Protein AF-A0A2D5XRL9-F1 (afdb_monomer_lite)

Foldseek 3Di:
DDDDDDDDDDDDDDDDDDDDDDDDPPPPDPPPDDPQQDCVPQPVCCCVVFPCVQQDDPHNVVPAHPVDPCRQAPDPPQAHCADALDLPSHNVLVLLPDPPPDCSHGPNPDDRDDPVSSVSVVSCSNNRVDDDDPPPDPPPVPPLDFDDDDPQLVVLLVQLVVLCVVQVWDWDAPDPPALAIATEQCPDVVRDELVCLVSCGSCQRHHAHYHNALGAYELNSLLSCLSNLNHAYYEHANYAYELNSLLSCLSNLNHAYYEHHLHAYELSNLVSVLSNNNHQEYEQANYHYDPVSVVVSCVSDVRRHYHHDQDPVNDDDDQPDFADDQAQLQPRHGFDSVAWDADPSGIHTHNDVVSSVVCVVPVPVSQVSRPPPDDDDDDQFAQDQAQLQPRHGFDRVAWDDDPNGIHTHNDPVSVVVCVVPVVVSVVVGDDDLAAAQDQAQLQPRHGFDSVAWDDDPNGIHTHNDVVSSVVCVVPVPVSVVVGDD

pLDDT: mean 79.89, std 18.3, range [28.05, 98.0]

Radius of gyration: 36.61 Å; chains: 1; bounding box: 66×129×76 Å

Structure (mmCIF, N/CA/C/O backbone):
data_AF-A0A2D5XRL9-F1
#
_entry.id   AF-A0A2D5XRL9-F1
#
loop_
_atom_site.group_PDB
_atom_site.id
_atom_site.type_symbol
_atom_site.label_atom_id
_atom_site.label_alt_id
_atom_site.label_comp_id
_atom_site.label_asym_id
_atom_site.label_entity_id
_atom_site.label_seq_id
_atom_site.pdbx_PDB_ins_code
_atom_site.Cartn_x
_atom_site.Cartn_y
_atom_site.Cartn_z
_atom_site.occupancy
_atom_site.B_iso_or_equiv
_atom_site.auth_seq_id
_atom_site.auth_comp_id
_atom_site.auth_asym_id
_atom_site.auth_atom_id
_atom_site.pdbx_PDB_model_num
ATOM 1 N N . MET A 1 1 ? -12.231 -70.591 32.951 1.00 36.59 1 MET A N 1
ATOM 2 C CA . MET A 1 1 ? -10.859 -70.996 32.575 1.00 36.59 1 MET A CA 1
ATOM 3 C C . MET A 1 1 ? -10.231 -69.835 31.827 1.00 36.59 1 MET A C 1
ATOM 5 O O . MET A 1 1 ? -10.788 -69.418 30.823 1.00 36.59 1 MET A O 1
ATOM 9 N N . TRP A 1 2 ? -9.197 -69.233 32.408 1.00 30.16 2 TRP A N 1
ATOM 10 C CA . TRP A 1 2 ? -8.577 -67.972 31.995 1.00 30.16 2 TRP A CA 1
ATOM 11 C C . TRP A 1 2 ? -7.170 -68.240 31.421 1.00 30.16 2 TRP A C 1
ATOM 13 O O . TRP A 1 2 ? -6.400 -68.935 32.067 1.00 30.16 2 TRP A O 1
ATOM 23 N N . ILE A 1 3 ? -6.884 -67.625 30.263 1.00 39.34 3 ILE A N 1
ATOM 24 C CA . ILE A 1 3 ? -5.618 -66.979 29.836 1.00 39.34 3 ILE A CA 1
ATOM 25 C C . ILE A 1 3 ? -4.328 -67.828 29.558 1.00 39.34 3 ILE A C 1
ATOM 27 O O . ILE A 1 3 ? -3.813 -68.492 30.449 1.00 39.34 3 ILE A O 1
ATOM 31 N N . LEU A 1 4 ? -3.746 -67.575 28.350 1.00 33.31 4 LEU A N 1
ATOM 32 C CA . LEU A 1 4 ? -2.346 -67.741 27.821 1.00 33.31 4 LEU A CA 1
ATOM 33 C C . LEU A 1 4 ? -1.818 -69.176 27.496 1.00 33.31 4 LEU A C 1
ATOM 35 O O . LEU A 1 4 ? -2.291 -70.123 28.117 1.00 33.31 4 LEU A O 1
ATOM 39 N N . PRO A 1 5 ? -0.761 -69.385 26.649 1.00 58.59 5 PRO A N 1
ATOM 40 C CA . PRO A 1 5 ? -0.170 -68.565 25.558 1.00 58.59 5 PRO A CA 1
ATOM 41 C C . PRO A 1 5 ? 0.467 -69.321 24.329 1.00 58.59 5 PRO A C 1
ATOM 43 O O . PRO A 1 5 ? 0.556 -70.540 24.298 1.00 58.59 5 PRO A O 1
ATOM 46 N N . LEU A 1 6 ? 1.052 -68.521 23.410 1.00 35.16 6 LEU A N 1
ATOM 47 C CA . LEU A 1 6 ? 2.391 -68.648 22.766 1.00 35.16 6 LEU A CA 1
ATOM 48 C C . LEU A 1 6 ? 2.614 -69.374 21.403 1.00 35.16 6 LEU A C 1
ATOM 50 O O . LEU A 1 6 ? 2.485 -70.583 21.261 1.00 35.16 6 LEU A O 1
ATOM 54 N N . THR A 1 7 ? 3.162 -68.554 20.486 1.00 39.06 7 THR A N 1
ATOM 55 C CA . THR A 1 7 ? 4.211 -68.766 19.453 1.00 39.06 7 THR A CA 1
ATOM 56 C C . THR A 1 7 ? 4.005 -69.720 18.279 1.00 39.06 7 THR A C 1
ATOM 58 O O . THR A 1 7 ? 3.866 -70.926 18.442 1.00 39.06 7 THR A O 1
ATOM 61 N N . LEU A 1 8 ? 4.192 -69.164 17.075 1.00 34.19 8 LEU A N 1
ATOM 62 C CA . LEU A 1 8 ? 4.453 -69.908 15.849 1.00 34.19 8 LEU A CA 1
ATOM 63 C C . LEU A 1 8 ? 5.730 -69.370 15.188 1.00 34.19 8 LEU A C 1
ATOM 65 O O . LEU A 1 8 ? 5.825 -68.182 14.878 1.00 34.19 8 LEU A O 1
ATOM 69 N N . THR A 1 9 ? 6.685 -70.259 14.939 1.00 35.91 9 THR A N 1
ATOM 70 C CA . THR A 1 9 ? 7.804 -70.040 14.021 1.00 35.91 9 THR A CA 1
ATOM 71 C C . THR A 1 9 ? 7.954 -71.253 13.113 1.00 35.91 9 THR A C 1
ATOM 73 O O . THR A 1 9 ? 7.863 -72.387 13.574 1.00 35.91 9 THR A O 1
ATOM 76 N N . ALA A 1 10 ? 8.294 -70.944 11.857 1.00 38.72 10 ALA A N 1
ATOM 77 C CA . ALA A 1 10 ? 9.207 -71.667 10.966 1.00 38.72 10 ALA A CA 1
ATOM 78 C C . ALA A 1 10 ? 8.638 -72.323 9.684 1.00 38.72 10 ALA A C 1
ATOM 80 O O . ALA A 1 10 ? 8.016 -73.376 9.710 1.00 38.72 10 ALA A O 1
ATOM 81 N N . LEU A 1 11 ? 9.053 -71.693 8.571 1.00 34.22 11 LEU A N 1
ATOM 82 C CA . LEU A 1 11 ? 9.831 -72.243 7.442 1.00 34.22 11 LEU A CA 1
ATOM 83 C C . LEU A 1 11 ? 9.140 -73.043 6.311 1.00 34.22 11 LEU A C 1
ATOM 85 O O . LEU A 1 11 ? 8.844 -74.218 6.456 1.00 34.22 11 LEU A O 1
ATOM 89 N N . ALA A 1 12 ? 9.060 -72.351 5.157 1.00 43.88 12 ALA A N 1
ATOM 90 C CA . ALA A 1 12 ? 9.465 -72.687 3.770 1.00 43.88 12 ALA A CA 1
ATOM 91 C C . ALA A 1 12 ? 9.088 -74.039 3.115 1.00 43.88 12 ALA A C 1
ATOM 93 O O . ALA A 1 12 ? 9.090 -75.088 3.751 1.00 43.88 12 ALA A O 1
ATOM 94 N N . PRO A 1 13 ? 8.939 -74.039 1.770 1.00 48.47 13 PRO A N 1
ATOM 95 C CA . PRO A 1 13 ? 10.013 -74.668 0.990 1.00 48.47 13 PRO A CA 1
ATOM 96 C C . PRO A 1 13 ? 10.415 -73.986 -0.340 1.00 48.47 13 PRO A C 1
ATOM 98 O O . PRO A 1 13 ? 9.650 -73.278 -0.989 1.00 48.47 13 PRO A O 1
ATOM 101 N N . PHE A 1 14 ? 11.671 -74.286 -0.702 1.00 37.62 14 PHE A N 1
ATOM 102 C CA . PHE A 1 14 ? 12.356 -74.266 -2.009 1.00 37.62 14 PHE A CA 1
ATOM 103 C C . PHE A 1 14 ? 11.590 -75.093 -3.077 1.00 37.62 14 PHE A C 1
ATOM 105 O O . PHE A 1 14 ? 10.817 -75.963 -2.698 1.00 37.62 14 PHE A O 1
ATOM 112 N N . GLY A 1 15 ? 11.767 -75.014 -4.404 1.00 33.94 15 GLY A N 1
ATOM 113 C CA . GLY A 1 15 ? 12.703 -74.332 -5.306 1.00 33.94 15 GLY A CA 1
ATOM 114 C C . GLY A 1 15 ? 12.763 -75.071 -6.673 1.00 33.94 15 GLY A C 1
ATOM 115 O O . GLY A 1 15 ? 12.227 -76.170 -6.783 1.00 33.94 15 GLY A O 1
ATOM 116 N N . PHE A 1 16 ? 13.499 -74.484 -7.639 1.00 38.53 16 PHE A N 1
ATOM 117 C CA . PHE A 1 16 ? 14.157 -75.083 -8.837 1.00 38.53 16 PHE A CA 1
ATOM 118 C C . PHE A 1 16 ? 13.321 -75.338 -10.127 1.00 38.53 16 PHE A C 1
ATOM 120 O O . PHE A 1 16 ? 12.225 -75.867 -10.043 1.00 38.53 16 PHE A O 1
ATOM 127 N N . THR A 1 17 ? 13.750 -75.070 -11.383 1.00 35.72 17 THR A N 1
ATOM 128 C CA . THR A 1 17 ? 14.928 -74.403 -12.020 1.00 35.72 17 THR A CA 1
ATOM 129 C C . THR A 1 17 ? 14.765 -74.333 -13.555 1.00 35.72 17 THR A C 1
ATOM 131 O O . THR A 1 17 ? 14.194 -75.254 -14.129 1.00 35.72 17 THR A O 1
ATOM 134 N N . SER A 1 18 ? 15.409 -73.350 -14.213 1.00 32.59 18 SER A N 1
ATOM 135 C CA . SER A 1 18 ? 16.144 -73.488 -15.503 1.00 32.59 18 SER A CA 1
ATOM 136 C C . SER A 1 18 ? 16.949 -72.197 -15.778 1.00 32.59 18 SER A C 1
ATOM 138 O O . SER A 1 18 ? 16.360 -71.178 -16.114 1.00 32.59 18 SER A O 1
ATOM 140 N N . THR A 1 19 ? 18.234 -72.102 -15.396 1.00 38.88 19 THR A N 1
ATOM 141 C CA . THR A 1 19 ? 19.450 -72.079 -16.266 1.00 38.88 19 THR A CA 1
ATOM 142 C C . THR A 1 19 ? 19.262 -71.456 -17.663 1.00 38.88 19 THR A C 1
ATOM 144 O O . THR A 1 19 ? 18.430 -71.945 -18.415 1.00 38.88 19 THR A O 1
ATOM 147 N N . GLY A 1 20 ? 20.026 -70.470 -18.148 1.00 34.12 20 GLY A N 1
ATOM 148 C CA . GLY A 1 20 ? 21.134 -69.671 -17.611 1.00 34.12 20 GLY A CA 1
ATOM 149 C C . GLY A 1 20 ? 21.846 -68.929 -18.761 1.00 34.12 20 GLY A C 1
ATOM 150 O O . GLY A 1 20 ? 21.900 -69.461 -19.862 1.00 34.12 20 GLY A O 1
ATOM 151 N N . SER A 1 21 ? 22.358 -67.714 -18.530 1.00 31.05 21 SER A N 1
ATOM 152 C CA . SER A 1 21 ? 23.751 -67.292 -18.798 1.00 31.05 21 SER A CA 1
ATOM 153 C C . SER A 1 21 ? 23.934 -65.794 -18.506 1.00 31.05 21 SER A C 1
ATOM 155 O O . SER A 1 21 ? 22.980 -65.026 -18.506 1.00 31.05 21 SER A O 1
ATOM 157 N N . ALA A 1 22 ? 25.163 -65.420 -18.171 1.00 34.12 22 ALA A N 1
ATOM 158 C CA . ALA A 1 22 ? 25.514 -64.343 -17.256 1.00 34.12 22 ALA A CA 1
ATOM 159 C C . ALA A 1 22 ? 25.791 -62.958 -17.876 1.00 34.12 22 ALA A C 1
ATOM 161 O O . ALA A 1 22 ? 26.177 -62.829 -19.033 1.00 34.12 22 ALA A O 1
ATOM 162 N N . SER A 1 23 ? 25.768 -61.982 -16.961 1.00 34.38 23 SER A N 1
ATOM 163 C CA . SER A 1 23 ? 26.650 -60.811 -16.866 1.00 34.38 23 SER A CA 1
ATOM 164 C C . SER A 1 23 ? 26.418 -59.611 -17.780 1.00 34.38 23 SER A C 1
ATOM 166 O O . SER A 1 23 ? 27.037 -59.440 -18.823 1.00 34.38 23 SER A O 1
ATOM 168 N N . GLY A 1 24 ? 25.657 -58.677 -17.219 1.00 28.05 24 GLY A N 1
ATOM 169 C CA . GLY A 1 24 ? 25.774 -57.244 -17.440 1.00 28.05 24 GLY A CA 1
ATOM 170 C C . GLY A 1 24 ? 24.937 -56.557 -16.374 1.00 28.05 24 GLY A C 1
ATOM 171 O O . GLY A 1 24 ? 23.744 -56.364 -16.569 1.00 28.05 24 GLY A O 1
ATOM 172 N N . ALA A 1 25 ? 25.524 -56.289 -15.206 1.00 34.94 25 ALA A N 1
ATOM 173 C CA . ALA A 1 25 ? 24.872 -55.496 -14.174 1.00 34.94 25 ALA A CA 1
ATOM 174 C C . ALA A 1 25 ? 24.667 -54.080 -14.726 1.00 34.94 25 ALA A C 1
ATOM 176 O O . ALA A 1 25 ? 25.580 -53.257 -14.701 1.00 34.94 25 ALA A O 1
ATOM 177 N N . LEU A 1 26 ? 23.477 -53.821 -15.267 1.00 34.25 26 LEU A N 1
ATOM 178 C CA . LEU A 1 26 ? 22.993 -52.467 -15.459 1.00 34.25 26 LEU A CA 1
ATOM 179 C C . LEU A 1 26 ? 22.707 -51.931 -14.063 1.00 34.25 26 LEU A C 1
ATOM 181 O O . LEU A 1 26 ? 21.712 -52.278 -13.428 1.00 34.25 26 LEU A O 1
ATOM 185 N N . VAL A 1 27 ? 23.663 -51.148 -13.574 1.00 36.94 27 VAL A N 1
ATOM 186 C CA . VAL A 1 27 ? 23.446 -50.163 -12.526 1.00 36.94 27 VAL A CA 1
ATOM 187 C C . VAL A 1 27 ? 22.180 -49.411 -12.923 1.00 36.94 27 VAL A C 1
ATOM 189 O O . VAL A 1 27 ? 22.166 -48.726 -13.942 1.00 36.94 27 VAL A O 1
ATOM 192 N N . GLN A 1 28 ? 21.097 -49.620 -12.177 1.00 35.81 28 GLN A N 1
ATOM 193 C CA . GLN A 1 28 ? 19.946 -48.738 -12.268 1.00 35.81 28 GLN A CA 1
ATOM 194 C C . GLN A 1 28 ? 20.440 -47.368 -11.820 1.00 35.81 28 GLN A C 1
ATOM 196 O O . GLN A 1 28 ? 20.812 -47.182 -10.659 1.00 35.81 28 GLN A O 1
ATOM 201 N N . GLU A 1 29 ? 20.527 -46.447 -12.775 1.00 36.81 29 GLU A N 1
ATOM 202 C CA . GLU A 1 29 ? 20.684 -45.034 -12.476 1.00 36.81 29 GLU A CA 1
ATOM 203 C C . GLU A 1 29 ? 19.524 -44.606 -11.565 1.00 36.81 29 GLU A C 1
ATOM 205 O O . GLU A 1 29 ? 18.398 -45.085 -11.740 1.00 36.81 29 GLU A O 1
ATOM 210 N N . PRO A 1 30 ? 19.782 -43.763 -10.552 1.00 35.31 30 PRO A N 1
ATOM 211 C CA . PRO A 1 30 ? 18.730 -43.285 -9.676 1.00 35.31 30 PRO A CA 1
ATOM 212 C C . PRO A 1 30 ? 17.731 -42.481 -10.507 1.00 35.31 30 PRO A C 1
ATOM 214 O O . PRO A 1 30 ? 18.117 -41.547 -11.209 1.00 35.31 30 PRO A O 1
ATOM 217 N N . ASP A 1 31 ? 16.459 -42.861 -10.407 1.00 40.53 31 ASP A N 1
ATOM 218 C CA . ASP A 1 31 ? 15.318 -42.095 -10.896 1.00 40.53 31 ASP A CA 1
ATOM 219 C C . ASP A 1 31 ? 15.371 -40.697 -10.263 1.00 40.53 31 ASP A C 1
ATOM 221 O O . ASP A 1 31 ? 15.090 -40.509 -9.077 1.00 40.53 31 ASP A O 1
ATOM 225 N N . GLN A 1 32 ? 15.869 -39.730 -11.033 1.00 35.41 32 GLN A N 1
ATOM 226 C CA . GLN A 1 32 ? 15.865 -38.318 -10.678 1.00 35.41 32 GLN A CA 1
ATOM 227 C C . GLN A 1 32 ? 14.405 -37.873 -10.737 1.00 35.41 32 GLN A C 1
ATOM 229 O O . GLN A 1 32 ? 13.874 -37.615 -11.817 1.00 35.41 32 GLN A O 1
ATOM 234 N N . GLY A 1 33 ? 13.749 -37.851 -9.576 1.00 39.03 33 GLY A N 1
ATOM 235 C CA . GLY A 1 33 ? 12.359 -37.440 -9.439 1.00 39.03 33 GLY A CA 1
ATOM 236 C C . GLY A 1 33 ? 12.113 -36.111 -10.148 1.00 39.03 33 GLY A C 1
ATOM 237 O O . GLY A 1 33 ? 12.708 -35.093 -9.798 1.00 39.03 33 GLY A O 1
ATOM 238 N N . LYS A 1 34 ? 11.240 -36.123 -11.159 1.00 46.12 34 LYS A N 1
ATOM 239 C CA . LYS A 1 34 ? 10.674 -34.892 -11.714 1.00 46.12 34 LYS A CA 1
ATOM 240 C C . LYS A 1 34 ? 9.875 -34.225 -10.599 1.00 46.12 34 LYS A C 1
ATOM 242 O O . LYS A 1 34 ? 8.834 -34.749 -10.212 1.00 46.12 34 LYS A O 1
ATOM 247 N N . GLU A 1 35 ? 10.379 -33.117 -10.065 1.00 59.88 35 GLU A N 1
ATOM 248 C CA . GLU A 1 35 ? 9.601 -32.273 -9.160 1.00 59.88 35 GLU A CA 1
ATOM 249 C C . GLU A 1 35 ? 8.321 -31.817 -9.877 1.00 59.88 35 GLU A C 1
ATOM 251 O O . GLU A 1 35 ? 8.356 -31.365 -11.024 1.00 59.88 35 GLU A O 1
ATOM 256 N N . GLU A 1 36 ? 7.184 -32.006 -9.211 1.00 80.31 36 GLU A N 1
ATOM 257 C CA . GLU A 1 36 ? 5.874 -31.525 -9.652 1.00 80.31 36 GLU A CA 1
ATOM 258 C C . GLU A 1 36 ? 5.913 -29.991 -9.758 1.00 80.31 36 GLU A C 1
ATOM 260 O O . GLU A 1 36 ? 6.522 -29.321 -8.915 1.00 80.31 36 GLU A O 1
ATOM 265 N N . VAL A 1 37 ? 5.333 -29.435 -10.826 1.00 86.69 37 VAL A N 1
ATOM 266 C CA . VAL A 1 37 ? 5.376 -27.986 -11.070 1.00 86.69 37 VAL A CA 1
ATOM 267 C C . VAL A 1 37 ? 4.297 -27.324 -10.223 1.00 86.69 37 VAL A C 1
ATOM 269 O O . VAL A 1 37 ? 3.112 -27.623 -10.373 1.00 86.69 37 VAL A O 1
ATOM 272 N N . ASP A 1 38 ? 4.704 -26.407 -9.349 1.00 86.62 38 ASP A N 1
ATOM 273 C CA . ASP A 1 38 ? 3.812 -25.742 -8.404 1.00 86.62 38 ASP A CA 1
ATOM 274 C C . ASP A 1 38 ? 3.299 -24.423 -8.991 1.00 86.62 38 ASP A C 1
ATOM 276 O O . ASP A 1 38 ? 4.071 -23.550 -9.403 1.00 86.62 38 ASP A O 1
ATOM 280 N N . TYR A 1 39 ? 1.976 -24.248 -9.010 1.00 83.81 39 TYR A N 1
ATOM 281 C CA . TYR A 1 39 ? 1.369 -23.064 -9.612 1.00 83.81 39 TYR A CA 1
ATOM 282 C C . TYR A 1 39 ? 1.814 -21.759 -8.931 1.00 83.81 39 TYR A C 1
ATOM 284 O O . TYR A 1 39 ? 2.089 -20.777 -9.615 1.00 83.81 39 TYR A O 1
ATOM 292 N N . LYS A 1 40 ? 1.917 -21.715 -7.597 1.00 79.56 40 LYS A N 1
ATOM 293 C CA . LYS A 1 40 ? 2.230 -20.478 -6.859 1.00 79.56 40 LYS A CA 1
ATOM 294 C C . LYS A 1 40 ? 3.704 -20.111 -6.950 1.00 79.56 40 LYS A C 1
ATOM 296 O O . LYS A 1 40 ? 4.036 -18.930 -7.043 1.00 79.56 40 LYS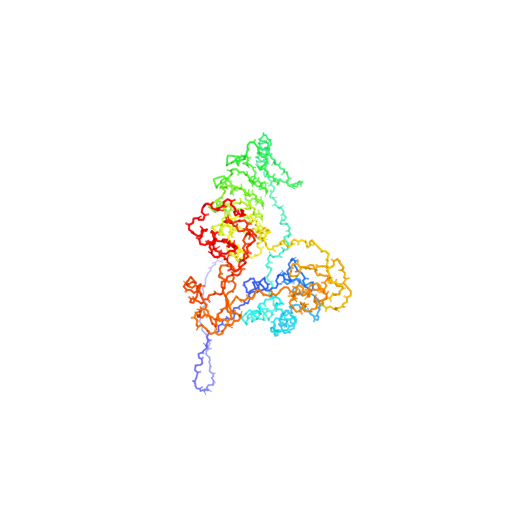 A O 1
ATOM 301 N N . ARG A 1 41 ? 4.574 -21.115 -6.865 1.00 84.12 41 ARG A N 1
ATOM 302 C CA . ARG A 1 41 ? 6.029 -20.971 -6.862 1.00 84.12 41 ARG A CA 1
ATOM 303 C C . ARG A 1 41 ? 6.568 -20.732 -8.267 1.00 84.12 41 ARG A C 1
ATOM 305 O O . ARG A 1 41 ? 7.405 -19.850 -8.430 1.00 84.12 41 ARG A O 1
ATOM 312 N N . ASP A 1 42 ? 6.086 -21.488 -9.253 1.00 84.19 42 ASP A N 1
ATOM 313 C CA . ASP A 1 42 ? 6.739 -21.581 -10.563 1.00 84.19 42 ASP A CA 1
ATOM 314 C C . ASP A 1 42 ? 5.969 -20.850 -11.668 1.00 84.19 42 ASP A C 1
ATOM 316 O O . ASP A 1 42 ? 6.583 -20.226 -12.529 1.00 84.19 42 ASP A O 1
ATOM 320 N N . ILE A 1 43 ? 4.632 -20.888 -11.644 1.00 91.81 43 ILE A N 1
ATOM 321 C CA . ILE A 1 43 ? 3.795 -20.386 -12.750 1.00 91.81 43 ILE A CA 1
ATOM 322 C C . ILE A 1 43 ? 3.296 -18.968 -12.501 1.00 91.81 43 ILE A C 1
ATOM 324 O O . ILE A 1 43 ? 3.384 -18.106 -13.377 1.00 91.81 43 ILE A O 1
ATOM 328 N N . TYR A 1 44 ? 2.809 -18.694 -11.294 1.00 85.19 44 TYR A N 1
ATOM 329 C CA . TYR A 1 44 ? 2.264 -17.396 -10.923 1.00 85.19 44 TYR A CA 1
ATOM 330 C C . TYR A 1 44 ? 3.258 -16.243 -11.140 1.00 85.19 44 TYR A C 1
ATOM 332 O O . TYR A 1 44 ? 2.835 -15.231 -11.694 1.00 85.19 44 TYR A O 1
ATOM 340 N N . PRO A 1 45 ? 4.562 -16.346 -10.797 1.00 82.88 45 PRO A N 1
ATOM 341 C CA . PRO A 1 45 ? 5.512 -15.266 -11.068 1.00 82.88 45 PRO A CA 1
ATOM 342 C C . PRO A 1 45 ? 5.682 -14.963 -12.561 1.00 82.88 45 PRO A C 1
ATOM 344 O O . PRO A 1 45 ? 5.897 -13.806 -12.914 1.00 82.88 45 PRO A O 1
ATOM 347 N N . ILE A 1 46 ? 5.549 -15.974 -13.429 1.00 89.69 46 ILE A N 1
ATOM 348 C CA . ILE A 1 46 ? 5.615 -15.809 -14.888 1.00 89.69 46 ILE A CA 1
ATOM 349 C C . ILE A 1 46 ? 4.382 -15.036 -15.362 1.00 89.69 46 ILE A C 1
ATOM 351 O O . ILE A 1 46 ? 4.513 -13.979 -15.973 1.00 89.69 46 ILE A O 1
ATOM 355 N N . LEU A 1 47 ? 3.180 -15.500 -15.004 1.00 89.44 47 LEU A N 1
ATOM 356 C CA . LEU A 1 47 ? 1.936 -14.831 -15.398 1.00 89.44 47 LEU A CA 1
ATOM 357 C C . LEU A 1 47 ? 1.837 -13.409 -14.815 1.00 89.44 47 LEU A C 1
ATOM 359 O O . LEU A 1 47 ? 1.422 -12.474 -15.498 1.00 89.44 47 LEU A O 1
ATOM 363 N N . ALA A 1 48 ? 2.270 -13.215 -13.569 1.00 83.19 48 ALA A N 1
ATOM 364 C CA . ALA A 1 48 ? 2.240 -11.916 -12.909 1.00 83.19 48 ALA A CA 1
ATOM 365 C C . ALA A 1 48 ? 3.251 -10.923 -13.480 1.00 83.19 48 ALA A C 1
ATOM 367 O O . ALA A 1 48 ? 2.923 -9.746 -13.622 1.00 83.19 48 ALA A O 1
ATOM 368 N N . GLY A 1 49 ? 4.461 -11.387 -13.795 1.00 82.44 49 GLY A N 1
ATOM 369 C CA . GLY A 1 49 ? 5.525 -10.547 -14.337 1.00 82.44 49 GLY A CA 1
ATOM 370 C C . GLY A 1 49 ? 5.356 -10.222 -15.818 1.00 82.44 49 GLY A C 1
ATOM 371 O O . GLY A 1 49 ? 5.816 -9.170 -16.247 1.00 82.44 49 GLY A O 1
ATOM 372 N N . SER A 1 50 ? 4.698 -11.100 -16.580 1.00 87.25 50 SER A N 1
ATOM 373 C CA . SER A 1 50 ? 4.666 -11.010 -18.045 1.00 87.25 50 SER A CA 1
ATOM 374 C C . SER A 1 50 ? 3.268 -10.849 -18.643 1.00 87.25 50 SER A C 1
ATOM 376 O O . SER A 1 50 ? 3.163 -10.499 -19.812 1.00 87.25 50 SER A O 1
ATOM 378 N N . CYS A 1 51 ? 2.187 -11.095 -17.892 1.00 88.12 51 CYS A N 1
ATOM 379 C CA . CYS A 1 51 ? 0.833 -11.134 -18.462 1.00 88.12 51 CYS A CA 1
ATOM 380 C C . CYS A 1 51 ? -0.187 -10.226 -17.751 1.00 88.12 51 CYS A C 1
ATOM 382 O O . CYS A 1 51 ? -1.122 -9.737 -18.385 1.00 88.12 51 CYS A O 1
ATOM 384 N N . PHE A 1 52 ? -0.060 -9.982 -16.441 1.00 85.94 52 PHE A N 1
ATOM 385 C CA . PHE A 1 52 ? -1.113 -9.296 -15.665 1.00 85.94 52 PHE A CA 1
ATOM 386 C C . PHE A 1 52 ? -1.198 -7.785 -15.885 1.00 85.94 52 PHE A C 1
ATOM 388 O O . PHE A 1 52 ? -2.196 -7.173 -15.498 1.00 85.94 52 PHE A O 1
ATOM 395 N N . GLU A 1 53 ? -0.188 -7.170 -16.493 1.00 81.81 53 GLU A N 1
ATOM 396 C CA . GLU A 1 53 ? -0.255 -5.751 -16.839 1.00 81.81 53 GLU A CA 1
ATOM 397 C C . GLU A 1 53 ? -1.392 -5.472 -17.836 1.00 81.81 53 GLU A C 1
ATOM 399 O O . GLU A 1 53 ? -2.175 -4.541 -17.618 1.00 81.81 53 GLU A O 1
ATOM 404 N N . CYS A 1 54 ? -1.554 -6.350 -18.835 1.00 85.38 54 CYS A N 1
ATOM 405 C CA . CYS A 1 54 ? -2.570 -6.245 -19.890 1.00 85.38 54 CYS A CA 1
ATOM 406 C C . CYS A 1 54 ? -3.777 -7.182 -19.693 1.00 85.38 54 CYS A C 1
ATOM 408 O O . CYS A 1 54 ? -4.895 -6.828 -20.075 1.00 85.38 54 CYS A O 1
ATOM 410 N N . HIS A 1 55 ? -3.585 -8.345 -19.057 1.00 88.69 55 HIS A N 1
ATOM 411 C CA . HIS A 1 55 ? -4.621 -9.368 -18.826 1.00 88.69 55 HIS A CA 1
ATOM 412 C C . HIS A 1 55 ? -4.890 -9.630 -17.335 1.00 88.69 55 HIS A C 1
ATOM 414 O O . HIS A 1 55 ? -5.161 -10.762 -16.928 1.00 88.69 55 HIS A O 1
ATOM 420 N N . GLY A 1 56 ? -4.781 -8.594 -16.502 1.00 80.31 56 GLY A N 1
ATOM 421 C CA . GLY A 1 56 ? -4.994 -8.663 -15.056 1.00 80.31 56 GLY A CA 1
ATOM 422 C C . GLY A 1 56 ? -6.218 -7.873 -14.571 1.00 80.31 56 GLY A C 1
ATOM 423 O O . GLY A 1 56 ? -7.152 -7.582 -15.317 1.00 80.31 56 GLY A O 1
ATOM 424 N N . PRO A 1 57 ? -6.271 -7.477 -13.290 1.00 70.69 57 PRO A N 1
ATOM 425 C CA . PRO A 1 57 ? -7.465 -6.849 -12.726 1.00 70.69 57 PRO A CA 1
ATOM 426 C C . PRO A 1 57 ? -7.673 -5.396 -13.178 1.00 70.69 57 PRO A C 1
ATOM 428 O O . PRO A 1 57 ? -8.800 -4.900 -13.118 1.00 70.69 57 PRO A O 1
ATOM 431 N N . ARG A 1 58 ? -6.604 -4.701 -13.595 1.00 63.84 58 ARG A N 1
ATOM 432 C CA . ARG A 1 58 ? -6.644 -3.282 -13.999 1.00 63.84 58 ARG A CA 1
ATOM 433 C C . ARG A 1 58 ? -6.941 -3.108 -15.486 1.00 63.84 58 ARG A C 1
ATOM 435 O O . ARG A 1 58 ? -7.734 -2.239 -15.841 1.00 63.84 58 ARG A O 1
ATOM 442 N N . THR A 1 59 ? -6.342 -3.959 -16.308 1.00 70.56 59 THR A N 1
ATOM 443 C CA . THR A 1 59 ? -6.425 -3.936 -17.769 1.00 70.56 59 THR A CA 1
ATOM 444 C C . THR A 1 59 ? -6.854 -5.322 -18.226 1.00 70.56 59 THR A C 1
ATOM 446 O O . THR A 1 59 ? -6.378 -6.313 -17.685 1.00 70.56 59 THR A O 1
ATOM 449 N N . GLN A 1 60 ? -7.809 -5.389 -19.153 1.00 82.94 60 GLN A N 1
ATOM 450 C CA . GLN A 1 60 ? -8.427 -6.641 -19.606 1.00 82.94 60 GLN A CA 1
ATOM 451 C C . GLN A 1 60 ? -8.451 -6.661 -21.130 1.00 82.94 60 GLN A C 1
ATOM 453 O O . GLN A 1 60 ? -9.515 -6.618 -21.761 1.00 82.94 60 GLN A O 1
ATOM 458 N N . GLU A 1 61 ? -7.269 -6.628 -21.733 1.00 81.12 61 GLU A N 1
ATOM 459 C CA . GLU A 1 61 ? -7.136 -6.703 -23.182 1.00 81.12 61 GLU A CA 1
ATOM 460 C C . GLU A 1 61 ? -7.707 -8.021 -23.695 1.00 81.12 61 GLU A C 1
ATOM 462 O O . GLU A 1 61 ? -7.678 -9.047 -23.013 1.00 81.12 61 GLU A O 1
ATOM 467 N N . GLY A 1 62 ? -8.391 -7.958 -24.837 1.00 78.25 62 GLY A N 1
ATOM 468 C CA . GLY A 1 62 ? -9.173 -9.090 -25.341 1.00 78.25 62 GLY A CA 1
ATOM 469 C C . GLY A 1 62 ? -10.323 -9.543 -24.425 1.00 78.25 62 GLY A C 1
ATOM 470 O O . GLY A 1 62 ? -10.949 -10.555 -24.716 1.00 78.25 62 GLY A O 1
ATOM 471 N N . LYS A 1 63 ? -10.645 -8.801 -23.348 1.00 80.81 63 LYS A N 1
ATOM 472 C CA . LYS A 1 63 ? -11.524 -9.231 -22.237 1.00 80.81 63 LYS A CA 1
ATOM 473 C C . LYS A 1 63 ? -11.001 -10.466 -21.486 1.00 80.81 63 LYS A C 1
ATOM 475 O O . LYS A 1 63 ? -11.785 -11.170 -20.853 1.00 80.81 63 LYS A O 1
ATOM 480 N N . LEU A 1 64 ? -9.696 -10.716 -21.556 1.00 82.56 64 LEU A N 1
ATOM 481 C CA . LEU A 1 64 ? -9.031 -11.861 -20.946 1.00 82.56 64 LEU A CA 1
ATOM 482 C C . LEU A 1 64 ? -8.515 -11.522 -19.537 1.00 82.56 64 LEU A C 1
ATOM 484 O O . LEU A 1 64 ? -8.101 -10.392 -19.268 1.00 82.56 64 LEU A O 1
ATOM 488 N N . ARG A 1 65 ? -8.559 -12.509 -18.632 1.00 85.81 65 ARG A N 1
ATOM 489 C CA . ARG A 1 65 ? -8.157 -12.396 -17.219 1.00 85.81 65 ARG A CA 1
ATOM 490 C C . ARG A 1 65 ? -7.2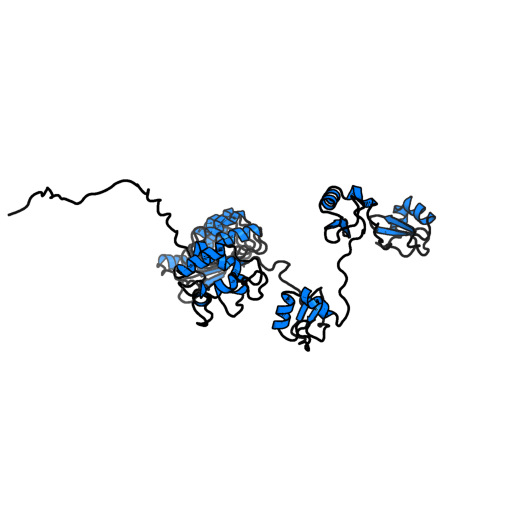91 -13.579 -16.791 1.00 85.81 65 ARG A C 1
ATOM 492 O O . ARG A 1 65 ? -7.791 -14.540 -16.209 1.00 85.81 65 ARG A O 1
ATOM 499 N N . LEU A 1 66 ? -5.990 -13.491 -17.041 1.00 88.19 66 LEU A N 1
ATOM 500 C CA . LEU A 1 66 ? -5.037 -14.560 -16.724 1.00 88.19 66 LEU A CA 1
ATOM 501 C C . LEU A 1 66 ? -4.714 -14.662 -15.224 1.00 88.19 66 LEU A C 1
ATOM 503 O O . LEU A 1 66 ? -4.140 -15.649 -14.783 1.00 88.19 66 LEU A O 1
ATOM 507 N N . ASP A 1 67 ? -5.108 -13.673 -14.421 1.00 79.88 67 ASP A N 1
ATOM 508 C CA . ASP A 1 67 ? -4.945 -13.668 -12.961 1.00 79.88 67 ASP A CA 1
ATOM 509 C C . ASP A 1 67 ? -6.055 -14.420 -12.209 1.00 79.88 67 ASP A C 1
ATOM 511 O O . ASP A 1 67 ? -6.039 -14.486 -10.980 1.00 79.88 67 ASP A O 1
ATOM 515 N N . THR A 1 68 ? -7.032 -14.985 -12.922 1.00 79.88 68 THR A N 1
ATOM 516 C CA . THR A 1 68 ? -8.167 -15.695 -12.321 1.00 79.88 68 THR A CA 1
ATOM 517 C C . THR A 1 68 ? -8.297 -17.104 -12.873 1.00 79.88 68 THR A C 1
ATOM 519 O O . THR A 1 68 ? -8.035 -17.342 -14.049 1.00 79.88 68 THR A O 1
ATOM 522 N N . ARG A 1 69 ? -8.786 -18.028 -12.038 1.00 78.25 69 ARG A N 1
ATOM 523 C CA . ARG A 1 69 ? -9.087 -19.401 -12.461 1.00 78.25 69 ARG A CA 1
ATOM 524 C C . ARG A 1 69 ? -10.037 -19.416 -13.658 1.00 78.25 69 ARG A C 1
ATOM 526 O O . ARG A 1 69 ? -9.750 -20.057 -14.663 1.00 78.25 69 ARG A O 1
ATOM 533 N N . ASP A 1 70 ? -11.144 -18.685 -13.558 1.00 78.25 70 ASP A N 1
ATOM 534 C CA . ASP A 1 70 ? -12.143 -18.642 -14.625 1.00 78.25 70 ASP A CA 1
ATOM 535 C C . ASP A 1 70 ? -11.541 -18.091 -15.920 1.00 78.25 70 ASP A C 1
ATOM 537 O O . ASP A 1 70 ? -11.734 -18.681 -16.975 1.00 78.25 70 ASP A O 1
ATOM 541 N N . GLY A 1 71 ? -10.754 -17.017 -15.865 1.00 83.62 71 GLY A N 1
ATOM 542 C CA . GLY A 1 71 ? -10.171 -16.444 -17.077 1.00 83.62 71 GLY A CA 1
ATOM 543 C C . GLY A 1 71 ? -9.039 -17.263 -17.708 1.00 83.62 71 GLY A C 1
ATOM 544 O O . GLY A 1 71 ? -8.704 -16.990 -18.853 1.00 83.62 71 GLY A O 1
ATOM 545 N N . LEU A 1 72 ? -8.478 -18.265 -17.021 1.00 84.50 72 LEU A N 1
ATOM 546 C CA . LEU A 1 72 ? -7.518 -19.217 -17.602 1.00 84.50 72 LEU A CA 1
ATOM 547 C C . LEU A 1 72 ? -8.188 -20.449 -18.218 1.00 84.50 72 LEU A C 1
ATOM 549 O O . LEU A 1 72 ? -7.721 -20.948 -19.239 1.00 84.50 72 LEU A O 1
ATOM 553 N N . PHE A 1 73 ? -9.266 -20.942 -17.601 1.00 79.44 73 PHE A N 1
ATOM 554 C CA . PHE A 1 73 ? -9.866 -22.241 -17.943 1.00 79.44 73 PHE A CA 1
ATOM 555 C C . PHE A 1 73 ? -11.269 -22.150 -18.553 1.00 79.44 73 PHE A C 1
ATOM 557 O O . PHE A 1 73 ? -11.872 -23.176 -18.867 1.00 79.44 73 PHE A O 1
ATOM 564 N N . THR A 1 74 ? -11.823 -20.947 -18.689 1.00 68.12 74 THR A N 1
ATOM 565 C CA . THR A 1 74 ? -13.143 -20.719 -19.282 1.00 68.12 74 THR A CA 1
ATOM 566 C C . THR A 1 74 ? -13.053 -19.643 -20.356 1.00 68.12 74 THR A C 1
ATOM 568 O O . THR A 1 74 ? -12.268 -18.704 -20.256 1.00 68.12 74 THR A O 1
ATOM 571 N N . GLY A 1 75 ? -13.848 -19.785 -21.410 1.00 66.00 75 GLY A N 1
ATOM 572 C CA . GLY A 1 75 ? -13.766 -18.918 -22.576 1.00 66.00 75 GLY A CA 1
ATOM 573 C C . GLY A 1 75 ? -14.408 -19.567 -23.791 1.00 66.00 75 GLY A C 1
ATOM 574 O O . GLY A 1 75 ? -15.234 -20.473 -23.655 1.00 66.00 75 GLY A O 1
ATOM 575 N N . ASP A 1 76 ? -14.029 -19.084 -24.969 1.00 66.62 76 ASP A N 1
ATOM 576 C CA . ASP A 1 76 ? -14.375 -19.727 -26.233 1.00 66.62 76 ASP A CA 1
ATOM 577 C C . ASP A 1 76 ? -13.728 -21.126 -26.283 1.00 66.62 76 ASP A C 1
ATOM 579 O O . ASP A 1 76 ? -12.510 -21.212 -26.112 1.00 66.62 76 ASP A O 1
ATOM 583 N N . PRO A 1 77 ? -14.496 -22.217 -26.478 1.00 53.38 77 PRO A N 1
ATOM 584 C CA . PRO A 1 77 ? -13.953 -23.573 -26.563 1.00 53.38 77 PRO A CA 1
ATOM 585 C C . PRO A 1 77 ? -12.864 -23.756 -27.626 1.00 53.38 77 PRO A C 1
ATOM 587 O O . PRO A 1 77 ? -12.015 -24.626 -27.453 1.00 53.38 77 PRO A O 1
ATOM 590 N N . ASP A 1 78 ? -12.880 -22.942 -28.687 1.00 56.69 78 ASP A N 1
ATOM 591 C CA . ASP A 1 78 ? -11.903 -23.002 -29.781 1.00 56.69 78 ASP A CA 1
ATOM 592 C C . ASP A 1 78 ? -10.678 -22.090 -29.543 1.00 56.69 78 ASP A C 1
ATOM 594 O O . ASP A 1 78 ? -9.753 -22.081 -30.350 1.00 56.69 78 ASP A O 1
ATOM 598 N N . ALA A 1 79 ? -10.656 -21.318 -28.448 1.00 67.12 79 ALA A N 1
ATOM 599 C CA . ALA A 1 79 ? -9.598 -20.356 -28.121 1.00 67.12 79 ALA A CA 1
ATOM 600 C C . ALA A 1 79 ? -9.372 -20.244 -26.599 1.00 67.12 79 ALA A C 1
ATOM 602 O O . ALA A 1 79 ? -9.266 -19.148 -26.038 1.00 67.12 79 ALA A O 1
ATOM 603 N N . LEU A 1 80 ? -9.345 -21.386 -25.903 1.00 76.81 80 LEU A N 1
ATOM 604 C CA . LEU A 1 80 ? -9.106 -21.416 -24.462 1.00 76.81 80 LEU A CA 1
ATOM 605 C C . LEU A 1 80 ? -7.657 -21.008 -24.144 1.00 76.81 80 LEU A C 1
ATOM 607 O O . LEU A 1 80 ? -6.728 -21.566 -24.731 1.00 76.81 80 LEU A O 1
ATOM 611 N N . PRO A 1 81 ? -7.438 -20.094 -23.177 1.00 88.75 81 PRO A N 1
ATOM 612 C CA . PRO A 1 81 ? -6.092 -19.694 -22.771 1.00 88.75 81 PRO A CA 1
ATOM 613 C C . PRO A 1 81 ? -5.262 -20.887 -22.306 1.00 88.75 81 PRO A C 1
ATOM 615 O O . PRO A 1 81 ? -4.131 -21.063 -22.751 1.00 88.75 81 PRO A O 1
ATOM 618 N N . VAL A 1 82 ? -5.839 -21.739 -21.458 1.00 91.25 82 VAL A N 1
ATOM 619 C CA . VAL A 1 82 ? -5.228 -22.996 -21.032 1.00 91.25 82 VAL A CA 1
ATOM 620 C C . VAL A 1 82 ? -6.213 -24.143 -21.210 1.00 91.25 82 VAL A C 1
ATOM 622 O O . VAL A 1 82 ? -7.320 -24.120 -20.669 1.00 91.25 82 VAL A O 1
ATOM 625 N N . VAL A 1 83 ? -5.764 -25.182 -21.910 1.00 83.88 83 VAL A N 1
ATOM 626 C CA . VAL A 1 83 ? -6.423 -26.484 -22.020 1.00 83.88 83 VAL A CA 1
ATOM 627 C C . VAL A 1 83 ? -5.679 -27.467 -21.108 1.00 83.88 83 VAL A C 1
ATOM 629 O O . VAL A 1 83 ? -4.578 -27.907 -21.440 1.00 83.88 83 VAL A O 1
ATOM 632 N N . PRO A 1 84 ? -6.232 -27.816 -19.929 1.00 84.75 84 PRO A N 1
ATOM 633 C CA . PRO A 1 84 ? -5.577 -28.726 -18.995 1.00 84.75 84 PRO A CA 1
ATOM 634 C C . PRO A 1 84 ? -5.178 -30.056 -19.645 1.00 84.75 84 PRO A C 1
ATOM 636 O O . PRO A 1 84 ? -6.017 -30.763 -20.200 1.00 84.75 84 PRO A O 1
ATOM 639 N N . GLY A 1 85 ? -3.900 -30.414 -19.531 1.00 81.69 85 GLY A N 1
ATOM 640 C CA . GLY A 1 85 ? -3.319 -31.632 -20.096 1.00 81.69 85 GLY A CA 1
ATOM 641 C C . GLY A 1 85 ? -2.797 -31.485 -21.526 1.00 81.69 85 GLY A C 1
ATOM 642 O O . GLY A 1 85 ? -2.085 -32.379 -21.978 1.00 81.69 85 GLY A O 1
ATOM 643 N N . ASP A 1 86 ? -3.096 -30.379 -22.216 1.00 86.00 86 ASP A N 1
ATOM 644 C CA . ASP A 1 86 ? -2.753 -30.188 -23.627 1.00 86.00 86 ASP A CA 1
ATOM 645 C C . ASP A 1 86 ? -2.147 -28.791 -23.884 1.00 86.00 86 ASP A C 1
ATOM 647 O O . ASP A 1 86 ? -2.865 -27.821 -24.158 1.00 86.00 86 ASP A O 1
ATOM 651 N N . PRO A 1 87 ? -0.813 -28.642 -23.756 1.00 89.50 87 PRO A N 1
ATOM 652 C CA . PRO A 1 87 ? -0.153 -27.362 -23.987 1.00 89.50 87 PRO A CA 1
ATOM 653 C C . PRO A 1 87 ? -0.230 -26.906 -25.445 1.00 89.50 87 PRO A C 1
ATOM 655 O O . PRO A 1 87 ? -0.254 -25.705 -25.675 1.00 89.50 87 PRO A O 1
ATOM 658 N N . ASP A 1 88 ? -0.299 -27.820 -26.415 1.00 87.44 88 ASP A N 1
ATOM 659 C CA . ASP A 1 88 ? -0.319 -27.457 -27.839 1.00 87.44 88 ASP A CA 1
ATOM 660 C C . ASP A 1 88 ? -1.699 -26.952 -28.284 1.00 87.44 88 ASP A C 1
ATOM 662 O O . ASP A 1 88 ? -1.802 -26.211 -29.255 1.00 87.44 88 ASP A O 1
ATOM 666 N N . MET A 1 89 ? -2.753 -27.307 -27.543 1.00 80.50 89 MET A N 1
ATOM 667 C CA . MET A 1 89 ? -4.103 -26.758 -27.708 1.00 80.50 89 MET A CA 1
ATOM 668 C C . MET A 1 89 ? -4.372 -25.522 -26.833 1.00 80.50 89 MET A C 1
ATOM 670 O O . MET A 1 89 ? -5.485 -25.000 -26.836 1.00 80.50 89 MET A O 1
ATOM 674 N N . SER A 1 90 ? -3.389 -25.066 -26.050 1.00 88.56 90 SER A N 1
ATOM 675 C CA . SER A 1 90 ? -3.529 -23.908 -25.164 1.00 88.56 90 SER A CA 1
ATOM 676 C C . SER A 1 90 ? -3.096 -22.627 -25.874 1.00 88.56 90 SER A C 1
ATOM 678 O O . SER A 1 90 ? -1.909 -22.451 -26.153 1.00 88.56 90 SER A O 1
ATOM 680 N N . LEU A 1 91 ? -4.029 -21.691 -26.078 1.00 89.31 91 LEU A N 1
ATOM 681 C CA . LEU A 1 91 ? -3.754 -20.427 -26.775 1.00 89.31 91 LEU A CA 1
ATOM 682 C C . LEU A 1 91 ? -2.627 -19.624 -26.102 1.00 89.31 91 LEU A C 1
ATOM 684 O O . LEU A 1 91 ? -1.861 -18.937 -26.768 1.00 89.31 91 LEU A O 1
ATOM 688 N N . LEU A 1 92 ? -2.481 -19.740 -24.778 1.00 93.00 92 LEU A N 1
ATOM 689 C CA . LEU A 1 92 ? -1.386 -19.111 -24.040 1.00 93.00 92 LEU A CA 1
ATOM 690 C C . LEU A 1 92 ? -0.009 -19.579 -24.530 1.00 93.00 92 LEU A C 1
ATOM 692 O O . LEU A 1 92 ? 0.890 -18.759 -24.666 1.00 93.00 92 LEU A O 1
ATOM 696 N N . ILE A 1 93 ? 0.165 -20.876 -24.799 1.00 95.25 93 ILE A N 1
ATOM 697 C CA . ILE A 1 93 ? 1.437 -21.416 -25.296 1.00 95.25 93 ILE A CA 1
ATOM 698 C C . ILE A 1 93 ? 1.642 -21.028 -26.754 1.00 95.25 93 ILE A C 1
ATOM 700 O O . ILE A 1 93 ? 2.730 -20.576 -27.097 1.00 95.25 93 ILE A O 1
ATOM 704 N N . GLU A 1 94 ? 0.596 -21.144 -27.575 1.00 92.25 94 GLU A N 1
ATOM 705 C CA . GLU A 1 94 ? 0.639 -20.770 -28.989 1.00 92.25 94 GLU A CA 1
ATOM 706 C C . GLU A 1 94 ? 1.153 -19.336 -29.163 1.00 92.25 94 GLU A C 1
ATOM 708 O O . GLU A 1 94 ? 2.156 -19.126 -29.842 1.00 92.25 94 GLU A O 1
ATOM 713 N N . LEU A 1 95 ? 0.538 -18.366 -28.476 1.00 92.38 95 LEU A N 1
ATOM 714 C CA . LEU A 1 95 ? 0.917 -16.956 -28.589 1.00 92.38 95 LEU A CA 1
ATOM 715 C C . LEU A 1 95 ? 2.295 -16.660 -27.978 1.00 92.38 95 LEU A C 1
ATOM 717 O O . LEU A 1 95 ? 3.000 -15.778 -28.467 1.00 92.38 95 LEU A O 1
ATOM 721 N N . CYS A 1 96 ? 2.704 -17.384 -26.932 1.00 93.88 96 CYS A N 1
ATOM 722 C CA . CYS A 1 96 ? 4.030 -17.219 -26.329 1.00 93.88 96 CYS A CA 1
ATOM 723 C C . CYS A 1 96 ? 5.175 -17.822 -27.153 1.00 93.88 96 CYS A C 1
ATOM 725 O O . CYS A 1 96 ? 6.332 -17.458 -26.934 1.00 93.88 96 CYS A O 1
ATOM 727 N N . GLU A 1 97 ? 4.877 -18.724 -28.087 1.00 93.19 97 GLU A N 1
ATOM 728 C CA . GLU A 1 97 ? 5.862 -19.364 -28.968 1.00 93.19 97 GLU A CA 1
ATOM 729 C C . GLU A 1 97 ? 6.011 -18.691 -30.328 1.00 93.19 97 GLU A C 1
ATOM 731 O O . GLU A 1 97 ? 6.925 -19.036 -31.088 1.00 93.19 97 GLU A O 1
ATOM 736 N N . LEU A 1 98 ? 5.142 -17.728 -30.637 1.00 91.81 98 LEU A N 1
ATOM 737 C CA . LEU A 1 98 ? 5.236 -16.973 -31.875 1.00 91.81 98 LEU A CA 1
ATOM 738 C C . LEU A 1 98 ? 6.593 -16.247 -31.983 1.00 91.81 98 LEU A C 1
ATOM 740 O O . LEU A 1 98 ? 7.192 -15.858 -30.972 1.00 91.81 98 LEU A O 1
ATOM 744 N N . PRO A 1 99 ? 7.107 -16.053 -33.214 1.00 87.31 99 PRO A N 1
ATOM 745 C CA . PRO A 1 99 ? 8.323 -15.286 -33.448 1.00 87.31 99 PRO A CA 1
ATOM 746 C C . PRO A 1 99 ? 8.291 -13.910 -32.776 1.00 87.31 99 PRO A C 1
ATOM 748 O O . PRO A 1 99 ? 7.244 -13.286 -32.642 1.00 87.31 99 PRO A O 1
ATOM 751 N N . ALA A 1 100 ? 9.461 -13.402 -32.382 1.00 80.19 100 ALA A N 1
ATOM 752 C CA . ALA A 1 100 ? 9.563 -12.124 -31.673 1.00 80.19 100 ALA A CA 1
ATOM 753 C C . ALA A 1 100 ? 9.001 -10.920 -32.461 1.00 80.19 100 ALA A C 1
ATOM 755 O O . ALA A 1 100 ? 8.702 -9.892 -31.862 1.00 80.19 100 ALA A O 1
ATOM 756 N N . ASP A 1 101 ? 8.904 -11.034 -33.786 1.00 83.00 101 ASP A N 1
ATOM 757 C CA . ASP A 1 101 ? 8.365 -10.034 -34.709 1.00 83.00 101 ASP A CA 1
ATOM 758 C C . ASP A 1 101 ? 6.906 -10.289 -35.126 1.00 83.00 101 ASP A C 1
ATOM 760 O O . ASP A 1 101 ? 6.359 -9.522 -35.923 1.00 83.00 101 ASP A O 1
ATOM 764 N N . ASP A 1 102 ? 6.277 -11.343 -34.602 1.00 88.94 102 ASP A N 1
ATOM 765 C CA . ASP A 1 102 ? 4.880 -11.654 -34.873 1.00 88.94 102 ASP A CA 1
ATOM 766 C C . ASP A 1 102 ? 3.954 -10.697 -34.095 1.00 88.94 102 ASP A C 1
ATOM 768 O O . ASP A 1 102 ? 4.137 -10.515 -32.888 1.00 88.94 102 ASP A O 1
ATOM 772 N N . PRO A 1 103 ? 2.973 -10.055 -34.759 1.00 82.56 103 PRO A N 1
ATOM 773 C CA . PRO A 1 103 ? 2.091 -9.083 -34.117 1.00 82.56 103 PRO A CA 1
ATOM 774 C C . PRO A 1 103 ? 1.154 -9.682 -33.064 1.00 82.56 103 PRO A C 1
ATOM 776 O O . PRO A 1 103 ? 0.657 -8.928 -32.235 1.00 82.56 103 PRO A O 1
ATOM 779 N N . ASP A 1 104 ? 0.897 -10.991 -33.099 1.00 85.62 104 ASP A N 1
ATOM 780 C CA . ASP A 1 104 ? 0.017 -11.660 -32.138 1.00 85.62 104 ASP A CA 1
ATOM 781 C C . ASP A 1 104 ? 0.813 -12.310 -30.987 1.00 85.62 104 ASP A C 1
ATOM 783 O O . ASP A 1 104 ? 0.231 -12.879 -30.061 1.00 85.62 104 ASP A O 1
ATOM 787 N N . ARG A 1 105 ? 2.152 -12.208 -31.005 1.00 91.88 105 ARG A N 1
ATOM 788 C CA . ARG A 1 105 ? 3.032 -12.759 -29.966 1.00 91.88 105 ARG A CA 1
ATOM 789 C C . ARG A 1 105 ? 2.735 -12.142 -28.607 1.00 91.88 105 ARG A C 1
ATOM 791 O O . ARG A 1 105 ? 2.806 -10.927 -28.436 1.00 91.88 105 ARG A O 1
ATOM 798 N N . MET A 1 106 ? 2.571 -13.001 -27.607 1.00 91.38 106 MET A N 1
ATOM 799 C CA . MET A 1 106 ? 2.424 -12.593 -26.214 1.00 91.38 106 MET A CA 1
ATOM 800 C C . MET A 1 106 ? 3.669 -12.934 -25.378 1.00 91.38 106 MET A C 1
ATOM 802 O O . MET A 1 106 ? 4.193 -14.040 -25.496 1.00 91.38 106 MET A O 1
ATOM 806 N N . PRO A 1 107 ? 4.141 -12.044 -24.484 1.00 89.69 107 PRO A N 1
ATOM 807 C CA . PRO A 1 107 ? 3.624 -10.694 -24.208 1.00 89.69 107 PRO A CA 1
ATOM 808 C C . PRO A 1 107 ? 3.788 -9.742 -25.405 1.00 89.69 107 PRO A C 1
ATOM 810 O O . PRO A 1 107 ? 4.831 -9.782 -26.043 1.00 89.69 107 PRO A O 1
ATOM 813 N N . GLU A 1 108 ? 2.789 -8.909 -25.726 1.00 78.88 108 GLU A N 1
ATOM 814 C CA . GLU A 1 108 ? 2.856 -7.964 -26.864 1.00 78.88 108 GLU A CA 1
ATOM 815 C C . GLU A 1 108 ? 3.937 -6.903 -26.611 1.00 78.88 108 GLU A C 1
ATOM 817 O O . GLU A 1 108 ? 4.873 -6.754 -27.399 1.00 78.88 108 GLU A O 1
ATOM 822 N N . ASP A 1 109 ? 3.888 -6.279 -25.433 1.00 67.81 109 ASP A N 1
ATOM 823 C CA . ASP A 1 109 ? 4.888 -5.339 -24.939 1.00 67.81 109 ASP A CA 1
ATOM 824 C C . ASP A 1 109 ? 5.856 -6.049 -23.978 1.00 67.81 109 ASP A C 1
ATOM 826 O O . ASP A 1 109 ? 5.485 -6.455 -22.877 1.00 67.81 109 ASP A O 1
ATOM 830 N N . GLY A 1 110 ? 7.118 -6.209 -24.386 1.00 71.00 110 GLY A N 1
ATOM 831 C CA . GLY A 1 110 ? 8.174 -6.782 -23.542 1.00 71.00 110 GLY A CA 1
ATOM 832 C C . GLY A 1 110 ? 9.037 -7.850 -24.213 1.00 71.00 110 GLY A C 1
ATOM 833 O O . GLY A 1 110 ? 8.873 -8.186 -25.395 1.00 71.00 110 GLY A O 1
ATOM 834 N N . ASP A 1 111 ? 9.994 -8.364 -23.437 1.00 82.06 111 ASP A N 1
ATOM 835 C CA . ASP A 1 111 ? 10.852 -9.474 -23.847 1.00 82.06 111 ASP A CA 1
ATOM 836 C C . ASP A 1 111 ? 10.033 -10.779 -23.939 1.00 82.06 111 ASP A C 1
ATOM 838 O O . ASP A 1 111 ? 9.155 -11.008 -23.099 1.00 82.06 111 ASP A O 1
ATOM 842 N N . PRO A 1 112 ? 10.308 -11.659 -24.926 1.00 87.69 112 PRO A N 1
ATOM 843 C CA . PRO A 1 112 ? 9.725 -12.997 -24.963 1.00 87.69 112 PRO A CA 1
ATOM 844 C C . PRO A 1 112 ? 10.011 -13.769 -23.671 1.00 87.69 112 PRO A C 1
ATOM 846 O O . PRO A 1 112 ? 11.055 -13.574 -23.041 1.00 87.69 112 PRO A O 1
ATOM 849 N N . LEU A 1 113 ? 9.128 -14.707 -23.323 1.00 90.06 113 LEU A N 1
ATOM 850 C CA . LEU A 1 113 ? 9.408 -15.636 -22.231 1.00 90.06 113 LEU A CA 1
ATOM 851 C C . LEU A 1 113 ? 10.698 -16.416 -22.510 1.00 90.06 113 LEU A C 1
ATOM 853 O O . LEU A 1 113 ? 10.970 -16.827 -23.641 1.00 90.06 113 LEU A O 1
ATOM 857 N N . SER A 1 114 ? 11.495 -16.641 -21.465 1.00 92.56 114 SER A N 1
ATOM 858 C CA . SER A 1 114 ? 12.684 -17.478 -21.585 1.00 92.56 114 SER A CA 1
ATOM 859 C C . SER A 1 114 ? 12.294 -18.924 -21.905 1.00 92.56 114 SER A C 1
ATOM 861 O O . SER A 1 114 ? 11.191 -19.379 -21.588 1.00 92.56 114 SER A O 1
ATOM 863 N N . ALA A 1 115 ? 13.225 -19.678 -22.494 1.00 91.75 115 ALA A N 1
ATOM 864 C CA . ALA A 1 115 ? 13.004 -21.092 -22.792 1.00 91.75 115 ALA A CA 1
ATOM 865 C C . ALA A 1 115 ? 12.634 -21.894 -21.528 1.00 91.75 115 ALA A C 1
ATOM 867 O O . ALA A 1 115 ? 11.808 -22.802 -21.589 1.00 91.75 115 ALA A O 1
ATOM 868 N N . GLU A 1 116 ? 13.199 -21.536 -20.373 1.00 88.25 116 GLU A N 1
ATOM 869 C CA . GLU A 1 116 ? 12.882 -22.146 -19.080 1.00 88.25 116 GLU A CA 1
ATOM 870 C C . GLU A 1 116 ? 11.469 -21.793 -18.597 1.00 88.25 116 GLU A C 1
ATOM 872 O O . GLU A 1 116 ? 10.750 -22.673 -18.126 1.00 88.25 116 GLU A O 1
ATOM 877 N N . GLN A 1 117 ? 11.045 -20.533 -18.736 1.00 91.44 117 GLN A N 1
ATOM 878 C CA . GLN A 1 117 ? 9.697 -20.094 -18.354 1.00 91.44 117 GLN A CA 1
ATOM 879 C C . GLN A 1 117 ? 8.625 -20.780 -19.206 1.00 91.44 117 GLN A C 1
ATOM 881 O O . GLN A 1 117 ? 7.630 -21.283 -18.683 1.00 91.44 117 GLN A O 1
ATOM 886 N N . LEU A 1 118 ? 8.857 -20.860 -20.515 1.00 95.19 118 LEU A N 1
ATOM 887 C CA . LEU A 1 118 ? 7.967 -21.549 -21.439 1.00 95.19 118 LEU A CA 1
ATOM 888 C C . LEU A 1 118 ? 7.920 -23.060 -21.160 1.00 95.19 118 LEU A C 1
ATOM 890 O O . LEU A 1 118 ? 6.844 -23.660 -21.160 1.00 95.19 118 LEU A O 1
ATOM 894 N N . ALA A 1 119 ? 9.065 -23.676 -20.846 1.00 93.81 119 ALA A N 1
ATOM 895 C CA . ALA A 1 119 ? 9.122 -25.079 -20.445 1.00 93.81 119 ALA A CA 1
ATOM 896 C C . ALA A 1 119 ? 8.333 -25.350 -19.152 1.00 93.81 119 ALA A C 1
ATOM 898 O O . ALA A 1 119 ? 7.654 -26.374 -19.065 1.00 93.81 119 ALA A O 1
ATOM 899 N N . LEU A 1 120 ? 8.370 -24.434 -18.176 1.00 93.44 120 LEU A N 1
ATOM 900 C CA . LEU A 1 120 ? 7.570 -24.526 -16.950 1.00 93.44 120 LEU A CA 1
ATOM 901 C C . LEU A 1 120 ? 6.068 -24.428 -17.237 1.00 93.44 120 LEU A C 1
ATOM 903 O O . LEU A 1 120 ? 5.314 -25.277 -16.764 1.00 93.44 120 LEU A O 1
ATOM 907 N N . LEU A 1 121 ? 5.636 -23.461 -18.055 1.00 95.25 121 LEU A N 1
ATOM 908 C CA . LEU A 1 121 ? 4.232 -23.332 -18.469 1.00 95.25 121 LEU A CA 1
ATOM 909 C C . LEU A 1 121 ? 3.740 -24.598 -19.179 1.00 95.25 121 LEU A C 1
ATOM 911 O O . LEU A 1 121 ? 2.710 -25.157 -18.802 1.00 95.25 121 LEU A O 1
ATOM 915 N N . ARG A 1 122 ? 4.511 -25.112 -20.145 1.00 95.75 122 ARG A N 1
ATOM 916 C CA . ARG A 1 122 ? 4.191 -26.367 -20.841 1.00 95.75 122 ARG A CA 1
ATOM 917 C C . ARG A 1 122 ? 4.109 -27.553 -19.882 1.00 95.75 122 ARG A C 1
ATOM 919 O O . ARG A 1 122 ? 3.174 -28.351 -19.975 1.00 95.75 122 ARG A O 1
ATOM 926 N N . ALA A 1 123 ? 5.063 -27.681 -18.960 1.00 93.56 123 ALA A N 1
ATOM 927 C CA . ALA A 1 123 ? 5.095 -28.772 -17.989 1.00 93.56 123 ALA A CA 1
ATOM 928 C C . ALA A 1 123 ? 3.904 -28.719 -17.021 1.00 93.56 123 ALA A C 1
ATOM 930 O O . ALA A 1 123 ? 3.292 -29.755 -16.764 1.00 93.56 123 ALA A O 1
ATOM 931 N N . TRP A 1 124 ? 3.536 -27.530 -16.542 1.00 94.38 124 TRP A N 1
ATOM 932 C CA . TRP A 1 124 ? 2.358 -27.324 -15.700 1.00 94.38 124 TRP A CA 1
ATOM 933 C C . TRP A 1 124 ? 1.059 -27.676 -16.427 1.00 94.38 124 TRP A C 1
ATOM 935 O O . TRP A 1 124 ? 0.242 -28.426 -15.890 1.00 94.38 124 TRP A O 1
ATOM 945 N N . ILE A 1 125 ? 0.883 -27.220 -17.672 1.00 93.12 125 ILE A N 1
ATOM 946 C CA . ILE A 1 125 ? -0.308 -27.554 -18.465 1.00 93.12 125 ILE A CA 1
ATOM 947 C C . ILE A 1 125 ? -0.382 -29.062 -18.707 1.00 93.12 125 ILE A C 1
ATOM 949 O O . ILE A 1 125 ? -1.434 -29.656 -18.481 1.00 93.12 125 ILE A O 1
ATOM 953 N N . THR A 1 126 ? 0.738 -29.702 -19.057 1.00 92.69 126 THR A N 1
ATOM 954 C CA . THR A 1 126 ? 0.825 -31.165 -19.240 1.00 92.69 126 THR A CA 1
ATOM 955 C C . THR A 1 126 ? 0.409 -31.933 -17.979 1.00 92.69 126 THR A C 1
ATOM 957 O O . THR A 1 126 ? -0.211 -32.988 -18.073 1.00 92.69 126 THR A O 1
ATOM 960 N N . GLN A 1 127 ? 0.694 -31.396 -16.787 1.00 88.44 127 GLN A N 1
ATOM 961 C CA . GLN A 1 127 ? 0.287 -31.974 -15.496 1.00 88.44 127 GLN A CA 1
ATOM 962 C C . GLN A 1 127 ? -1.206 -31.767 -15.173 1.00 88.44 127 GLN A C 1
ATOM 964 O O . GLN A 1 127 ? -1.655 -32.085 -14.075 1.00 88.44 127 GLN A O 1
ATOM 969 N N . GLY A 1 128 ? -1.998 -31.260 -16.122 1.00 83.00 128 GLY A N 1
ATOM 970 C CA . GLY A 1 128 ? -3.416 -30.961 -15.929 1.00 83.00 128 GLY A CA 1
ATOM 971 C C . GLY A 1 128 ? -3.664 -29.557 -15.385 1.00 83.00 128 GLY A C 1
ATOM 972 O O . GLY A 1 128 ? -4.750 -29.304 -14.867 1.00 83.00 128 GLY A O 1
ATOM 973 N N . ALA A 1 129 ? -2.668 -28.668 -15.490 1.00 86.62 129 ALA A N 1
ATOM 974 C CA . ALA A 1 129 ? -2.703 -27.304 -14.973 1.00 86.62 129 ALA A CA 1
ATOM 975 C C . ALA A 1 129 ? -3.260 -27.243 -13.535 1.00 86.62 129 ALA A C 1
ATOM 977 O O . ALA A 1 129 ? -4.254 -26.541 -13.293 1.00 86.62 129 ALA A O 1
ATOM 978 N N . PRO A 1 130 ? -2.682 -28.013 -12.582 1.00 82.00 130 PRO A N 1
ATOM 979 C CA . PRO A 1 130 ? -3.162 -28.038 -11.211 1.00 82.00 130 PRO A CA 1
ATOM 980 C C . PRO A 1 130 ? -3.147 -26.613 -10.677 1.00 82.00 130 PRO A C 1
ATOM 982 O O . PRO A 1 130 ? -2.129 -25.921 -10.669 1.00 82.00 130 PRO A O 1
ATOM 985 N N . TRP A 1 131 ? -4.333 -26.153 -10.312 1.00 68.75 131 TRP A N 1
ATOM 986 C CA . TRP A 1 131 ? -4.544 -24.803 -9.838 1.00 68.75 131 TRP A CA 1
ATOM 987 C C . TRP A 1 131 ? -4.717 -24.860 -8.340 1.00 68.75 131 TRP A C 1
ATOM 989 O O . TRP A 1 131 ? -5.745 -25.318 -7.831 1.00 68.75 131 TRP A O 1
ATOM 999 N N . GLU A 1 132 ? -3.732 -24.333 -7.642 1.00 60.62 132 GLU A N 1
ATOM 1000 C CA . GLU A 1 132 ? -3.948 -23.896 -6.283 1.00 60.62 132 GLU A CA 1
ATOM 1001 C C . GLU A 1 132 ? -4.463 -22.466 -6.320 1.00 60.62 132 GLU A C 1
ATOM 1003 O O . GLU A 1 132 ? -3.888 -21.616 -6.999 1.00 60.62 132 GLU A O 1
ATOM 1008 N N . GLU A 1 133 ? -5.522 -22.171 -5.567 1.00 46.03 133 GLU A N 1
ATOM 1009 C CA . GLU A 1 133 ? -5.903 -20.782 -5.339 1.00 46.03 133 GLU A CA 1
ATOM 1010 C C . GLU A 1 133 ? -4.707 -20.042 -4.731 1.00 46.03 133 GLU A C 1
ATOM 1012 O O . GLU A 1 133 ? -4.363 -20.205 -3.556 1.00 46.03 133 GLU A O 1
ATOM 1017 N N . VAL A 1 134 ? -4.039 -19.218 -5.538 1.00 44.75 134 VAL A N 1
ATOM 1018 C CA . VAL A 1 134 ? -3.427 -18.005 -5.010 1.00 44.75 134 VAL A CA 1
ATOM 1019 C C . VAL A 1 134 ? -4.619 -17.162 -4.596 1.00 44.75 134 VAL A C 1
ATOM 1021 O O . VAL A 1 134 ? -5.499 -16.915 -5.420 1.00 44.75 134 VAL A O 1
ATOM 1024 N N . GLU A 1 135 ? -4.695 -16.760 -3.329 1.00 38.53 135 GLU A N 1
ATOM 1025 C CA . GLU A 1 135 ? -5.712 -15.814 -2.873 1.00 38.53 135 GLU A CA 1
ATOM 1026 C C . GLU A 1 135 ? -5.459 -14.422 -3.495 1.00 38.53 135 GLU A C 1
ATOM 1028 O O . GLU A 1 135 ? -5.144 -13.452 -2.816 1.00 38.53 135 GLU A O 1
ATOM 1033 N N . VAL A 1 136 ? -5.608 -14.308 -4.815 1.00 39.59 136 VAL A N 1
ATOM 1034 C CA . VAL A 1 136 ? -5.962 -13.078 -5.527 1.00 39.59 136 VAL A CA 1
ATOM 1035 C C . VAL A 1 136 ? -7.454 -13.144 -5.840 1.00 39.59 136 VAL A C 1
ATOM 1037 O O . VAL A 1 136 ? -7.929 -12.875 -6.939 1.00 39.59 136 VAL A O 1
ATOM 1040 N N . GLY A 1 137 ? -8.248 -13.477 -4.821 1.00 33.06 137 GLY A N 1
ATOM 1041 C CA . GLY A 1 137 ? -9.603 -12.967 -4.811 1.00 33.06 137 GLY A CA 1
ATOM 1042 C C . GLY A 1 137 ? -9.502 -11.445 -4.911 1.00 33.06 137 GLY A C 1
ATOM 1043 O O . GLY A 1 137 ? -8.750 -10.822 -4.156 1.00 33.06 137 GLY A O 1
ATOM 1044 N N . LEU A 1 138 ? -10.310 -10.813 -5.774 1.00 32.19 138 LEU A N 1
ATOM 1045 C CA . LEU A 1 138 ? -10.873 -9.519 -5.374 1.00 32.19 138 LEU A CA 1
ATOM 1046 C C . LEU A 1 138 ? -11.247 -9.709 -3.909 1.00 32.19 138 LEU A C 1
ATOM 1048 O O . LEU A 1 138 ? -11.979 -10.670 -3.665 1.00 32.19 138 LEU A O 1
ATOM 1052 N N . PRO A 1 139 ? -10.723 -8.925 -2.949 1.00 36.53 139 PRO A N 1
ATOM 1053 C CA . PRO A 1 139 ? -11.002 -9.196 -1.557 1.00 36.53 139 PRO A CA 1
ATOM 1054 C C . PRO A 1 139 ? -12.517 -9.205 -1.435 1.00 36.53 139 PRO A C 1
ATOM 1056 O O . PRO A 1 139 ? -13.161 -8.152 -1.496 1.00 36.53 139 PRO A O 1
ATOM 1059 N N . SER A 1 140 ? -13.111 -10.394 -1.301 1.00 38.12 140 SER A N 1
ATOM 1060 C CA . SER A 1 140 ? -14.421 -10.519 -0.708 1.00 38.12 140 SER A CA 1
ATOM 1061 C C . SER A 1 140 ? -14.149 -9.957 0.663 1.00 38.12 140 SER A C 1
ATOM 1063 O O . SER A 1 140 ? -13.469 -10.628 1.439 1.00 38.12 140 SER A O 1
ATOM 1065 N N . LYS A 1 141 ? -14.476 -8.663 0.853 1.00 40.56 141 LYS A N 1
ATOM 1066 C CA . LYS A 1 141 ? -14.082 -7.862 2.020 1.00 40.56 141 LYS A CA 1
ATOM 1067 C C . LYS A 1 141 ? -14.115 -8.814 3.203 1.00 40.56 141 LYS A C 1
ATOM 1069 O O . LYS A 1 141 ? -15.231 -9.276 3.461 1.00 40.56 141 LYS A O 1
ATOM 1074 N N . PRO A 1 142 ? -12.967 -9.191 3.808 1.00 49.34 142 PRO A N 1
ATOM 1075 C CA . PRO A 1 142 ? -12.960 -10.239 4.814 1.00 49.34 142 PRO A CA 1
ATOM 1076 C C . PRO A 1 142 ? -14.060 -9.877 5.790 1.00 49.34 142 PRO A C 1
ATOM 1078 O O . PRO A 1 142 ? -14.068 -8.761 6.330 1.00 49.34 142 PRO A O 1
ATOM 1081 N N . ARG A 1 143 ? -15.102 -10.718 5.835 1.00 56.38 143 ARG A N 1
ATOM 1082 C CA . ARG A 1 143 ? -16.311 -10.367 6.570 1.00 56.38 143 ARG A CA 1
ATOM 1083 C C . ARG A 1 143 ? -15.835 -10.171 7.993 1.00 56.38 143 ARG A C 1
ATOM 1085 O O . ARG A 1 143 ? -15.202 -11.062 8.548 1.00 56.38 143 ARG A O 1
ATOM 1092 N N . LEU A 1 144 ? -16.060 -8.982 8.543 1.00 71.25 144 LEU A N 1
ATOM 1093 C CA . LEU A 1 144 ? -15.645 -8.683 9.902 1.00 71.25 144 LEU A CA 1
ATOM 1094 C C . LEU A 1 144 ? -16.445 -9.593 10.836 1.00 71.25 144 LEU A C 1
ATOM 1096 O O . LEU A 1 144 ? -17.606 -9.318 11.131 1.00 71.25 144 LEU A O 1
ATOM 1100 N N . VAL A 1 145 ? -15.834 -10.705 11.233 1.00 77.19 145 VAL A N 1
ATOM 1101 C CA . VAL A 1 145 ? -16.365 -11.630 12.226 1.00 77.19 145 VAL A CA 1
ATOM 1102 C C . VAL A 1 145 ? -15.649 -11.315 13.526 1.00 77.19 145 VAL A C 1
ATOM 1104 O O . VAL A 1 145 ? -14.430 -11.448 13.622 1.00 77.19 145 VAL A O 1
ATOM 1107 N N . LEU A 1 146 ? -16.411 -10.841 14.504 1.00 85.06 146 LEU A N 1
ATOM 1108 C CA . LEU A 1 146 ? -15.938 -10.653 15.864 1.00 85.06 146 LEU A CA 1
ATOM 1109 C C . LEU A 1 146 ? -16.684 -11.633 16.761 1.00 85.06 146 LEU A C 1
ATOM 1111 O O . LEU A 1 146 ? -17.889 -11.839 16.594 1.00 85.06 146 LEU A O 1
ATOM 1115 N N . ALA A 1 147 ? -15.953 -12.264 17.675 1.00 90.50 147 ALA A N 1
ATOM 1116 C CA . ALA A 1 147 ? -16.566 -13.095 18.696 1.00 90.50 147 ALA A CA 1
ATOM 1117 C C . ALA A 1 147 ? -17.452 -12.221 19.600 1.00 90.50 147 ALA A C 1
ATOM 1119 O O . ALA A 1 147 ? -17.069 -11.083 19.874 1.00 90.50 147 ALA A O 1
ATOM 1120 N N . PRO A 1 148 ? -18.600 -12.730 20.082 1.00 93.56 148 PRO A N 1
ATOM 1121 C CA . PRO A 1 148 ? -19.400 -12.022 21.073 1.00 93.56 148 PRO A CA 1
ATOM 1122 C C . PRO A 1 148 ? -18.551 -11.598 22.275 1.00 93.56 148 PRO A C 1
ATOM 1124 O O . PRO A 1 148 ? -17.665 -12.340 22.704 1.00 93.56 148 PRO A O 1
ATOM 1127 N N . LEU A 1 149 ? -18.838 -10.415 22.813 1.00 95.56 149 LEU A N 1
ATOM 1128 C CA . LEU A 1 149 ? -18.165 -9.916 24.005 1.00 95.56 149 LEU A CA 1
ATOM 1129 C C . LEU A 1 149 ? -18.719 -10.596 25.263 1.00 95.56 149 LEU A C 1
ATOM 1131 O O . LEU A 1 149 ? -19.908 -10.902 25.342 1.00 95.56 149 LEU A O 1
ATOM 1135 N N . SER A 1 150 ? -17.861 -10.807 26.260 1.00 97.25 150 SER A N 1
ATOM 1136 C CA . SER A 1 150 ? -18.305 -11.068 27.631 1.00 97.25 150 SER A CA 1
ATOM 1137 C C . SER A 1 150 ? -18.876 -9.796 28.266 1.00 97.25 150 SER A C 1
ATOM 1139 O O . SER A 1 150 ? -18.554 -8.687 27.841 1.00 97.25 150 SER A O 1
ATOM 1141 N N . GLU A 1 151 ? -19.658 -9.935 29.339 1.00 97.06 151 GLU A N 1
ATOM 1142 C CA . GLU A 1 151 ? -20.186 -8.784 30.094 1.00 97.06 151 GLU A CA 1
ATOM 1143 C C . GLU A 1 151 ? -19.069 -7.828 30.561 1.00 97.06 151 GLU A C 1
ATOM 1145 O O . GLU A 1 151 ? -19.204 -6.606 30.504 1.00 97.06 151 GLU A O 1
ATOM 1150 N N . GLU A 1 152 ? -17.924 -8.381 30.965 1.00 97.25 152 GLU A N 1
ATOM 1151 C CA . GLU A 1 152 ? -16.738 -7.619 31.372 1.00 97.25 152 GLU A CA 1
ATOM 1152 C C . GLU A 1 152 ? -16.143 -6.826 30.201 1.00 97.25 152 GLU A C 1
ATOM 1154 O O . GLU A 1 152 ? -15.798 -5.651 30.349 1.00 97.25 152 GLU A O 1
ATOM 1159 N N . GLN A 1 153 ? -16.057 -7.444 29.018 1.00 97.25 153 GLN A N 1
ATOM 1160 C CA . GLN A 1 153 ? -15.578 -6.788 27.802 1.00 97.25 153 GLN A CA 1
ATOM 1161 C C . GLN A 1 153 ? -16.553 -5.709 27.320 1.00 97.25 153 GLN A C 1
ATOM 1163 O O . GLN A 1 153 ? -16.117 -4.654 26.859 1.00 97.25 153 GLN A O 1
ATOM 1168 N N . GLU A 1 154 ? -17.862 -5.929 27.451 1.00 96.75 154 GLU A N 1
ATOM 1169 C CA . GLU A 1 154 ? -18.874 -4.915 27.151 1.00 96.75 154 GLU A CA 1
ATOM 1170 C C . GLU A 1 154 ? -18.748 -3.702 28.079 1.00 96.75 154 GLU A C 1
ATOM 1172 O O . GLU A 1 154 ? -18.752 -2.561 27.603 1.00 96.75 154 GLU A O 1
ATOM 1177 N N . ALA A 1 155 ? -18.568 -3.933 29.383 1.00 97.38 155 ALA A N 1
ATOM 1178 C CA . ALA A 1 155 ? -18.364 -2.873 30.366 1.00 97.38 155 ALA A CA 1
ATOM 1179 C C . ALA A 1 155 ? -17.061 -2.093 30.112 1.00 97.38 155 ALA A C 1
ATOM 1181 O O . ALA A 1 155 ? -17.072 -0.858 30.105 1.00 97.38 155 ALA A O 1
ATOM 1182 N N . ALA A 1 156 ? -15.952 -2.793 29.843 1.00 97.88 156 ALA A N 1
ATOM 1183 C CA . ALA A 1 156 ? -14.666 -2.178 29.515 1.00 97.88 156 ALA A CA 1
ATOM 1184 C C . ALA A 1 156 ? -14.756 -1.326 28.241 1.00 97.88 156 ALA A C 1
ATOM 1186 O O . ALA A 1 156 ? -14.330 -0.167 28.229 1.00 97.88 156 ALA A O 1
ATOM 1187 N N . ARG A 1 157 ? -15.403 -1.856 27.198 1.00 97.12 157 ARG A N 1
ATOM 1188 C CA . ARG A 1 157 ? -15.656 -1.139 25.947 1.00 97.12 157 ARG A CA 1
ATOM 1189 C C . ARG A 1 157 ? -16.503 0.109 26.175 1.00 97.12 157 ARG A C 1
ATOM 1191 O O . ARG A 1 157 ? -16.180 1.170 25.645 1.00 97.12 157 ARG A O 1
ATOM 1198 N N . ALA A 1 158 ? -17.578 0.013 26.956 1.00 96.38 158 ALA A N 1
ATOM 1199 C CA . ALA A 1 158 ? -18.430 1.159 27.267 1.00 96.38 158 ALA A CA 1
ATOM 1200 C C . ALA A 1 158 ? -17.656 2.259 28.017 1.00 96.38 158 ALA A C 1
ATOM 1202 O O . ALA A 1 158 ? -17.779 3.438 27.675 1.00 96.38 158 ALA A O 1
ATOM 1203 N N . ALA A 1 159 ? -16.811 1.880 28.982 1.00 97.06 159 ALA A N 1
ATOM 1204 C CA . ALA A 1 159 ? -15.944 2.811 29.700 1.00 97.06 159 ALA A CA 1
ATOM 1205 C C . ALA A 1 159 ? -14.927 3.492 28.767 1.00 97.06 159 ALA A C 1
ATOM 1207 O O . ALA A 1 159 ? -14.747 4.708 28.842 1.00 97.06 159 ALA A O 1
ATOM 1208 N N . ALA A 1 160 ? -14.314 2.739 27.850 1.00 97.62 160 ALA A N 1
ATOM 1209 C CA . ALA A 1 160 ? -13.379 3.272 26.861 1.00 97.62 160 ALA A CA 1
ATOM 1210 C C . ALA A 1 160 ? -14.047 4.285 25.918 1.00 97.62 160 ALA A C 1
ATOM 1212 O O . ALA A 1 160 ? -13.552 5.396 25.736 1.00 97.62 160 ALA A O 1
ATOM 1213 N N . LEU A 1 161 ? -15.226 3.953 25.380 1.00 97.12 161 LEU A N 1
ATOM 1214 C CA . LEU A 1 161 ? -15.999 4.860 24.523 1.00 97.12 161 LEU A CA 1
ATOM 1215 C C . LEU A 1 161 ? -16.411 6.140 25.260 1.00 97.12 161 LEU A C 1
ATOM 1217 O O . LEU A 1 161 ? -16.388 7.226 24.677 1.00 97.12 161 LEU A O 1
ATOM 1221 N N . PHE A 1 162 ? -16.758 6.032 26.546 1.00 95.75 162 PHE A N 1
ATOM 1222 C CA . PHE A 1 162 ? -17.043 7.195 27.380 1.00 95.75 162 PHE A CA 1
ATOM 1223 C C . PHE A 1 162 ? -15.804 8.081 27.562 1.00 95.75 162 PHE A C 1
ATOM 1225 O O . PHE A 1 162 ? -15.912 9.295 27.381 1.00 95.75 162 PHE A O 1
ATOM 1232 N N . ARG A 1 163 ? -14.632 7.496 27.856 1.00 94.88 163 ARG A N 1
ATOM 1233 C CA . ARG A 1 163 ? -13.361 8.235 27.972 1.00 94.88 163 ARG A CA 1
ATOM 1234 C C . ARG A 1 163 ? -13.002 8.956 26.679 1.00 94.88 163 ARG A C 1
ATOM 1236 O O . ARG A 1 163 ? -12.773 10.161 26.712 1.00 94.88 163 ARG A O 1
ATOM 1243 N N . LEU A 1 164 ? -13.038 8.251 25.548 1.00 95.00 164 LEU A N 1
ATOM 1244 C CA . LEU A 1 164 ? -12.742 8.823 24.233 1.00 95.00 164 LEU A CA 1
ATOM 1245 C C . LEU A 1 164 ? -13.659 10.008 23.929 1.00 95.00 164 LEU A C 1
ATOM 1247 O O . LEU A 1 164 ? -13.187 11.090 23.585 1.00 95.00 164 LEU A O 1
ATOM 1251 N N . LYS A 1 165 ? -14.967 9.845 24.155 1.00 93.31 165 LYS A N 1
ATOM 1252 C CA . LYS A 1 165 ? -15.941 10.923 23.973 1.00 93.31 165 LYS A CA 1
ATOM 1253 C C . LYS A 1 165 ? -15.682 12.108 24.908 1.00 93.31 165 LYS A C 1
ATOM 1255 O O . LYS A 1 165 ? -15.764 13.250 24.464 1.00 93.31 165 LYS A O 1
ATOM 1260 N N . ALA A 1 166 ? -15.382 11.856 26.183 1.00 92.44 166 ALA A N 1
ATOM 1261 C CA . ALA A 1 166 ? -15.101 12.901 27.168 1.00 92.44 166 ALA A CA 1
ATOM 1262 C C . ALA A 1 166 ? -13.823 13.689 26.834 1.00 92.44 166 ALA A C 1
ATOM 1264 O O . ALA A 1 166 ? -13.778 14.899 27.047 1.00 92.44 166 ALA A O 1
ATOM 1265 N N . ALA A 1 167 ? -12.823 13.021 26.259 1.00 90.31 167 ALA A N 1
ATOM 1266 C CA . ALA A 1 167 ? -11.593 13.631 25.763 1.00 90.31 167 ALA A CA 1
ATOM 1267 C C . ALA A 1 167 ? -11.754 14.315 24.387 1.00 90.31 167 ALA A C 1
ATOM 1269 O O . ALA A 1 167 ? -10.822 14.955 23.903 1.00 90.31 167 ALA A O 1
ATOM 1270 N N . GLY A 1 168 ? -12.935 14.228 23.762 1.00 90.56 168 GLY A N 1
ATOM 1271 C CA . GLY A 1 168 ? -13.230 14.853 22.469 1.00 90.56 168 GLY A CA 1
ATOM 1272 C C . GLY A 1 168 ? -12.758 14.053 21.251 1.00 90.56 168 GLY A C 1
ATOM 1273 O O . GLY A 1 168 ? -12.751 14.582 20.139 1.00 90.56 168 GLY A O 1
ATOM 1274 N N . TRP A 1 169 ? -12.384 12.788 21.438 1.00 93.00 169 TRP A N 1
ATOM 1275 C CA . TRP A 1 169 ? -12.006 11.878 20.362 1.00 93.00 169 TRP A CA 1
ATOM 1276 C C . TRP A 1 169 ? -13.234 11.295 19.668 1.00 93.00 169 TRP A C 1
ATOM 1278 O O . TRP A 1 169 ? -14.252 10.992 20.296 1.00 93.00 169 TRP A O 1
ATOM 1288 N N . ALA A 1 170 ? -13.133 11.101 18.355 1.00 90.88 170 ALA A N 1
ATOM 1289 C CA . ALA A 1 170 ? -14.178 10.427 17.601 1.00 90.88 170 ALA A CA 1
ATOM 1290 C C . ALA A 1 170 ? -14.011 8.909 17.744 1.00 90.88 170 ALA A C 1
ATOM 1292 O O . ALA A 1 170 ? -12.975 8.364 17.372 1.00 90.88 170 ALA A O 1
ATOM 1293 N N . ALA A 1 171 ? -15.041 8.242 18.265 1.00 94.44 171 ALA A N 1
ATOM 1294 C CA . ALA A 1 171 ? -15.134 6.789 18.351 1.00 94.44 171 ALA A CA 1
ATOM 1295 C C . ALA A 1 171 ? -16.536 6.358 17.903 1.00 94.44 171 ALA A C 1
ATOM 1297 O O . ALA A 1 171 ? -17.531 6.721 18.535 1.00 94.44 171 ALA A O 1
ATOM 1298 N N . LEU A 1 172 ? -16.621 5.638 16.787 1.00 90.19 172 LEU A N 1
ATOM 1299 C CA . LEU A 1 172 ? -17.875 5.300 16.112 1.00 90.19 172 LEU A CA 1
ATOM 1300 C C . LEU A 1 172 ? -18.012 3.789 15.944 1.00 90.19 172 LEU A C 1
ATOM 1302 O O . LEU A 1 172 ? -17.025 3.084 15.754 1.00 90.19 172 LEU A O 1
ATOM 1306 N N . ALA A 1 173 ? -19.246 3.287 15.987 1.00 89.56 173 ALA A N 1
ATOM 1307 C CA . ALA A 1 173 ? -19.518 1.907 15.604 1.00 89.56 173 ALA A CA 1
ATOM 1308 C C . ALA A 1 173 ? -19.311 1.738 14.091 1.00 89.56 173 ALA A C 1
ATOM 1310 O O . ALA A 1 173 ? -19.752 2.577 13.305 1.00 89.56 173 ALA A O 1
ATOM 1311 N N . VAL A 1 174 ? -18.656 0.650 13.683 1.00 83.56 174 VAL A N 1
ATOM 1312 C CA . VAL A 1 174 ? -18.377 0.378 12.260 1.00 83.56 174 VAL A CA 1
ATOM 1313 C C . VAL A 1 174 ? -19.636 -0.068 11.510 1.00 83.56 174 VAL A C 1
ATOM 1315 O O . VAL A 1 174 ? -19.792 0.239 10.329 1.00 83.56 174 VAL A O 1
ATOM 1318 N N . ALA A 1 175 ? -20.525 -0.806 12.177 1.00 78.38 175 ALA A N 1
ATOM 1319 C CA . ALA A 1 175 ? -21.803 -1.250 11.633 1.00 78.38 175 ALA A CA 1
ATOM 1320 C C . ALA A 1 175 ? -22.777 -1.604 12.763 1.00 78.38 175 ALA A C 1
ATOM 1322 O O . ALA A 1 175 ? -22.356 -1.980 13.860 1.00 78.38 175 ALA A O 1
ATOM 1323 N N . ASP A 1 176 ? -24.073 -1.538 12.467 1.00 80.75 176 ASP A N 1
ATOM 1324 C CA . ASP A 1 176 ? -25.122 -1.935 13.404 1.00 80.75 176 ASP A CA 1
ATOM 1325 C C . ASP A 1 176 ? -25.017 -3.421 13.767 1.00 80.75 176 ASP A C 1
ATOM 1327 O O . ASP A 1 176 ? -24.727 -4.275 12.927 1.00 80.75 176 ASP A O 1
ATOM 1331 N N . GLY A 1 177 ? -25.249 -3.733 15.043 1.00 81.88 177 GLY A N 1
ATOM 1332 C CA . GLY A 1 177 ? -25.174 -5.101 15.562 1.00 81.88 177 GLY A CA 1
ATOM 1333 C C . GLY A 1 177 ? -23.755 -5.656 15.725 1.00 81.88 177 GLY A C 1
ATOM 1334 O O . GLY A 1 177 ? -23.609 -6.789 16.176 1.00 81.88 177 GLY A O 1
ATOM 1335 N N . LEU A 1 178 ? -22.709 -4.881 15.409 1.00 87.06 178 LEU A N 1
ATOM 1336 C CA . LEU A 1 178 ? -21.320 -5.230 15.708 1.00 87.06 178 LEU A CA 1
ATOM 1337 C C . LEU A 1 178 ? -20.774 -4.342 16.826 1.00 87.06 178 LEU A C 1
ATOM 1339 O O . LEU A 1 178 ? -20.993 -3.134 16.860 1.00 87.06 178 LEU A O 1
ATOM 1343 N N . HIS A 1 179 ? -19.970 -4.929 17.710 1.00 93.88 179 HIS A N 1
ATOM 1344 C CA . HIS A 1 179 ? -19.231 -4.166 18.718 1.00 93.88 179 HIS A CA 1
ATOM 1345 C C . HIS A 1 179 ? -17.944 -3.527 18.159 1.00 93.88 179 HIS A C 1
ATOM 1347 O O . HIS A 1 179 ? -17.206 -2.889 18.907 1.00 93.88 179 HIS A O 1
ATOM 1353 N N . ALA A 1 180 ? -17.697 -3.649 16.852 1.00 93.56 180 ALA A N 1
ATOM 1354 C CA . ALA A 1 180 ? -16.576 -3.050 16.138 1.00 93.56 180 ALA A CA 1
ATOM 1355 C C . ALA A 1 180 ? -16.565 -1.516 16.235 1.00 93.56 180 ALA A C 1
ATOM 1357 O O . ALA A 1 180 ? -17.596 -0.868 16.041 1.00 93.56 180 ALA A O 1
ATOM 1358 N N . VAL A 1 181 ? -15.388 -0.942 16.479 1.00 95.69 181 VAL A N 1
ATOM 1359 C CA . VAL A 1 181 ? -15.165 0.490 16.694 1.00 95.69 181 VAL A CA 1
ATOM 1360 C C . VAL A 1 181 ? -14.110 1.023 15.720 1.00 95.69 181 VAL A C 1
ATOM 1362 O O . VAL A 1 181 ? -13.058 0.409 15.520 1.00 95.69 181 VAL A O 1
ATOM 1365 N N . ASP A 1 182 ? -14.412 2.180 15.136 1.00 94.12 182 ASP A N 1
ATOM 1366 C CA . ASP A 1 182 ? -13.493 3.066 14.425 1.00 94.12 182 ASP A CA 1
ATOM 1367 C C . ASP A 1 182 ? -13.139 4.245 15.336 1.00 94.12 182 ASP A C 1
ATOM 1369 O O . ASP A 1 182 ? -14.035 4.961 15.794 1.00 94.12 182 ASP A O 1
ATOM 1373 N N . VAL A 1 183 ? -11.850 4.430 15.621 1.00 97.00 183 VAL A N 1
ATOM 1374 C CA . VAL A 1 183 ? -11.352 5.539 16.437 1.00 97.00 183 VAL A CA 1
ATOM 1375 C C . VAL A 1 183 ? -10.480 6.463 15.599 1.00 97.00 183 VAL A C 1
ATOM 1377 O O . VAL A 1 183 ? -9.519 6.045 14.953 1.00 97.00 183 VAL A O 1
ATOM 1380 N N . ASN A 1 184 ? -10.767 7.760 15.671 1.00 95.44 184 ASN A N 1
ATOM 1381 C CA . ASN A 1 184 ? -9.988 8.795 15.015 1.00 95.44 184 ASN A CA 1
ATOM 1382 C C . ASN A 1 184 ? -9.403 9.779 16.041 1.00 95.44 184 ASN A C 1
ATOM 1384 O O . ASN A 1 184 ? -10.118 10.613 16.605 1.00 95.44 184 ASN A O 1
ATOM 1388 N N . LEU A 1 185 ? -8.080 9.700 16.224 1.00 95.38 185 LEU A N 1
ATOM 1389 C CA . LEU A 1 185 ? -7.294 10.598 17.075 1.00 95.38 185 LEU A CA 1
ATOM 1390 C C . LEU A 1 185 ? -6.590 11.714 16.279 1.00 95.38 185 LEU A C 1
ATOM 1392 O O . LEU A 1 185 ? -5.900 12.550 16.857 1.00 95.38 185 LEU A O 1
ATOM 1396 N N . SER A 1 186 ? -6.768 11.781 14.954 1.00 91.88 186 SER A N 1
ATOM 1397 C CA . SER A 1 186 ? -6.124 12.797 14.108 1.00 91.88 186 SER A CA 1
ATOM 1398 C C . SER A 1 186 ? -6.747 14.189 14.233 1.00 91.88 186 SER A C 1
ATOM 1400 O O . SER A 1 186 ? -6.189 15.163 13.737 1.00 91.88 186 SER A O 1
ATOM 1402 N N . LEU A 1 187 ? -7.946 14.290 14.813 1.00 85.31 187 LEU A N 1
ATOM 1403 C CA . LEU A 1 187 ? -8.733 15.529 14.845 1.00 85.31 187 LEU A CA 1
ATOM 1404 C C . LEU A 1 187 ? -8.588 16.320 16.151 1.00 85.31 187 LEU A C 1
ATOM 1406 O O . LEU A 1 187 ? -9.118 17.428 16.254 1.00 85.31 187 LEU A O 1
ATOM 1410 N N . GLY A 1 188 ? -7.889 15.768 17.143 1.00 81.75 188 GLY A N 1
ATOM 1411 C CA . GLY A 1 188 ? -7.745 16.403 18.448 1.00 81.75 188 GLY A CA 1
ATOM 1412 C C . GLY A 1 188 ? -6.881 17.648 18.425 1.00 81.75 188 GLY A C 1
ATOM 1413 O O . GLY A 1 188 ? -5.965 17.802 17.614 1.00 81.75 188 GLY A O 1
ATOM 1414 N N . LYS A 1 189 ? -7.185 18.545 19.361 1.00 83.56 189 LYS A N 1
ATOM 1415 C CA . LYS A 1 189 ? -6.406 19.751 19.631 1.00 83.56 189 LYS A CA 1
ATOM 1416 C C . LYS A 1 189 ? -6.183 19.851 21.146 1.00 83.56 189 LYS A C 1
ATOM 1418 O O . LYS A 1 189 ? -7.163 20.068 21.856 1.00 83.56 189 LYS A O 1
ATOM 1423 N N . PRO A 1 190 ? -4.938 19.725 21.644 1.00 84.69 190 PRO A N 1
ATOM 1424 C CA . PRO A 1 190 ? -3.694 19.479 20.898 1.00 84.69 190 PRO A CA 1
ATOM 1425 C C . PRO A 1 190 ? -3.667 18.105 20.200 1.00 84.69 190 PRO A C 1
ATOM 1427 O O . PRO A 1 190 ? -4.483 17.236 20.500 1.00 84.69 190 PRO A O 1
ATOM 1430 N N . ALA A 1 191 ? -2.744 17.931 19.248 1.00 89.44 191 ALA A N 1
ATOM 1431 C CA . ALA A 1 191 ? -2.564 16.658 18.549 1.00 89.44 191 ALA A CA 1
ATOM 1432 C C . ALA A 1 191 ? -2.252 15.530 19.548 1.00 89.44 191 ALA A C 1
ATOM 1434 O O . ALA A 1 191 ? -1.508 15.747 20.506 1.00 89.44 191 ALA A O 1
ATOM 1435 N N . ALA A 1 192 ? -2.803 14.336 19.316 1.00 94.12 192 ALA A N 1
ATOM 1436 C CA . ALA A 1 192 ? -2.542 13.176 20.164 1.00 94.12 192 ALA A CA 1
ATOM 1437 C C . ALA A 1 192 ? -1.045 12.820 20.177 1.00 94.12 192 ALA A C 1
ATOM 1439 O O . ALA A 1 192 ? -0.374 12.918 19.150 1.00 94.12 192 ALA A O 1
ATOM 1440 N N . GLY A 1 193 ? -0.529 12.392 21.326 1.00 94.94 193 GLY A N 1
ATOM 1441 C CA . GLY A 1 193 ? 0.780 11.755 21.471 1.00 94.94 193 GLY A CA 1
ATOM 1442 C C . GLY A 1 193 ? 0.647 10.367 22.097 1.00 94.94 193 GLY A C 1
ATOM 1443 O O . GLY A 1 193 ? -0.455 9.846 22.264 1.00 94.94 193 GLY A O 1
ATOM 1444 N N . ASP A 1 194 ? 1.771 9.771 22.493 1.00 97.00 194 ASP A N 1
ATOM 1445 C CA . ASP A 1 194 ? 1.818 8.390 23.006 1.00 97.00 194 ASP A CA 1
ATOM 1446 C C . ASP A 1 194 ? 0.945 8.147 24.252 1.00 97.00 194 ASP A C 1
ATOM 1448 O O . ASP A 1 194 ? 0.487 7.025 24.488 1.00 97.00 194 ASP A O 1
ATOM 1452 N N . GLY A 1 195 ? 0.708 9.187 25.060 1.00 94.50 195 GLY A N 1
ATOM 1453 C CA . GLY A 1 195 ? -0.159 9.116 26.240 1.00 94.50 195 GLY A CA 1
ATOM 1454 C C . GLY A 1 195 ? -1.628 8.894 25.879 1.00 94.50 195 GLY A C 1
ATOM 1455 O O . GLY A 1 195 ? -2.293 8.077 26.500 1.00 94.50 195 GLY A O 1
ATOM 1456 N N . GLN A 1 196 ? -2.120 9.529 24.812 1.00 94.44 196 GLN A N 1
ATOM 1457 C CA . GLN A 1 196 ? -3.524 9.421 24.387 1.00 94.44 196 GLN A CA 1
ATOM 1458 C C . GLN A 1 196 ? -3.899 8.021 23.880 1.00 94.44 196 GLN A C 1
ATOM 1460 O O . GLN A 1 196 ? -5.077 7.695 23.794 1.00 94.44 196 GLN A O 1
ATOM 1465 N N . LEU A 1 197 ? -2.925 7.158 23.578 1.00 95.56 197 LEU A N 1
ATOM 1466 C CA . LEU A 1 197 ? -3.205 5.761 23.237 1.00 95.56 197 LEU A CA 1
ATOM 1467 C C . LEU A 1 197 ? -3.673 4.932 24.445 1.00 95.56 197 LEU A C 1
ATOM 1469 O O . LEU A 1 197 ? -4.214 3.848 24.252 1.00 95.56 197 LEU A O 1
ATOM 1473 N N . GLU A 1 198 ? -3.511 5.431 25.675 1.00 93.25 198 GLU A N 1
ATOM 1474 C CA . GLU A 1 198 ? -4.098 4.821 26.881 1.00 93.25 198 GLU A CA 1
ATOM 1475 C C . GLU A 1 198 ? -5.626 4.952 26.902 1.00 93.25 198 GLU A C 1
ATOM 1477 O O . GLU A 1 198 ? -6.308 4.078 27.431 1.00 93.25 198 GLU A O 1
ATOM 1482 N N . ASP A 1 199 ? -6.187 5.965 26.231 1.00 93.88 199 ASP A N 1
ATOM 1483 C CA . ASP A 1 199 ? -7.641 6.139 26.134 1.00 93.88 199 ASP A CA 1
ATOM 1484 C C . ASP A 1 199 ? -8.321 4.986 25.361 1.00 93.88 199 ASP A C 1
ATOM 1486 O O . ASP A 1 199 ? -9.534 4.798 25.481 1.00 93.88 199 ASP A O 1
ATOM 1490 N N . LEU A 1 200 ? -7.548 4.192 24.603 1.00 97.12 200 LEU A N 1
ATOM 1491 C CA . LEU A 1 200 ? -8.009 3.026 23.839 1.00 97.12 200 LEU A CA 1
ATOM 1492 C C . LEU A 1 200 ? -8.147 1.745 24.680 1.00 97.12 200 LEU A C 1
ATOM 1494 O O . LEU A 1 200 ? -8.704 0.762 24.189 1.00 97.12 200 LEU A O 1
ATOM 1498 N N . GLU A 1 201 ? -7.629 1.720 25.912 1.00 96.38 201 GLU A N 1
ATOM 1499 C CA . GLU A 1 201 ? -7.712 0.548 26.794 1.00 96.38 201 GLU A CA 1
ATOM 1500 C C . GLU A 1 201 ? -9.172 0.107 26.980 1.00 96.38 201 GLU A C 1
ATOM 1502 O O . GLU A 1 201 ? -10.051 0.944 27.180 1.00 96.38 201 GLU A O 1
ATOM 1507 N N . GLY A 1 202 ? -9.452 -1.195 26.914 1.00 96.94 202 GLY A N 1
ATOM 1508 C CA . GLY A 1 202 ? -10.815 -1.740 26.952 1.00 96.94 202 GLY A CA 1
ATOM 1509 C C . GLY A 1 202 ? -11.465 -1.910 25.575 1.00 96.94 202 GLY A C 1
ATOM 1510 O O . GLY A 1 202 ? -12.579 -2.430 25.488 1.00 96.94 202 GLY A O 1
ATOM 1511 N N . LEU A 1 203 ? -10.799 -1.495 24.488 1.00 97.94 203 LEU A N 1
ATOM 1512 C CA . LEU A 1 203 ? -11.239 -1.749 23.112 1.00 97.94 203 LEU A CA 1
ATOM 1513 C C . LEU A 1 203 ? -10.546 -2.954 22.450 1.00 97.94 203 LEU A C 1
ATOM 1515 O O . LEU A 1 203 ? -10.706 -3.130 21.250 1.00 97.94 203 LEU A O 1
ATOM 1519 N N . GLU A 1 204 ? -9.807 -3.803 23.164 1.00 95.56 204 GLU A N 1
ATOM 1520 C CA . GLU A 1 204 ? -8.932 -4.852 22.601 1.00 95.56 204 GLU A CA 1
ATOM 1521 C C . GLU A 1 204 ? -9.592 -5.734 21.516 1.00 95.56 204 GLU A C 1
ATOM 1523 O O . GLU A 1 204 ? -9.078 -5.768 20.396 1.00 95.56 204 GLU A O 1
ATOM 1528 N N . PRO A 1 205 ? -10.752 -6.384 21.746 1.00 94.81 205 PRO A N 1
ATOM 1529 C CA . PRO A 1 205 ? -11.422 -7.163 20.699 1.00 94.81 205 PRO A CA 1
ATOM 1530 C C . PRO A 1 205 ? -12.325 -6.315 19.784 1.00 94.81 205 PRO A C 1
ATOM 1532 O O . PRO A 1 205 ? -12.974 -6.849 18.885 1.00 94.81 205 PRO A O 1
ATOM 1535 N N . SER A 1 206 ? -12.439 -5.009 20.044 1.00 96.75 206 SER A N 1
ATOM 1536 C CA . SER A 1 206 ? -13.425 -4.121 19.417 1.00 96.75 206 SER A CA 1
ATOM 1537 C C . SER A 1 206 ? -12.818 -3.054 18.512 1.00 96.75 206 SER A C 1
ATOM 1539 O O . SER A 1 206 ? -13.519 -2.574 17.628 1.00 96.75 206 SER A O 1
ATOM 1541 N N . LEU A 1 207 ? -11.557 -2.664 18.697 1.00 97.75 207 LEU A N 1
ATOM 1542 C CA . LEU A 1 207 ? -10.890 -1.664 17.873 1.00 97.75 207 LEU A CA 1
ATOM 1543 C C . LEU A 1 207 ? -10.503 -2.288 16.533 1.00 97.75 207 LEU A C 1
ATOM 1545 O O . LEU A 1 207 ? -9.620 -3.138 16.462 1.00 97.75 207 LEU A O 1
ATOM 1549 N N . VAL A 1 208 ? -11.169 -1.852 15.466 1.00 95.88 208 VAL A N 1
ATOM 1550 C CA . VAL A 1 208 ? -10.974 -2.415 14.124 1.00 95.88 208 VAL A CA 1
ATOM 1551 C C . VAL A 1 208 ? -10.307 -1.404 13.205 1.00 95.88 208 VAL A C 1
ATOM 1553 O O . VAL A 1 208 ? -9.449 -1.794 12.411 1.00 95.88 208 VAL A O 1
ATOM 1556 N N . TRP A 1 209 ? -10.647 -0.118 13.313 1.00 96.25 209 TRP A N 1
ATOM 1557 C CA . TRP A 1 209 ? -10.022 0.957 12.539 1.00 96.25 209 TRP A CA 1
ATOM 1558 C C . TRP A 1 209 ? -9.455 2.018 13.478 1.00 96.25 209 TRP A C 1
ATOM 1560 O O . TRP A 1 209 ? -10.107 2.414 14.443 1.00 96.25 209 TRP A O 1
ATOM 1570 N N . LEU A 1 210 ? -8.228 2.456 13.200 1.00 97.88 210 LEU A N 1
ATOM 1571 C CA . LEU A 1 210 ? -7.555 3.485 13.977 1.00 97.88 210 LEU A CA 1
ATOM 1572 C C . LEU A 1 210 ? -6.874 4.494 13.052 1.00 97.88 210 LEU A C 1
ATOM 1574 O O . LEU A 1 210 ? -6.028 4.139 12.224 1.00 97.88 210 LEU A O 1
ATOM 1578 N N . ASN A 1 211 ? -7.222 5.767 13.224 1.00 97.12 211 ASN A N 1
ATOM 1579 C CA . ASN A 1 211 ? -6.578 6.874 12.534 1.00 97.12 211 ASN A CA 1
ATOM 1580 C C . ASN A 1 211 ? -5.718 7.711 13.490 1.00 97.12 211 ASN A C 1
ATOM 1582 O O . ASN A 1 211 ? -6.244 8.416 14.353 1.00 97.12 211 ASN A O 1
ATOM 1586 N N . LEU A 1 212 ? -4.399 7.663 13.279 1.00 97.31 212 LEU A N 1
ATOM 1587 C CA . LEU A 1 212 ? -3.380 8.438 13.992 1.00 97.31 212 LEU A CA 1
ATOM 1588 C C . LEU A 1 212 ? -2.668 9.434 13.065 1.00 97.31 212 LEU A C 1
ATOM 1590 O O . LEU A 1 212 ? -1.598 9.934 13.408 1.00 97.31 212 LEU A O 1
ATOM 1594 N N . SER A 1 213 ? -3.206 9.719 11.875 1.00 95.88 213 SER A N 1
ATOM 1595 C CA . SER A 1 213 ? -2.488 10.545 10.903 1.00 95.88 213 SER A CA 1
ATOM 1596 C C . SER A 1 213 ? -2.177 11.941 11.453 1.00 95.88 213 SER A C 1
ATOM 1598 O O . SER A 1 213 ? -3.048 12.571 12.050 1.00 95.88 213 SER A O 1
ATOM 1600 N N . GLY A 1 214 ? -0.961 12.443 11.235 1.00 94.12 214 GLY A N 1
ATOM 1601 C CA . GLY A 1 214 ? -0.541 13.775 11.685 1.00 94.12 214 GLY A CA 1
ATOM 1602 C C . GLY A 1 214 ? -0.476 13.951 13.206 1.00 94.12 214 GLY A C 1
ATOM 1603 O O . GLY A 1 214 ? -0.450 15.085 13.680 1.00 94.12 214 GLY A O 1
ATOM 1604 N N . THR A 1 215 ? -0.492 12.858 13.972 1.00 96.44 215 THR A N 1
ATOM 1605 C CA . THR A 1 215 ? -0.322 12.886 15.431 1.00 96.44 215 THR A CA 1
ATOM 1606 C C . THR A 1 215 ? 1.160 12.865 15.816 1.00 96.44 215 THR A C 1
ATOM 1608 O O . THR A 1 215 ? 2.029 12.521 15.014 1.00 96.44 215 THR A O 1
ATOM 1611 N N . GLY A 1 216 ? 1.458 13.217 17.068 1.00 95.38 216 GLY A N 1
ATOM 1612 C CA . GLY A 1 216 ? 2.793 13.132 17.663 1.00 95.38 216 GLY A CA 1
ATOM 1613 C C . GLY A 1 216 ? 3.154 11.736 18.176 1.00 95.38 216 GLY A C 1
ATOM 1614 O O . GLY A 1 216 ? 4.014 11.628 19.046 1.00 95.38 216 GLY A O 1
ATOM 1615 N N . VAL A 1 217 ? 2.475 10.688 17.700 1.00 96.94 217 VAL A N 1
ATOM 1616 C CA . VAL A 1 217 ? 2.751 9.300 18.089 1.00 96.94 217 VAL A CA 1
ATOM 1617 C C . VAL A 1 217 ? 4.127 8.865 17.574 1.00 96.94 217 VAL A C 1
ATOM 1619 O O . VAL A 1 217 ? 4.495 9.141 16.427 1.00 96.94 217 VAL A O 1
ATOM 1622 N N . THR A 1 218 ? 4.867 8.173 18.439 1.00 97.31 218 THR A N 1
ATOM 1623 C CA . THR A 1 218 ? 6.203 7.618 18.195 1.00 97.31 218 THR A CA 1
ATOM 1624 C C . THR A 1 218 ? 6.194 6.089 18.288 1.00 97.31 218 THR A C 1
ATOM 1626 O O . THR A 1 218 ? 5.160 5.470 18.551 1.00 97.31 218 THR A O 1
ATOM 1629 N N . ASP A 1 219 ? 7.360 5.460 18.126 1.00 97.56 219 ASP A N 1
ATOM 1630 C CA . ASP A 1 219 ? 7.543 4.015 18.320 1.00 97.56 219 ASP A CA 1
ATOM 1631 C C . ASP A 1 219 ? 7.086 3.535 19.713 1.00 97.56 219 ASP A C 1
ATOM 1633 O O . ASP A 1 219 ? 6.563 2.428 19.843 1.00 97.56 219 ASP A O 1
ATOM 1637 N N . VAL A 1 220 ? 7.218 4.378 20.749 1.00 96.88 220 VAL A N 1
ATOM 1638 C CA . VAL A 1 220 ? 6.789 4.058 22.124 1.00 96.88 220 VAL A CA 1
ATOM 1639 C C . VAL A 1 220 ? 5.271 3.939 22.209 1.00 96.88 220 VAL A C 1
ATOM 1641 O O . VAL A 1 220 ? 4.751 3.003 22.819 1.00 96.88 220 VAL A O 1
ATOM 1644 N N . GLY A 1 221 ? 4.545 4.869 21.589 1.00 96.75 221 GLY A N 1
ATOM 1645 C CA . GLY A 1 221 ? 3.095 4.780 21.480 1.00 96.75 221 GLY A CA 1
ATOM 1646 C C . GLY A 1 221 ? 2.671 3.593 20.623 1.00 96.75 221 GLY A C 1
ATOM 1647 O O . GLY A 1 221 ? 1.782 2.837 21.013 1.00 96.75 221 GLY A O 1
ATOM 1648 N N . LEU A 1 222 ? 3.352 3.377 19.495 1.00 97.12 222 LEU A N 1
ATOM 1649 C CA . LEU A 1 222 ? 3.043 2.296 18.561 1.00 97.12 222 LEU A CA 1
ATOM 1650 C C . LEU A 1 222 ? 3.133 0.909 19.218 1.00 97.12 222 LEU A C 1
ATOM 1652 O O . LEU A 1 222 ? 2.291 0.053 18.951 1.00 97.12 222 LEU A O 1
ATOM 1656 N N . ALA A 1 223 ? 4.070 0.713 20.152 1.00 96.56 223 ALA A N 1
ATOM 1657 C CA . ALA A 1 223 ? 4.193 -0.514 20.941 1.00 96.56 223 ALA A CA 1
ATOM 1658 C C . ALA A 1 223 ? 2.923 -0.876 21.733 1.00 96.56 223 ALA A C 1
ATOM 1660 O O . ALA A 1 223 ? 2.652 -2.058 21.962 1.00 96.56 223 ALA A O 1
ATOM 1661 N N . LYS A 1 224 ? 2.112 0.118 22.121 1.00 96.56 224 LYS A N 1
ATOM 1662 C CA . LYS A 1 224 ? 0.844 -0.106 22.832 1.00 96.56 224 LYS A CA 1
ATOM 1663 C C . LYS A 1 224 ? -0.224 -0.733 21.936 1.00 96.56 224 LYS A C 1
ATOM 1665 O O . LYS A 1 224 ? -1.179 -1.290 22.477 1.00 96.56 224 LYS A O 1
ATOM 1670 N N . LEU A 1 225 ? -0.074 -0.659 20.607 1.00 97.25 225 LEU A N 1
ATOM 1671 C CA . LEU A 1 225 ? -1.084 -1.146 19.669 1.00 97.25 225 LEU A CA 1
ATOM 1672 C C . LEU A 1 225 ? -1.110 -2.672 19.518 1.00 97.25 225 LEU A C 1
ATOM 1674 O O . LEU A 1 225 ? -2.129 -3.202 19.089 1.00 97.25 225 LEU A O 1
ATOM 1678 N N . SER A 1 226 ? -0.044 -3.376 19.906 1.00 95.06 226 SER A N 1
ATOM 1679 C CA . SER A 1 226 ? 0.093 -4.840 19.776 1.00 95.06 226 SER A CA 1
ATOM 1680 C C . SER A 1 226 ? -1.051 -5.641 20.417 1.00 95.06 226 SER A C 1
ATOM 1682 O O . SER A 1 226 ? -1.371 -6.736 19.965 1.00 95.06 226 SER A O 1
ATOM 1684 N N . ARG A 1 227 ? -1.721 -5.077 21.431 1.00 95.56 227 ARG A N 1
ATOM 1685 C CA . ARG A 1 227 ? -2.871 -5.697 22.111 1.00 95.56 227 ARG A CA 1
ATOM 1686 C C . ARG A 1 227 ? -4.173 -5.697 21.294 1.00 95.56 227 ARG A C 1
ATOM 1688 O O . ARG A 1 227 ? -5.082 -6.456 21.617 1.00 95.56 227 ARG A O 1
ATOM 1695 N N . PHE A 1 228 ? -4.299 -4.846 20.272 1.00 97.44 228 PHE A N 1
ATOM 1696 C CA . PHE A 1 228 ? -5.521 -4.710 19.466 1.00 97.44 228 PHE A CA 1
ATOM 1697 C C . PHE A 1 228 ? -5.475 -5.651 18.262 1.00 97.44 228 PHE A C 1
ATOM 1699 O O . PHE A 1 228 ? -5.452 -5.221 17.112 1.00 97.44 228 PHE A O 1
ATOM 1706 N N . THR A 1 229 ? -5.447 -6.957 18.520 1.00 95.00 229 THR A N 1
ATOM 1707 C CA . THR A 1 229 ? -5.235 -7.997 17.496 1.00 95.00 229 THR A CA 1
ATOM 1708 C C . THR A 1 229 ? -6.319 -8.044 16.415 1.00 95.00 229 THR A C 1
ATOM 1710 O O . THR A 1 229 ? -6.076 -8.570 15.332 1.00 95.00 229 THR A O 1
ATOM 1713 N N . GLN A 1 230 ? -7.482 -7.433 16.668 1.00 94.56 230 GLN A N 1
ATOM 1714 C CA . GLN A 1 230 ? -8.581 -7.287 15.707 1.00 94.56 230 GLN A CA 1
ATOM 1715 C C . GLN A 1 230 ? -8.450 -6.052 14.793 1.00 94.56 230 GLN A C 1
ATOM 1717 O O . GLN A 1 230 ? -9.352 -5.791 13.988 1.00 94.56 230 GLN A O 1
ATOM 1722 N N . LEU A 1 231 ? -7.360 -5.280 14.897 1.00 96.25 231 LEU A N 1
ATOM 1723 C CA . LEU A 1 231 ? -7.142 -4.081 14.092 1.00 96.25 231 LEU A CA 1
ATOM 1724 C C . LEU A 1 231 ? -6.936 -4.446 12.616 1.00 96.25 231 LEU A C 1
ATOM 1726 O O . LEU A 1 231 ? -6.016 -5.170 12.257 1.00 96.25 231 LEU A O 1
ATOM 1730 N N . ARG A 1 232 ? -7.783 -3.892 11.743 1.00 92.44 232 ARG A N 1
ATOM 1731 C CA . ARG A 1 232 ? -7.792 -4.145 10.291 1.00 92.44 232 ARG A CA 1
ATOM 1732 C C . ARG A 1 232 ? -7.311 -2.972 9.458 1.00 92.44 232 ARG A C 1
ATOM 1734 O O . ARG A 1 232 ? -6.859 -3.174 8.331 1.00 92.44 232 ARG A O 1
ATOM 1741 N N . ARG A 1 233 ? -7.452 -1.745 9.960 1.00 94.00 233 ARG A N 1
ATOM 1742 C CA . ARG A 1 233 ? -6.993 -0.539 9.263 1.00 94.00 233 ARG A CA 1
ATOM 1743 C C . ARG A 1 233 ? -6.265 0.370 10.225 1.00 94.00 233 ARG A C 1
ATOM 1745 O O . ARG A 1 233 ? -6.838 0.780 11.233 1.00 94.00 233 ARG A O 1
ATOM 1752 N N . LEU A 1 234 ? -5.039 0.715 9.864 1.00 98.00 234 LEU A N 1
ATOM 1753 C CA . LEU A 1 234 ? -4.198 1.600 10.644 1.00 98.00 234 LEU A CA 1
ATOM 1754 C C . LEU A 1 234 ? -3.643 2.703 9.746 1.00 98.00 234 LEU A C 1
ATOM 1756 O O . LEU A 1 234 ? -2.986 2.438 8.737 1.00 98.00 234 LEU A O 1
ATOM 1760 N N . ASN A 1 235 ? -3.919 3.950 10.118 1.00 97.75 235 ASN A N 1
ATOM 1761 C CA . ASN A 1 235 ? -3.368 5.116 9.445 1.00 97.75 235 ASN A CA 1
ATOM 1762 C C . ASN A 1 235 ? -2.315 5.798 10.325 1.00 97.75 235 ASN A C 1
ATOM 1764 O O . ASN A 1 235 ? -2.659 6.395 11.344 1.00 97.75 235 ASN A O 1
ATOM 1768 N N . LEU A 1 236 ? -1.051 5.718 9.901 1.00 97.81 236 LEU A N 1
ATOM 1769 C CA . LEU A 1 236 ? 0.125 6.322 10.541 1.00 97.81 236 LEU A CA 1
ATOM 1770 C C . LEU A 1 236 ? 0.721 7.447 9.686 1.00 97.81 236 LEU A C 1
ATOM 1772 O O . LEU A 1 236 ? 1.860 7.860 9.909 1.00 97.81 236 LEU A O 1
ATOM 1776 N N . ALA A 1 237 ? -0.021 7.941 8.695 1.00 94.56 237 ALA A N 1
ATOM 1777 C CA . ALA A 1 237 ? 0.480 8.952 7.783 1.00 94.56 237 ALA A CA 1
ATOM 1778 C C . ALA A 1 237 ? 0.986 10.193 8.536 1.00 94.56 237 ALA A C 1
ATOM 1780 O O . ALA A 1 237 ? 0.288 10.721 9.404 1.00 94.56 237 ALA A O 1
ATOM 1781 N N . ARG A 1 238 ? 2.171 10.695 8.176 1.00 94.56 238 ARG A N 1
ATOM 1782 C CA . ARG A 1 238 ? 2.798 11.885 8.783 1.00 94.56 238 ARG A CA 1
ATOM 1783 C C . ARG A 1 238 ? 2.935 11.811 10.314 1.00 94.56 238 ARG A C 1
ATOM 1785 O O . ARG A 1 238 ? 2.696 12.800 11.003 1.00 94.56 238 ARG A O 1
ATOM 1792 N N . THR A 1 239 ? 3.275 10.640 10.846 1.00 96.38 239 THR A N 1
ATOM 1793 C CA . THR A 1 239 ? 3.652 10.446 12.261 1.00 96.38 239 THR A CA 1
ATOM 1794 C C . THR A 1 239 ? 5.176 10.356 12.416 1.00 96.38 239 THR A C 1
ATOM 1796 O O . THR A 1 239 ? 5.903 10.375 11.423 1.00 96.38 239 THR A O 1
ATOM 1799 N N . GLN A 1 240 ? 5.674 10.275 13.655 1.00 93.19 240 GLN A N 1
ATOM 1800 C CA . GLN A 1 240 ? 7.111 10.228 13.975 1.00 93.19 240 GLN A CA 1
ATOM 1801 C C . GLN A 1 240 ? 7.631 8.792 14.172 1.00 93.19 240 GLN A C 1
ATOM 1803 O O . GLN A 1 240 ? 8.582 8.566 14.922 1.00 93.19 240 GLN A O 1
ATOM 1808 N N . ILE A 1 241 ? 6.977 7.810 13.548 1.00 96.81 241 ILE A N 1
ATOM 1809 C CA . ILE A 1 241 ? 7.354 6.397 13.661 1.00 96.81 241 ILE A CA 1
ATOM 1810 C C . ILE A 1 241 ? 8.578 6.060 12.800 1.00 96.81 241 ILE A C 1
ATOM 1812 O O . ILE A 1 241 ? 8.845 6.702 11.784 1.00 96.81 241 ILE A O 1
ATOM 1816 N N . SER A 1 242 ? 9.298 5.010 13.183 1.00 95.31 242 SER A N 1
ATOM 1817 C CA . SER A 1 242 ? 10.442 4.474 12.448 1.00 95.31 242 SER A CA 1
ATOM 1818 C C . SER A 1 242 ? 10.225 3.020 12.018 1.00 95.31 242 SER A C 1
ATOM 1820 O O . SER A 1 242 ? 9.263 2.358 12.414 1.00 95.31 242 SER A O 1
ATOM 1822 N N . ALA A 1 243 ? 11.170 2.479 11.242 1.00 93.62 243 ALA A N 1
ATOM 1823 C CA . ALA A 1 243 ? 11.185 1.056 10.900 1.00 93.62 243 ALA A CA 1
ATOM 1824 C C . ALA A 1 243 ? 11.199 0.139 12.139 1.00 93.62 243 ALA A C 1
ATOM 1826 O O . ALA A 1 243 ? 10.631 -0.949 12.099 1.00 93.62 243 ALA A O 1
ATOM 1827 N N . LYS A 1 244 ? 11.799 0.582 13.256 1.00 93.75 244 LYS A N 1
ATOM 1828 C CA . LYS A 1 244 ? 11.796 -0.177 14.517 1.00 93.75 244 LYS A CA 1
ATOM 1829 C C . LYS A 1 244 ? 10.407 -0.214 15.144 1.00 93.75 244 LYS A C 1
ATOM 1831 O O . LYS A 1 244 ? 9.996 -1.267 15.618 1.00 93.75 244 LYS A O 1
ATOM 1836 N N . GLY A 1 245 ? 9.676 0.899 15.098 1.00 94.94 245 GLY A N 1
ATOM 1837 C CA . GLY A 1 245 ? 8.303 0.963 15.587 1.00 94.94 245 GLY A CA 1
ATOM 1838 C C . GLY A 1 245 ? 7.383 -0.021 14.875 1.00 94.94 245 GLY A C 1
ATOM 1839 O O . GLY A 1 245 ? 6.571 -0.676 15.524 1.00 94.94 245 GLY A O 1
ATOM 1840 N N . LEU A 1 246 ? 7.535 -0.180 13.556 1.00 96.69 246 LEU A N 1
ATOM 1841 C CA . LEU A 1 246 ? 6.702 -1.101 12.775 1.00 96.69 246 LEU A CA 1
ATOM 1842 C C . LEU A 1 246 ? 6.859 -2.570 13.183 1.00 96.69 246 LEU A C 1
ATOM 1844 O O . LEU A 1 246 ? 5.917 -3.339 13.008 1.00 96.69 246 LEU A O 1
ATOM 1848 N N . ALA A 1 247 ? 7.983 -2.961 13.793 1.00 93.19 247 ALA A N 1
ATOM 1849 C CA . ALA A 1 247 ? 8.147 -4.311 14.330 1.00 93.19 247 ALA A CA 1
ATOM 1850 C C . ALA A 1 247 ? 7.127 -4.633 15.441 1.00 93.19 247 ALA A C 1
ATOM 1852 O O . ALA A 1 247 ? 6.771 -5.794 15.627 1.00 93.19 247 ALA A O 1
ATOM 1853 N N . HIS A 1 248 ? 6.593 -3.623 16.141 1.00 95.50 248 HIS A N 1
ATOM 1854 C CA . HIS A 1 248 ? 5.543 -3.816 17.146 1.00 95.50 248 HIS A CA 1
ATOM 1855 C C . HIS A 1 248 ? 4.178 -4.193 16.557 1.00 95.50 248 HIS A C 1
ATOM 1857 O O . HIS A 1 248 ? 3.279 -4.574 17.305 1.00 95.50 248 HIS A O 1
ATOM 1863 N N . LEU A 1 249 ? 4.007 -4.097 15.236 1.00 96.44 249 LEU A N 1
ATOM 1864 C CA . LEU A 1 249 ? 2.764 -4.464 14.562 1.00 96.44 249 LEU A CA 1
ATOM 1865 C C . LEU A 1 249 ? 2.693 -5.953 14.203 1.00 96.44 249 LEU A C 1
ATOM 1867 O O . LEU A 1 249 ? 1.654 -6.388 13.721 1.00 96.44 249 LEU A O 1
ATOM 1871 N N . ALA A 1 250 ? 3.751 -6.736 14.443 1.00 92.69 250 ALA A N 1
ATOM 1872 C CA . ALA A 1 250 ? 3.838 -8.140 14.028 1.00 92.69 250 ALA A CA 1
ATOM 1873 C C . ALA A 1 250 ? 2.674 -9.021 14.533 1.00 92.69 250 ALA A C 1
ATOM 1875 O O . ALA A 1 250 ? 2.265 -9.960 13.852 1.00 92.69 250 ALA A O 1
ATOM 1876 N N . ASP A 1 251 ? 2.102 -8.693 15.695 1.00 92.19 251 ASP A N 1
ATOM 1877 C CA . ASP A 1 251 ? 0.971 -9.427 16.277 1.00 92.19 251 ASP A CA 1
ATOM 1878 C C . ASP A 1 251 ? -0.397 -9.027 15.694 1.00 92.19 251 ASP A C 1
ATOM 1880 O O . ASP A 1 251 ? -1.402 -9.699 15.943 1.00 92.19 251 ASP A O 1
ATOM 1884 N N . LEU A 1 252 ? -0.460 -7.974 14.871 1.00 96.25 252 LEU A N 1
ATOM 1885 C CA . LEU A 1 252 ? -1.683 -7.499 14.218 1.00 96.25 252 LEU A CA 1
ATOM 1886 C C . LEU A 1 252 ? -1.981 -8.314 12.958 1.00 96.25 252 LEU A C 1
ATOM 1888 O O . LEU A 1 252 ? -1.994 -7.812 11.834 1.00 96.25 252 LEU A O 1
ATOM 1892 N N . LYS A 1 253 ? -2.223 -9.609 13.158 1.00 93.12 253 LYS A N 1
ATOM 1893 C CA . LYS A 1 253 ? -2.397 -10.597 12.084 1.00 93.12 253 LYS A CA 1
ATOM 1894 C C . LYS A 1 253 ? -3.609 -10.327 11.198 1.00 93.12 253 LYS A C 1
ATOM 1896 O O . LYS A 1 253 ? -3.627 -10.789 10.066 1.00 93.12 253 LYS A O 1
ATOM 1901 N N . GLU A 1 254 ? -4.576 -9.556 11.689 1.00 90.12 254 GLU A N 1
ATOM 1902 C CA . GLU A 1 254 ? -5.785 -9.155 10.964 1.00 90.12 254 GLU A CA 1
ATOM 1903 C C . GLU A 1 254 ? -5.630 -7.825 10.198 1.00 90.12 254 GLU A C 1
ATOM 1905 O O . GLU A 1 254 ? -6.596 -7.365 9.580 1.00 90.12 254 GLU A O 1
ATOM 1910 N N . LEU A 1 255 ? -4.452 -7.183 10.230 1.00 94.31 255 LEU A N 1
ATOM 1911 C CA . LEU A 1 255 ? -4.234 -5.874 9.614 1.00 94.31 255 LEU A CA 1
ATOM 1912 C C . LEU A 1 255 ? -4.243 -5.972 8.085 1.00 94.31 255 LEU A C 1
ATOM 1914 O O . LEU A 1 255 ? -3.336 -6.535 7.486 1.00 94.31 255 LEU A O 1
ATOM 1918 N N . VAL A 1 256 ? -5.253 -5.367 7.453 1.00 87.94 256 VAL A N 1
ATOM 1919 C CA . VAL A 1 256 ? -5.487 -5.417 5.998 1.00 87.94 256 VAL A CA 1
ATOM 1920 C C . VAL A 1 256 ? -4.955 -4.176 5.287 1.00 87.94 256 VAL A C 1
ATOM 1922 O O . VAL A 1 256 ? -4.464 -4.262 4.160 1.00 87.94 256 VAL A O 1
ATOM 1925 N N . VAL A 1 257 ? -5.071 -3.008 5.925 1.00 88.31 257 VAL A N 1
ATOM 1926 C CA . VAL A 1 257 ? -4.661 -1.722 5.348 1.00 88.31 257 VAL A CA 1
ATOM 1927 C C . VAL A 1 257 ? -3.723 -0.995 6.297 1.00 88.31 257 VAL A C 1
ATOM 1929 O O . VAL A 1 257 ? -4.100 -0.696 7.432 1.00 88.31 257 VAL A O 1
ATOM 1932 N N . LEU A 1 258 ? -2.547 -0.638 5.787 1.00 96.06 258 LEU A N 1
ATOM 1933 C CA . LEU A 1 258 ? -1.573 0.199 6.474 1.00 96.06 258 LEU A CA 1
ATOM 1934 C C . LEU A 1 258 ? -1.265 1.433 5.623 1.00 96.06 258 LEU A C 1
ATOM 1936 O O . LEU A 1 258 ? -0.936 1.327 4.442 1.00 96.06 258 LEU A O 1
ATOM 1940 N N . ASN A 1 259 ? -1.385 2.617 6.216 1.00 95.12 259 ASN A N 1
ATOM 1941 C CA . ASN A 1 259 ? -1.034 3.870 5.555 1.00 95.12 259 ASN A CA 1
ATOM 1942 C C . ASN A 1 259 ? 0.186 4.509 6.230 1.00 95.12 259 ASN A C 1
ATOM 1944 O O . ASN A 1 259 ? 0.113 4.872 7.405 1.00 95.12 259 ASN A O 1
ATOM 1948 N N . LEU A 1 260 ? 1.276 4.646 5.468 1.00 96.44 260 LEU A N 1
ATOM 1949 C CA . LEU A 1 260 ? 2.555 5.245 5.863 1.00 96.44 260 LEU A CA 1
ATOM 1950 C C . LEU A 1 260 ? 2.872 6.519 5.055 1.00 96.44 260 LEU A C 1
ATOM 1952 O O . LEU A 1 260 ? 4.024 6.951 5.019 1.00 96.44 260 LEU A O 1
ATOM 1956 N N . TYR A 1 261 ? 1.865 7.118 4.410 1.00 91.06 261 TYR A N 1
ATOM 1957 C CA . TYR A 1 261 ? 2.009 8.329 3.600 1.00 91.06 261 TYR A CA 1
ATOM 1958 C C . TYR A 1 261 ? 2.741 9.445 4.356 1.00 91.06 261 TYR A C 1
ATOM 1960 O O . TYR A 1 261 ? 2.383 9.759 5.497 1.00 91.06 261 TYR A O 1
ATOM 1968 N N . GLY A 1 262 ? 3.733 10.076 3.726 1.00 87.75 262 GLY A N 1
ATOM 1969 C CA . GLY A 1 262 ? 4.445 11.212 4.318 1.00 87.75 262 GLY A CA 1
ATOM 1970 C C . GLY A 1 262 ? 5.198 10.872 5.612 1.00 87.75 262 GLY A C 1
ATOM 1971 O O . GLY A 1 262 ? 5.369 11.747 6.461 1.00 87.75 262 GLY A O 1
ATOM 1972 N N . SER A 1 263 ? 5.534 9.597 5.843 1.00 91.31 263 SER A N 1
ATOM 1973 C CA . SER A 1 263 ? 6.320 9.157 7.005 1.00 91.31 263 SER A CA 1
ATOM 1974 C C . SER A 1 263 ? 7.807 9.053 6.665 1.00 91.31 263 SER A C 1
ATOM 1976 O O . SER A 1 263 ? 8.193 8.943 5.507 1.00 91.31 263 SER A O 1
ATOM 1978 N N . THR A 1 264 ? 8.669 9.033 7.678 1.00 90.31 264 THR A N 1
ATOM 1979 C CA . THR A 1 264 ? 10.124 8.882 7.491 1.00 90.31 264 THR A CA 1
ATOM 1980 C C . THR A 1 264 ? 10.569 7.421 7.363 1.00 90.31 264 THR A C 1
ATOM 1982 O O . THR A 1 264 ? 11.766 7.130 7.344 1.00 90.31 264 THR A O 1
ATOM 1985 N N . VAL A 1 265 ? 9.620 6.483 7.288 1.00 93.75 265 VAL A N 1
ATOM 1986 C CA . VAL A 1 265 ? 9.892 5.051 7.148 1.00 93.75 265 VAL A CA 1
ATOM 1987 C C . VAL A 1 265 ? 10.399 4.750 5.738 1.00 93.75 265 VAL A C 1
ATOM 1989 O O . VAL A 1 265 ? 9.811 5.204 4.760 1.00 93.75 265 VAL A O 1
ATOM 1992 N N . GLY A 1 266 ? 11.465 3.953 5.643 1.00 91.81 266 GLY A N 1
ATOM 1993 C CA . GLY A 1 266 ? 12.022 3.462 4.379 1.00 91.81 266 GLY A CA 1
ATOM 1994 C C . GLY A 1 266 ? 12.325 1.966 4.406 1.00 91.81 266 GLY A C 1
ATOM 1995 O O . GLY A 1 266 ? 11.824 1.237 5.264 1.00 91.81 266 GLY A O 1
ATOM 1996 N N . ASP A 1 267 ? 13.198 1.516 3.505 1.00 94.38 267 ASP A N 1
ATOM 1997 C CA . ASP A 1 267 ? 13.449 0.097 3.189 1.00 94.38 267 ASP A CA 1
ATOM 1998 C C . ASP A 1 267 ? 13.812 -0.797 4.387 1.00 94.38 267 ASP A C 1
ATOM 2000 O O . ASP A 1 267 ? 13.589 -2.007 4.362 1.00 94.38 267 ASP A O 1
ATOM 2004 N N . ALA A 1 268 ? 14.321 -0.218 5.477 1.00 95.19 268 ALA A N 1
ATOM 2005 C CA . ALA A 1 268 ? 14.573 -0.941 6.724 1.00 95.19 268 ALA A CA 1
ATOM 2006 C C . ALA A 1 268 ? 13.304 -1.577 7.335 1.00 95.19 268 ALA A C 1
ATOM 2008 O O . ALA A 1 268 ? 13.413 -2.468 8.173 1.00 95.19 268 ALA A O 1
ATOM 2009 N N . ALA A 1 269 ? 12.109 -1.133 6.936 1.00 95.81 269 ALA A N 1
ATOM 2010 C CA . ALA A 1 269 ? 10.833 -1.667 7.403 1.00 95.81 269 ALA A CA 1
ATOM 2011 C C . ALA A 1 269 ? 10.303 -2.858 6.587 1.00 95.81 269 ALA A C 1
ATOM 2013 O O . ALA A 1 269 ? 9.274 -3.419 6.960 1.00 95.81 269 ALA A O 1
ATOM 2014 N N . ILE A 1 270 ? 10.971 -3.252 5.495 1.00 95.00 270 ILE A N 1
ATOM 2015 C CA . ILE A 1 270 ? 10.480 -4.289 4.570 1.00 95.00 270 ILE A CA 1
ATOM 2016 C C . ILE A 1 270 ? 10.142 -5.590 5.301 1.00 95.00 270 ILE A C 1
ATOM 2018 O O . ILE A 1 270 ? 9.040 -6.100 5.130 1.00 95.00 270 ILE A O 1
ATOM 2022 N N . GLU A 1 271 ? 11.036 -6.085 6.159 1.00 93.94 271 GLU A N 1
ATOM 2023 C CA . GLU A 1 271 ? 10.823 -7.351 6.877 1.00 93.94 271 GLU A CA 1
ATOM 2024 C C . GLU A 1 271 ? 9.632 -7.271 7.844 1.00 93.94 271 GLU A C 1
ATOM 2026 O O . GLU A 1 271 ? 8.811 -8.184 7.911 1.00 93.94 271 GLU A O 1
ATOM 2031 N N . ALA A 1 272 ? 9.486 -6.145 8.553 1.00 95.38 272 ALA A N 1
ATOM 2032 C CA . ALA A 1 272 ? 8.370 -5.931 9.472 1.00 95.38 272 ALA A CA 1
ATOM 2033 C C . ALA A 1 272 ? 7.024 -5.887 8.732 1.00 95.38 272 ALA A C 1
ATOM 2035 O O . ALA A 1 272 ? 6.040 -6.448 9.205 1.00 95.38 272 ALA A O 1
ATOM 2036 N N . ILE A 1 273 ? 6.979 -5.251 7.557 1.00 96.06 273 ILE A N 1
ATOM 2037 C CA . ILE A 1 273 ? 5.769 -5.184 6.728 1.00 96.06 273 ILE A CA 1
ATOM 2038 C C . ILE A 1 273 ? 5.474 -6.545 6.084 1.00 96.06 273 ILE A C 1
ATOM 2040 O O . ILE A 1 273 ? 4.319 -6.975 6.051 1.00 96.06 273 ILE A O 1
ATOM 2044 N N . ALA A 1 274 ? 6.502 -7.246 5.602 1.00 92.06 274 ALA A N 1
ATOM 2045 C CA . ALA A 1 274 ? 6.361 -8.572 5.014 1.00 92.06 274 ALA A CA 1
ATOM 2046 C C . ALA A 1 274 ? 5.782 -9.580 6.020 1.00 92.06 274 ALA A C 1
ATOM 2048 O O . ALA A 1 274 ? 4.948 -10.398 5.642 1.00 92.06 274 ALA A O 1
ATOM 2049 N N . ALA A 1 275 ? 6.125 -9.449 7.304 1.00 93.44 275 ALA A N 1
ATOM 2050 C CA . ALA A 1 275 ? 5.628 -10.304 8.379 1.00 93.44 275 ALA A CA 1
ATOM 2051 C C . ALA A 1 275 ? 4.123 -10.155 8.701 1.00 93.44 275 ALA A C 1
ATOM 2053 O O . ALA A 1 275 ? 3.614 -10.938 9.498 1.00 93.44 275 ALA A O 1
ATOM 2054 N N . LEU A 1 276 ? 3.400 -9.188 8.115 1.00 94.88 276 LEU A N 1
ATOM 2055 C CA . LEU A 1 276 ? 1.968 -8.957 8.366 1.00 94.88 276 LEU A CA 1
ATOM 2056 C C . LEU A 1 276 ? 1.082 -9.796 7.426 1.00 94.88 276 LEU A C 1
ATOM 2058 O O . LEU A 1 276 ? 0.797 -9.348 6.313 1.00 94.88 276 LEU A O 1
ATOM 2062 N N . PRO A 1 277 ? 0.589 -10.977 7.832 1.00 88.31 277 PRO A N 1
ATOM 2063 C CA . PRO A 1 277 ? 0.079 -11.984 6.898 1.00 88.31 277 PRO A CA 1
ATOM 2064 C C . PRO A 1 277 ? -1.171 -11.543 6.124 1.00 88.31 277 PRO A C 1
ATOM 2066 O O . PRO A 1 277 ? -1.285 -11.841 4.939 1.00 88.31 277 PRO A O 1
ATOM 2069 N N . ALA A 1 278 ? -2.080 -10.793 6.755 1.00 86.00 278 ALA A N 1
ATOM 2070 C CA . ALA A 1 278 ? -3.322 -10.340 6.124 1.00 86.00 278 ALA A CA 1
ATOM 2071 C C . ALA A 1 278 ? -3.205 -8.993 5.393 1.00 86.00 278 ALA A C 1
ATOM 2073 O O . ALA A 1 278 ? -4.208 -8.494 4.877 1.00 86.00 278 ALA A O 1
ATOM 2074 N N . LEU A 1 279 ? -2.017 -8.374 5.352 1.00 87.94 279 LEU A N 1
ATOM 2075 C CA . LEU A 1 279 ? -1.866 -7.052 4.746 1.00 87.94 279 LEU A CA 1
ATOM 2076 C C . LEU A 1 279 ? -2.105 -7.134 3.237 1.00 87.94 279 LEU A C 1
ATOM 2078 O O . LEU A 1 279 ? -1.389 -7.843 2.537 1.00 87.94 279 LEU A O 1
ATOM 2082 N N . GLN A 1 280 ? -3.093 -6.386 2.747 1.00 81.81 280 GLN A N 1
ATOM 2083 C CA . GLN A 1 280 ? -3.488 -6.357 1.334 1.00 81.81 280 GLN A CA 1
ATOM 2084 C C . GLN A 1 280 ? -3.232 -5.004 0.681 1.00 81.81 280 GLN A C 1
ATOM 2086 O O . GLN A 1 280 ? -3.115 -4.925 -0.540 1.00 81.81 280 GLN A O 1
ATOM 2091 N N . ARG A 1 281 ? -3.169 -3.924 1.467 1.00 78.31 281 ARG A N 1
ATOM 2092 C CA . ARG A 1 281 ? -2.957 -2.579 0.938 1.00 78.31 281 ARG A CA 1
ATOM 2093 C C . ARG A 1 281 ? -1.996 -1.772 1.789 1.00 78.31 281 ARG A C 1
ATOM 2095 O O . ARG A 1 281 ? -2.211 -1.605 2.991 1.00 78.31 281 ARG A O 1
ATOM 2102 N N . LEU A 1 282 ? -1.003 -1.206 1.122 1.00 90.50 282 LEU A N 1
ATOM 2103 C CA . LEU A 1 282 ? 0.034 -0.387 1.717 1.00 90.50 282 LEU A CA 1
ATOM 2104 C C . LEU A 1 282 ? 0.175 0.925 0.944 1.00 90.50 282 LEU A C 1
ATOM 2106 O O . LEU A 1 282 ? 0.387 0.904 -0.264 1.00 90.50 282 LEU A O 1
ATOM 2110 N N . TYR A 1 283 ? 0.079 2.056 1.641 1.00 86.56 283 TYR A N 1
ATOM 2111 C CA . TYR A 1 283 ? 0.299 3.382 1.055 1.00 86.56 283 TYR A CA 1
ATOM 2112 C C . TYR A 1 283 ? 1.653 3.935 1.494 1.00 86.56 283 TYR A C 1
ATOM 2114 O O . TYR A 1 283 ? 1.877 4.111 2.693 1.00 86.56 283 TYR A O 1
ATOM 2122 N N . LEU A 1 284 ? 2.525 4.218 0.527 1.00 89.94 284 LEU A N 1
ATOM 2123 C CA . LEU A 1 284 ? 3.919 4.635 0.718 1.00 89.94 284 LEU A CA 1
ATOM 2124 C C . LEU A 1 284 ? 4.249 5.982 0.066 1.00 89.94 284 LEU A C 1
ATOM 2126 O O . LEU A 1 284 ? 5.412 6.383 0.071 1.00 89.94 284 LEU A O 1
ATOM 2130 N N . TRP A 1 285 ? 3.273 6.679 -0.517 1.00 85.56 285 TRP A N 1
ATOM 2131 C CA . TRP A 1 285 ? 3.547 7.958 -1.173 1.00 85.56 285 TRP A CA 1
ATOM 2132 C C . TRP A 1 285 ? 4.209 8.955 -0.206 1.00 85.56 285 TRP A C 1
ATOM 2134 O O . TRP A 1 285 ? 3.835 9.033 0.964 1.00 85.56 285 TRP A O 1
ATOM 2144 N N . ASP A 1 286 ? 5.215 9.689 -0.684 1.00 87.38 286 ASP A N 1
ATOM 2145 C CA . ASP A 1 286 ? 6.001 10.644 0.115 1.00 87.38 286 ASP A CA 1
ATOM 2146 C C . ASP A 1 286 ? 6.677 10.016 1.359 1.00 87.38 286 ASP A C 1
ATOM 2148 O O . ASP A 1 286 ? 6.909 10.683 2.363 1.00 87.38 286 ASP A O 1
ATOM 2152 N N . SER A 1 287 ? 6.961 8.707 1.323 1.00 91.44 287 SER A N 1
ATOM 2153 C CA . SER A 1 287 ? 7.778 8.022 2.335 1.00 91.44 287 SER A CA 1
ATOM 2154 C C . SER A 1 287 ? 9.241 7.882 1.900 1.00 91.44 287 SER A C 1
ATOM 2156 O O . SER A 1 287 ? 9.604 8.236 0.780 1.00 91.44 287 SER A O 1
ATOM 2158 N N . ALA A 1 288 ? 10.094 7.340 2.773 1.00 92.12 288 ALA A N 1
ATOM 2159 C CA . ALA A 1 288 ? 11.509 7.101 2.480 1.00 92.12 288 ALA A CA 1
ATOM 2160 C C . ALA A 1 288 ? 11.783 5.731 1.820 1.00 92.12 288 ALA A C 1
ATOM 2162 O O . ALA A 1 288 ? 12.928 5.274 1.816 1.00 92.12 288 ALA A O 1
ATOM 2163 N N . PHE A 1 289 ? 10.756 5.046 1.304 1.00 91.62 289 PHE A N 1
ATOM 2164 C CA . PHE A 1 289 ? 10.929 3.815 0.527 1.00 91.62 289 PHE A CA 1
ATOM 2165 C C . PHE A 1 289 ? 11.540 4.109 -0.843 1.00 91.62 289 PHE A C 1
ATOM 2167 O O . PHE A 1 289 ? 11.066 4.984 -1.570 1.00 91.62 289 PHE A O 1
ATOM 2174 N N . SER A 1 290 ? 12.562 3.342 -1.217 1.00 86.31 290 SER A N 1
ATOM 2175 C CA . SER A 1 290 ? 13.135 3.400 -2.561 1.00 86.31 290 SER A CA 1
ATOM 2176 C C . SER A 1 290 ? 12.282 2.606 -3.568 1.00 86.31 290 SER A C 1
ATOM 2178 O O . SER A 1 290 ? 11.507 1.720 -3.172 1.00 86.31 290 SER A O 1
ATOM 2180 N N . PRO A 1 291 ? 12.416 2.870 -4.882 1.00 77.00 291 PRO A N 1
ATOM 2181 C CA . PRO A 1 291 ? 11.829 2.021 -5.920 1.00 77.00 291 PRO A CA 1
ATOM 2182 C C . PRO A 1 291 ? 12.255 0.548 -5.797 1.00 77.00 291 PRO A C 1
ATOM 2184 O O . PRO A 1 291 ? 11.432 -0.361 -5.947 1.00 77.00 291 PRO A O 1
ATOM 2187 N N . GLU A 1 292 ? 13.519 0.299 -5.455 1.00 78.69 292 GLU A N 1
ATOM 2188 C CA . GLU A 1 292 ? 14.078 -1.038 -5.250 1.00 78.69 292 GLU A CA 1
ATOM 2189 C C . GLU A 1 292 ? 13.475 -1.705 -4.010 1.00 78.69 292 GLU A C 1
ATOM 2191 O O . GLU A 1 292 ? 13.128 -2.886 -4.038 1.00 78.69 292 GLU A O 1
ATOM 2196 N N . GLY A 1 293 ? 13.290 -0.946 -2.929 1.00 81.81 293 GLY A N 1
ATOM 2197 C CA . GLY A 1 293 ? 12.640 -1.402 -1.706 1.00 81.81 293 GLY A CA 1
ATOM 2198 C C . GLY A 1 293 ? 11.181 -1.791 -1.931 1.00 81.81 293 GLY A C 1
ATOM 2199 O O . GLY A 1 293 ? 10.747 -2.848 -1.470 1.00 81.81 293 GLY A O 1
ATOM 2200 N N . CYS A 1 294 ? 10.444 -0.994 -2.709 1.00 79.31 294 CYS A N 1
ATOM 2201 C CA . CYS A 1 294 ? 9.087 -1.337 -3.139 1.00 79.31 294 CYS A CA 1
ATOM 2202 C C . CYS A 1 294 ? 9.068 -2.628 -3.970 1.00 79.31 294 CYS A C 1
ATOM 2204 O O . CYS A 1 294 ? 8.225 -3.493 -3.736 1.00 79.31 294 CYS A O 1
ATOM 2206 N N . SER A 1 295 ? 10.021 -2.783 -4.893 1.00 76.00 295 SER A N 1
ATOM 2207 C CA . SER A 1 295 ? 10.147 -3.983 -5.729 1.00 76.00 295 SER A CA 1
ATOM 2208 C C . SER A 1 295 ? 10.443 -5.226 -4.886 1.00 76.00 295 SER A C 1
ATOM 2210 O O . SER A 1 295 ? 9.779 -6.251 -5.027 1.00 76.00 295 SER A O 1
ATOM 2212 N N . ARG A 1 296 ? 11.370 -5.127 -3.924 1.00 76.88 296 ARG A N 1
ATOM 2213 C CA . ARG A 1 296 ? 11.647 -6.199 -2.955 1.00 76.88 296 ARG A CA 1
ATOM 2214 C C . ARG A 1 296 ? 10.414 -6.571 -2.138 1.00 76.88 296 ARG A C 1
ATOM 2216 O O . ARG A 1 296 ? 10.164 -7.753 -1.921 1.00 76.88 296 ARG A O 1
ATOM 2223 N N . LEU A 1 297 ? 9.652 -5.582 -1.679 1.00 77.75 297 LEU A N 1
ATOM 2224 C CA . LEU A 1 297 ? 8.442 -5.829 -0.905 1.00 77.75 297 LEU A CA 1
ATOM 2225 C C . LEU A 1 297 ? 7.363 -6.529 -1.745 1.00 77.75 297 LEU A C 1
ATOM 2227 O O . LEU A 1 297 ? 6.699 -7.426 -1.232 1.00 77.75 297 LEU A O 1
ATOM 2231 N N . ALA A 1 298 ? 7.233 -6.179 -3.028 1.00 71.50 298 ALA A N 1
ATOM 2232 C CA . ALA A 1 298 ? 6.336 -6.862 -3.959 1.00 71.50 298 ALA A CA 1
ATOM 2233 C C . ALA A 1 298 ? 6.731 -8.335 -4.177 1.00 71.50 298 ALA A C 1
ATOM 2235 O O . ALA A 1 298 ? 5.857 -9.196 -4.220 1.00 71.50 298 ALA A O 1
ATOM 2236 N N . VAL A 1 299 ? 8.035 -8.636 -4.236 1.00 72.44 299 VAL A N 1
ATOM 2237 C CA . VAL A 1 299 ? 8.545 -10.018 -4.314 1.00 72.44 299 VAL A CA 1
ATOM 2238 C C . VAL A 1 299 ? 8.256 -10.798 -3.028 1.00 72.44 299 VAL A C 1
ATOM 2240 O O . VAL A 1 299 ? 7.820 -11.943 -3.091 1.00 72.44 299 VAL A O 1
ATOM 2243 N N . LEU A 1 300 ? 8.470 -10.192 -1.855 1.00 77.75 300 LEU A N 1
ATOM 2244 C CA . LEU A 1 300 ? 8.221 -10.844 -0.561 1.00 77.75 300 LEU A CA 1
ATOM 2245 C C . LEU A 1 300 ? 6.731 -11.035 -0.262 1.00 77.75 300 LEU A C 1
ATOM 2247 O O . LEU A 1 300 ? 6.363 -11.940 0.485 1.00 77.75 300 LEU A O 1
ATOM 2251 N N . ARG A 1 301 ? 5.874 -10.171 -0.811 1.00 73.81 301 ARG A N 1
ATOM 2252 C CA . ARG A 1 301 ? 4.420 -10.211 -0.634 1.00 73.81 301 ARG A CA 1
ATOM 2253 C C . ARG A 1 301 ? 3.701 -10.105 -1.977 1.00 73.81 301 ARG A C 1
ATOM 2255 O O . ARG A 1 301 ? 3.074 -9.077 -2.253 1.00 73.81 301 ARG A O 1
ATOM 2262 N N . PRO A 1 302 ? 3.730 -11.178 -2.787 1.00 62.75 302 PRO A N 1
ATOM 2263 C CA . PRO A 1 302 ? 2.966 -11.232 -4.024 1.00 62.75 302 PRO A CA 1
ATOM 2264 C C . PRO A 1 302 ? 1.480 -10.982 -3.727 1.00 62.75 302 PRO A C 1
ATOM 2266 O O . PRO A 1 302 ? 0.906 -11.605 -2.836 1.00 62.75 302 PRO A O 1
ATOM 2269 N N . GLY A 1 303 ? 0.868 -10.024 -4.424 1.00 63.66 303 GLY A N 1
ATOM 2270 C CA . GLY A 1 303 ? -0.533 -9.628 -4.213 1.00 63.66 303 GLY A CA 1
ATOM 2271 C C . GLY A 1 303 ? -0.760 -8.476 -3.221 1.00 63.66 303 GLY A C 1
ATOM 2272 O O . GLY A 1 303 ? -1.866 -7.934 -3.174 1.00 63.66 303 GLY A O 1
ATOM 2273 N N . LEU A 1 304 ? 0.260 -8.028 -2.475 1.00 75.00 304 LEU A N 1
ATOM 2274 C CA . LEU A 1 304 ? 0.163 -6.794 -1.689 1.00 75.00 304 LEU A CA 1
ATOM 2275 C C . LEU A 1 304 ? 0.050 -5.588 -2.632 1.00 75.00 304 LEU A C 1
ATOM 2277 O O . LEU A 1 304 ? 0.972 -5.281 -3.386 1.00 75.00 304 LEU A O 1
ATOM 2281 N N . MET A 1 305 ? -1.064 -4.857 -2.563 1.00 75.12 305 MET A N 1
ATOM 2282 C CA . MET A 1 305 ? -1.221 -3.620 -3.321 1.00 75.12 305 MET A CA 1
ATOM 2283 C C . MET A 1 305 ? -0.401 -2.502 -2.675 1.00 75.12 305 MET A C 1
ATOM 2285 O O . MET A 1 305 ? -0.794 -1.952 -1.643 1.00 75.12 305 MET A O 1
ATOM 2289 N N . ILE A 1 306 ? 0.708 -2.146 -3.319 1.00 79.00 306 ILE A N 1
ATOM 2290 C CA . ILE A 1 306 ? 1.568 -1.029 -2.928 1.00 79.00 306 ILE A CA 1
ATOM 2291 C C . ILE A 1 306 ? 1.170 0.209 -3.740 1.00 79.00 306 ILE A C 1
ATOM 2293 O O . ILE A 1 306 ? 1.265 0.221 -4.966 1.00 79.00 306 ILE A O 1
ATOM 2297 N N . ASP A 1 307 ? 0.706 1.245 -3.049 1.00 77.06 307 ASP A N 1
ATOM 2298 C CA . ASP A 1 307 ? 0.372 2.552 -3.610 1.00 77.06 307 ASP A CA 1
ATOM 2299 C C . ASP A 1 307 ? 1.507 3.539 -3.305 1.00 77.06 307 ASP A C 1
ATOM 2301 O O . ASP A 1 307 ? 1.766 3.872 -2.144 1.00 77.06 307 ASP A O 1
ATOM 2305 N N . ARG A 1 308 ? 2.203 3.983 -4.355 1.00 78.88 308 ARG A N 1
ATOM 2306 C CA . ARG A 1 308 ? 3.336 4.919 -4.279 1.00 78.88 308 ARG A CA 1
ATOM 2307 C C . ARG A 1 308 ? 2.941 6.357 -4.640 1.00 78.88 308 ARG A C 1
ATOM 2309 O O . ARG A 1 308 ? 3.808 7.225 -4.674 1.00 78.88 308 ARG A O 1
ATOM 2316 N N . GLY A 1 309 ? 1.648 6.625 -4.844 1.00 67.19 309 GLY A N 1
ATOM 2317 C CA . GLY A 1 309 ? 1.140 7.900 -5.348 1.00 67.19 309 GLY A CA 1
ATOM 2318 C C . GLY A 1 309 ? 1.341 8.075 -6.851 1.00 67.19 309 GLY A C 1
ATOM 2319 O O . GLY A 1 309 ? 1.666 7.125 -7.555 1.00 67.19 309 GLY A O 1
ATOM 2320 N N . LEU A 1 310 ? 1.109 9.299 -7.331 1.00 54.88 310 LEU A N 1
ATOM 2321 C CA . LEU A 1 310 ? 1.350 9.690 -8.723 1.00 54.88 310 LEU A CA 1
ATOM 2322 C C . LEU A 1 310 ? 2.818 10.096 -8.868 1.00 54.88 310 LEU A C 1
ATOM 2324 O O . LEU A 1 310 ? 3.245 11.088 -8.266 1.00 54.88 310 LEU A O 1
ATOM 2328 N N . GLU A 1 311 ? 3.590 9.344 -9.646 1.00 48.97 311 GLU A N 1
ATOM 2329 C CA . GLU A 1 311 ? 4.967 9.710 -9.961 1.00 48.97 311 GLU A CA 1
ATOM 2330 C C . GLU A 1 311 ? 4.972 10.809 -11.045 1.00 48.97 311 GLU A C 1
ATOM 2332 O O . GLU A 1 311 ? 4.032 10.899 -11.839 1.00 48.97 311 GLU A O 1
ATOM 2337 N N . PRO A 1 312 ? 5.997 11.683 -11.127 1.00 41.94 312 PRO A N 1
ATOM 2338 C CA . PRO A 1 312 ? 6.074 12.762 -12.124 1.00 41.94 312 PRO A CA 1
ATOM 2339 C C . PRO A 1 312 ? 6.042 12.348 -13.616 1.00 41.94 312 PRO A C 1
ATOM 2341 O O . PRO A 1 312 ? 6.228 13.208 -14.474 1.00 41.94 312 PRO A O 1
ATOM 2344 N N . GLY A 1 313 ? 5.795 11.076 -13.940 1.00 44.19 313 GLY A N 1
ATOM 2345 C CA . GLY A 1 313 ? 5.480 10.577 -15.284 1.00 44.19 313 GLY A CA 1
ATOM 2346 C C . GLY A 1 313 ? 3.998 10.237 -15.516 1.00 44.19 313 GLY A C 1
ATOM 2347 O O . GLY A 1 313 ? 3.588 10.111 -16.666 1.00 44.19 313 GLY A O 1
ATOM 2348 N N . ASP A 1 314 ? 3.178 10.155 -14.463 1.00 38.69 314 ASP A N 1
ATOM 2349 C CA . ASP A 1 314 ? 1.804 9.627 -14.533 1.00 38.69 314 ASP A CA 1
ATOM 2350 C C . ASP A 1 314 ? 0.755 10.677 -14.933 1.00 38.69 314 ASP A C 1
ATOM 2352 O O . ASP A 1 314 ? -0.405 10.354 -15.197 1.00 38.69 314 ASP A O 1
ATOM 2356 N N . VAL A 1 315 ? 1.136 11.958 -14.985 1.00 39.59 315 VAL A N 1
ATOM 2357 C CA . VAL A 1 315 ? 0.222 13.063 -15.308 1.00 39.59 315 VAL A CA 1
ATOM 2358 C C . VAL A 1 315 ? 0.689 13.780 -16.570 1.00 39.59 315 VAL A C 1
ATOM 2360 O O . VAL A 1 315 ? 1.334 14.828 -16.521 1.00 39.59 315 VAL A O 1
ATOM 2363 N N . VAL A 1 316 ? 0.321 13.243 -17.734 1.00 41.69 316 VAL A N 1
ATOM 2364 C CA . VAL A 1 316 ? 0.383 14.010 -18.984 1.00 41.69 316 VAL A CA 1
ATOM 2365 C C . VAL A 1 316 ? -0.711 15.077 -18.916 1.00 41.69 316 VAL A C 1
ATOM 2367 O O . VAL A 1 316 ? -1.902 14.768 -18.962 1.00 41.69 316 VAL A O 1
ATOM 2370 N N . ALA A 1 317 ? -0.326 16.345 -18.757 1.00 41.31 317 ALA A N 1
ATOM 2371 C CA . ALA A 1 317 ? -1.280 17.450 -18.781 1.00 41.31 317 ALA A CA 1
ATOM 2372 C C . ALA A 1 317 ? -2.076 17.430 -20.105 1.00 41.31 317 ALA A C 1
ATOM 2374 O O . ALA A 1 317 ? -1.477 17.216 -21.164 1.00 41.31 317 ALA A O 1
ATOM 2375 N N . PRO A 1 318 ? -3.405 17.663 -20.087 1.00 38.59 318 PRO A N 1
ATOM 2376 C CA . PRO A 1 318 ? -4.185 17.683 -21.316 1.00 38.59 318 PRO A CA 1
ATOM 2377 C C . PRO A 1 318 ? -3.634 18.778 -22.245 1.00 38.59 318 PRO A C 1
ATOM 2379 O O . PRO A 1 318 ? -3.405 19.903 -21.786 1.00 38.59 318 PRO A O 1
ATOM 2382 N N . PRO A 1 319 ? -3.400 18.483 -23.536 1.00 42.50 319 PRO A N 1
ATOM 2383 C CA . PRO A 1 319 ? -2.810 19.448 -24.451 1.00 42.50 319 PRO A CA 1
ATOM 2384 C C . PRO A 1 319 ? -3.724 20.668 -24.581 1.00 42.50 319 PRO A C 1
ATOM 2386 O O . PRO A 1 319 ? -4.875 20.575 -25.008 1.00 42.50 319 PRO A O 1
ATOM 2389 N N . THR A 1 320 ? -3.206 21.843 -24.233 1.00 43.34 320 THR A N 1
ATOM 2390 C CA . THR A 1 320 ? -3.874 23.130 -24.441 1.00 43.34 320 THR A CA 1
ATOM 2391 C C . THR A 1 320 ? -3.692 23.569 -25.895 1.00 43.34 320 THR A C 1
ATOM 2393 O O . THR A 1 320 ? -2.913 24.456 -26.230 1.00 43.34 320 THR A O 1
ATOM 2396 N N . GLY A 1 321 ? -4.411 22.902 -26.796 1.00 52.50 321 GLY A N 1
ATOM 2397 C CA . GLY A 1 321 ? -4.474 23.231 -28.218 1.00 52.50 321 GLY A CA 1
ATOM 2398 C C . GLY A 1 321 ? -5.373 22.247 -28.960 1.00 52.50 321 GLY A C 1
ATOM 2399 O O . GLY A 1 321 ? -5.351 21.056 -28.673 1.00 52.50 321 GLY A O 1
ATOM 2400 N N . GLY A 1 322 ? -6.190 22.727 -29.899 1.00 55.81 322 GLY A N 1
ATOM 2401 C CA . GLY A 1 322 ? -6.949 21.833 -30.777 1.00 55.81 322 GLY A CA 1
ATOM 2402 C C . GLY A 1 322 ? -6.000 21.020 -31.661 1.00 55.81 322 GLY A C 1
ATOM 2403 O O . GLY A 1 322 ? -4.990 21.555 -32.128 1.00 55.81 322 GLY A O 1
ATOM 2404 N N . ALA A 1 323 ? -6.309 19.740 -31.878 1.00 60.34 323 ALA A N 1
ATOM 2405 C CA . ALA A 1 323 ? -5.562 18.895 -32.803 1.00 60.34 323 ALA A CA 1
ATOM 2406 C C . ALA A 1 323 ? -5.522 19.529 -34.202 1.00 60.34 323 ALA A C 1
ATOM 2408 O O . ALA A 1 323 ? -6.541 20.012 -34.696 1.00 60.34 323 ALA A O 1
ATOM 2409 N N . LYS A 1 324 ? -4.335 19.570 -34.818 1.00 64.00 324 LYS A N 1
ATOM 2410 C CA . LYS A 1 324 ? -4.113 20.297 -36.083 1.00 64.00 324 LYS A CA 1
ATOM 2411 C C . LYS A 1 324 ? -4.289 19.447 -37.343 1.00 64.00 324 LYS A C 1
ATOM 2413 O O . LYS A 1 324 ? -4.320 20.007 -38.432 1.00 64.00 324 LYS A O 1
ATOM 2418 N N . ASN A 1 325 ? -4.383 18.125 -37.220 1.00 74.38 325 ASN A N 1
ATOM 2419 C CA . ASN A 1 325 ? -4.501 17.220 -38.360 1.00 74.38 325 ASN A CA 1
ATOM 2420 C C . ASN A 1 325 ? -5.970 16.940 -38.717 1.00 74.38 325 ASN A C 1
ATOM 2422 O O . ASN A 1 325 ? -6.775 16.609 -37.853 1.00 74.38 325 ASN A O 1
ATOM 2426 N N . GLU A 1 326 ? -6.307 17.024 -40.007 1.00 76.75 326 GLU A N 1
ATOM 2427 C CA . GLU A 1 326 ? -7.662 16.741 -40.515 1.00 76.75 326 GLU A CA 1
ATOM 2428 C C . GLU A 1 326 ? -7.895 15.253 -40.822 1.00 76.75 326 GLU A C 1
ATOM 2430 O O . GLU A 1 326 ? -9.034 14.771 -40.809 1.00 76.75 326 GLU A O 1
ATOM 2435 N N . LEU A 1 327 ? -6.808 14.520 -41.088 1.00 84.69 327 LEU A N 1
ATOM 2436 C CA . LEU A 1 327 ? -6.819 13.096 -41.404 1.00 84.69 327 LEU A CA 1
ATOM 2437 C C . LEU A 1 327 ? -6.101 12.290 -40.325 1.00 84.69 327 LEU A C 1
ATOM 2439 O O . LEU A 1 327 ? -5.090 12.709 -39.756 1.00 84.69 327 LEU A O 1
ATOM 2443 N N . CYS A 1 328 ? -6.653 11.115 -40.051 1.00 85.44 328 CYS A N 1
ATOM 2444 C CA . CYS A 1 328 ? -6.127 10.155 -39.108 1.00 85.44 328 CYS A CA 1
ATOM 2445 C C . CYS A 1 328 ? -4.822 9.571 -39.664 1.00 85.44 328 CYS A C 1
ATOM 2447 O O . CYS A 1 328 ? -4.832 9.035 -40.770 1.00 85.44 328 CYS A O 1
ATOM 2449 N N . PRO A 1 329 ? -3.710 9.604 -38.918 1.00 81.75 329 PRO A N 1
ATOM 2450 C CA . PRO A 1 329 ? -2.420 9.129 -39.420 1.00 81.75 329 PRO A CA 1
ATOM 2451 C C . PRO A 1 329 ? -2.367 7.603 -39.611 1.00 81.75 329 PRO A C 1
ATOM 2453 O O . PRO A 1 329 ? -1.547 7.108 -40.381 1.00 81.75 329 PRO A O 1
ATOM 2456 N N . VAL A 1 330 ? -3.259 6.848 -38.961 1.00 86.19 330 VAL A N 1
ATOM 2457 C CA . VAL A 1 330 ? -3.324 5.384 -39.094 1.00 86.19 330 VAL A CA 1
ATOM 2458 C C . VAL A 1 330 ? -4.092 4.975 -40.352 1.00 86.19 330 VAL A C 1
ATOM 2460 O O . VAL A 1 330 ? -3.560 4.235 -41.177 1.00 86.19 330 VAL A O 1
ATOM 2463 N N . LEU A 1 331 ? -5.316 5.490 -40.532 1.00 87.94 331 LEU A N 1
ATOM 2464 C CA . LEU A 1 331 ? -6.224 5.063 -41.611 1.00 87.94 331 LEU A CA 1
ATOM 2465 C C . LEU A 1 331 ? -6.397 6.075 -42.755 1.00 87.94 331 LEU A C 1
ATOM 2467 O O . LEU A 1 331 ? -7.054 5.764 -43.742 1.00 87.94 331 LEU A O 1
ATOM 2471 N N . GLY A 1 332 ? -5.866 7.293 -42.638 1.00 83.00 332 GLY A N 1
ATOM 2472 C CA . GLY A 1 332 ? -6.026 8.355 -43.642 1.00 83.00 332 GLY A CA 1
ATOM 2473 C C . GLY A 1 332 ? -7.450 8.912 -43.762 1.00 83.00 332 GLY A C 1
ATOM 2474 O O . GLY A 1 332 ? -7.747 9.648 -44.697 1.00 83.00 332 GLY A O 1
ATOM 2475 N N . THR A 1 333 ? -8.345 8.559 -42.839 1.00 83.31 333 THR A N 1
ATOM 2476 C CA . THR A 1 333 ? -9.756 8.967 -42.820 1.00 83.31 333 THR A CA 1
ATOM 2477 C C . THR A 1 333 ? -9.975 10.218 -41.970 1.00 83.31 333 THR A C 1
ATOM 2479 O O . THR A 1 333 ? -9.103 10.620 -41.204 1.00 83.31 333 THR A O 1
ATOM 2482 N N . LYS A 1 334 ? -11.149 10.851 -42.079 1.00 85.88 334 LYS A N 1
ATOM 2483 C CA . LYS A 1 334 ? -11.481 12.057 -41.304 1.00 85.88 334 LYS A CA 1
ATOM 2484 C C . LYS A 1 334 ? -11.416 11.793 -39.795 1.00 85.88 334 LYS A C 1
ATOM 2486 O O . LYS A 1 334 ? -11.949 10.793 -39.317 1.00 85.88 334 LYS A O 1
ATOM 2491 N N . VAL A 1 335 ? -10.778 12.697 -39.058 1.00 85.56 335 VAL A N 1
ATOM 2492 C CA . VAL A 1 335 ? -10.605 12.576 -37.603 1.00 85.56 335 VAL A CA 1
ATOM 2493 C C . VAL A 1 335 ? -11.880 12.891 -36.817 1.00 85.56 335 VAL A C 1
ATOM 2495 O O . VAL A 1 335 ? -12.717 13.684 -37.254 1.00 85.56 335 VAL A O 1
ATOM 2498 N N . ASP A 1 336 ? -11.991 12.312 -35.622 1.00 81.50 336 ASP A N 1
ATOM 2499 C CA . ASP A 1 336 ? -12.877 12.780 -34.561 1.00 81.50 336 ASP A CA 1
ATOM 2500 C C . ASP A 1 336 ? -12.066 13.712 -33.639 1.00 81.50 336 ASP A C 1
ATOM 2502 O O . ASP A 1 336 ? -11.104 13.266 -33.008 1.00 81.50 336 ASP A O 1
ATOM 2506 N N . PRO A 1 337 ? -12.428 15.003 -33.522 1.00 73.81 337 PRO A N 1
ATOM 2507 C CA . PRO A 1 337 ? -11.700 15.961 -32.689 1.00 73.81 337 PRO A CA 1
ATOM 2508 C C . PRO A 1 337 ? -11.719 15.630 -31.187 1.00 73.81 337 PRO A C 1
ATOM 2510 O O . PRO A 1 337 ? -11.016 16.284 -30.420 1.00 73.81 337 PRO A O 1
ATOM 2513 N N . LYS A 1 338 ? -12.518 14.649 -30.744 1.00 78.94 338 LYS A N 1
ATOM 2514 C CA . LYS A 1 338 ? -12.547 14.166 -29.354 1.00 78.94 338 LYS A CA 1
ATOM 2515 C C . LYS A 1 338 ? -11.550 13.046 -29.079 1.00 78.94 338 LYS A C 1
ATOM 2517 O O . LYS A 1 338 ? -11.234 12.796 -27.919 1.00 78.94 338 LYS A O 1
ATOM 2522 N N . VAL A 1 339 ? -11.068 12.360 -30.112 1.00 78.75 339 VAL A N 1
ATOM 2523 C CA . VAL A 1 339 ? -10.115 11.260 -29.963 1.00 78.75 339 VAL A CA 1
ATOM 2524 C C . VAL A 1 339 ? -8.727 11.811 -30.252 1.00 78.75 339 VAL A C 1
ATOM 2526 O O . VAL A 1 339 ? -8.308 11.865 -31.403 1.00 78.75 339 VAL A O 1
ATOM 2529 N N . VAL A 1 340 ? -8.033 12.256 -29.205 1.00 77.94 340 VAL A N 1
ATOM 2530 C CA . VAL A 1 340 ? -6.761 12.984 -29.317 1.00 77.94 340 VAL A CA 1
ATOM 2531 C C . VAL A 1 340 ? -5.681 12.316 -28.473 1.00 77.94 340 VAL A C 1
ATOM 2533 O O . VAL A 1 340 ? -5.957 11.848 -27.371 1.00 77.94 340 VAL A O 1
ATOM 2536 N N . SER A 1 341 ? -4.455 12.296 -28.984 1.00 80.25 341 SER A N 1
ATOM 2537 C CA . SER A 1 341 ? -3.232 11.974 -28.244 1.00 80.25 341 SER A CA 1
ATOM 2538 C C . SER A 1 341 ? -2.211 13.103 -28.383 1.00 80.25 341 SER A C 1
ATOM 2540 O O . SER A 1 341 ? -2.432 14.046 -29.145 1.00 80.25 341 SER A O 1
ATOM 2542 N N . VAL A 1 342 ? -1.107 13.035 -27.642 1.00 72.56 342 VAL A N 1
ATOM 2543 C CA . VAL A 1 342 ? -0.011 14.008 -27.721 1.00 72.56 342 VAL A CA 1
ATOM 2544 C C . VAL A 1 342 ? 1.233 13.329 -28.266 1.00 72.56 342 VAL A C 1
ATOM 2546 O O . VAL A 1 342 ? 1.732 12.381 -27.675 1.00 72.56 342 VAL A O 1
ATOM 2549 N N . PHE A 1 343 ? 1.768 13.864 -29.360 1.00 74.19 343 PHE A N 1
ATOM 2550 C CA . PHE A 1 343 ? 3.028 13.416 -29.943 1.00 74.19 343 PHE A CA 1
ATOM 2551 C C . PHE A 1 343 ? 3.922 14.616 -30.253 1.00 74.19 343 PHE A C 1
ATOM 2553 O O . PHE A 1 343 ? 3.460 15.602 -30.8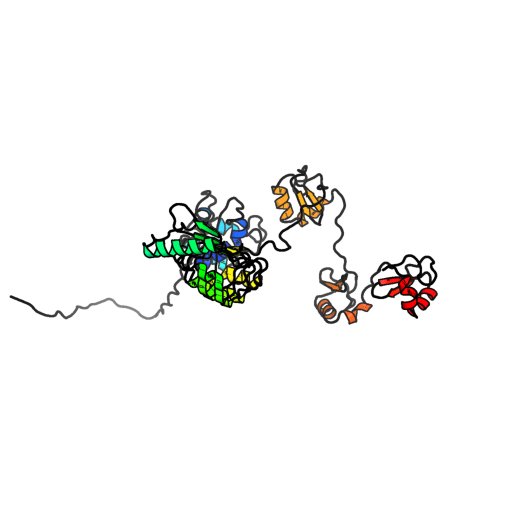27 1.00 74.19 343 PHE A O 1
ATOM 2560 N N . ASP A 1 344 ? 5.184 14.562 -29.815 1.00 65.31 344 ASP A N 1
ATOM 2561 C CA . ASP A 1 344 ? 6.157 15.667 -29.916 1.00 65.31 344 ASP A CA 1
ATOM 2562 C C . ASP A 1 344 ? 5.606 17.016 -29.393 1.00 65.31 344 ASP A C 1
ATOM 2564 O O . ASP A 1 344 ? 5.761 18.084 -29.990 1.00 65.31 344 ASP A O 1
ATOM 2568 N N . GLY A 1 345 ? 4.856 16.957 -28.283 1.00 58.44 345 GLY A N 1
ATOM 2569 C CA . GLY A 1 345 ? 4.221 18.122 -27.658 1.00 58.44 345 GLY A CA 1
ATOM 2570 C C . GLY A 1 345 ? 3.050 18.724 -28.447 1.00 58.44 345 GLY A C 1
ATOM 2571 O O . GLY A 1 345 ? 2.614 19.834 -28.132 1.00 58.44 345 GLY A O 1
ATOM 2572 N N . ARG A 1 346 ? 2.532 18.030 -29.471 1.00 65.62 346 ARG A N 1
ATOM 2573 C CA . ARG A 1 346 ? 1.396 18.473 -30.292 1.00 65.62 346 ARG A CA 1
ATOM 2574 C C . ARG A 1 346 ? 0.193 17.530 -30.147 1.00 65.62 346 ARG A C 1
ATOM 2576 O O . ARG A 1 346 ? 0.377 16.316 -30.133 1.00 65.62 346 ARG A O 1
ATOM 2583 N N . PRO A 1 347 ? -1.038 18.064 -30.098 1.00 74.69 347 PRO A N 1
ATOM 2584 C CA . PRO A 1 347 ? -2.252 17.258 -30.143 1.00 74.69 347 PRO A CA 1
ATOM 2585 C C . PRO A 1 347 ? -2.470 16.676 -31.549 1.00 74.69 347 PRO A C 1
ATOM 2587 O O . PRO A 1 347 ? -2.504 17.415 -32.539 1.00 74.69 347 PRO A O 1
ATOM 2590 N N . VAL A 1 348 ? -2.650 15.359 -31.618 1.00 81.50 348 VAL A N 1
ATOM 2591 C CA . VAL A 1 348 ? -2.952 14.577 -32.824 1.00 81.50 348 VAL A CA 1
ATOM 2592 C C . VAL A 1 348 ? -4.328 13.940 -32.661 1.00 81.50 348 VAL A C 1
ATOM 2594 O O . VAL A 1 348 ? -4.562 13.250 -31.675 1.00 81.50 348 VAL A O 1
ATOM 2597 N N . ALA A 1 349 ? -5.240 14.164 -33.605 1.00 84.69 349 ALA A N 1
ATOM 2598 C CA . ALA A 1 349 ? -6.577 13.578 -33.611 1.00 84.69 349 ALA A CA 1
ATOM 2599 C C . ALA A 1 349 ? -6.659 12.300 -34.458 1.00 84.69 349 ALA A C 1
ATOM 2601 O O . ALA A 1 349 ? -5.947 12.128 -35.451 1.00 84.69 349 ALA A O 1
ATOM 2602 N N . PHE A 1 350 ? -7.584 11.416 -34.093 1.00 88.69 350 PHE A N 1
ATOM 2603 C CA . PHE A 1 350 ? -7.789 10.113 -34.720 1.00 88.69 350 PHE A CA 1
ATOM 2604 C C . PHE A 1 350 ? -9.254 9.916 -35.083 1.00 88.69 350 PHE A C 1
ATOM 2606 O O . PHE A 1 350 ? -10.142 10.494 -34.471 1.00 88.69 350 PHE A O 1
ATOM 2613 N N . CYS A 1 351 ? -9.535 9.084 -36.085 1.00 86.19 351 CYS A N 1
ATOM 2614 C CA . CYS A 1 351 ? -10.917 8.783 -36.471 1.00 86.19 351 CYS A CA 1
ATOM 2615 C C . CYS A 1 351 ? -11.654 7.902 -35.444 1.00 86.19 351 CYS A C 1
ATOM 2617 O O . CYS A 1 351 ? -12.882 7.894 -35.417 1.00 86.19 351 CYS A O 1
ATOM 2619 N N . CYS A 1 352 ? -10.925 7.153 -34.608 1.00 85.56 352 CYS A N 1
ATOM 2620 C CA . CYS A 1 352 ? -11.479 6.275 -33.579 1.00 85.56 352 CYS A CA 1
ATOM 2621 C C . CYS A 1 352 ? -10.426 5.896 -32.524 1.00 85.56 352 CYS A C 1
ATOM 2623 O O . CYS A 1 352 ? -9.223 6.055 -32.747 1.00 85.56 352 CYS A O 1
ATOM 2625 N N . ALA A 1 353 ? -10.878 5.343 -31.392 1.00 83.25 353 ALA A N 1
ATOM 2626 C CA . ALA A 1 353 ? -10.007 4.927 -30.288 1.00 83.25 353 ALA A CA 1
ATOM 2627 C C . ALA A 1 353 ? -8.954 3.890 -30.711 1.00 83.25 353 ALA A C 1
ATOM 2629 O O . ALA A 1 353 ? -7.802 4.015 -30.325 1.00 83.25 353 ALA A O 1
ATOM 2630 N N . LYS A 1 354 ? -9.307 2.938 -31.587 1.00 87.88 354 LYS A N 1
ATOM 2631 C CA . LYS A 1 354 ? -8.360 1.934 -32.103 1.00 87.88 354 LYS A CA 1
ATOM 2632 C C . LYS A 1 354 ? -7.179 2.564 -32.844 1.00 87.88 354 LYS A C 1
ATOM 2634 O O . LYS A 1 354 ? -6.051 2.127 -32.683 1.00 87.88 354 LYS A O 1
ATOM 2639 N N . CYS A 1 355 ? -7.428 3.612 -33.630 1.00 83.06 355 CYS A N 1
ATOM 2640 C CA . CYS A 1 355 ? -6.362 4.331 -34.327 1.00 83.06 355 CYS A CA 1
ATOM 2641 C C . CYS A 1 355 ? -5.503 5.161 -33.378 1.00 83.06 355 CYS A C 1
ATOM 2643 O O . CYS A 1 355 ? -4.321 5.334 -33.640 1.00 83.06 355 CYS A O 1
ATOM 2645 N N . LYS A 1 356 ? -6.092 5.680 -32.296 1.00 86.69 356 LYS A N 1
ATOM 2646 C CA . LYS A 1 356 ? -5.329 6.336 -31.237 1.00 86.69 356 LYS A CA 1
ATOM 2647 C C . LYS A 1 356 ? -4.399 5.331 -30.557 1.00 86.69 356 LYS A C 1
ATOM 2649 O O . LYS A 1 356 ? -3.209 5.584 -30.512 1.00 86.69 356 LYS A O 1
ATOM 2654 N N . THR A 1 357 ? -4.916 4.182 -30.122 1.00 84.56 357 THR A N 1
ATOM 2655 C CA . THR A 1 357 ? -4.116 3.119 -29.491 1.00 84.56 357 THR A CA 1
ATOM 2656 C C . THR A 1 357 ? -3.008 2.617 -30.416 1.00 84.56 357 THR A C 1
ATOM 2658 O O . THR A 1 357 ? -1.852 2.601 -30.021 1.00 84.56 357 THR A O 1
ATOM 2661 N N . ALA A 1 358 ? -3.329 2.319 -31.681 1.00 79.38 358 ALA A N 1
ATOM 2662 C CA . ALA A 1 358 ? -2.338 1.877 -32.663 1.00 79.38 358 ALA A CA 1
ATOM 2663 C C . ALA A 1 358 ? -1.252 2.929 -32.938 1.00 79.38 358 ALA A C 1
ATOM 2665 O O . ALA A 1 358 ? -0.125 2.575 -33.266 1.00 79.38 358 ALA A O 1
ATOM 2666 N N . PHE A 1 359 ? -1.595 4.215 -32.845 1.00 82.62 359 PHE A N 1
ATOM 2667 C CA . PHE A 1 359 ? -0.628 5.298 -32.950 1.00 82.62 359 PHE A CA 1
ATOM 2668 C C . PHE A 1 359 ? 0.187 5.476 -31.668 1.00 82.62 359 PHE A C 1
ATOM 2670 O O . PHE A 1 359 ? 1.372 5.740 -31.775 1.00 82.62 359 PHE A O 1
ATOM 2677 N N . ASP A 1 360 ? -0.412 5.347 -30.484 1.00 78.25 360 ASP A N 1
ATOM 2678 C CA . ASP A 1 360 ? 0.280 5.505 -29.197 1.00 78.25 360 ASP A CA 1
ATOM 2679 C C . ASP A 1 360 ? 1.301 4.388 -28.947 1.00 78.25 360 ASP A C 1
ATOM 2681 O O . ASP A 1 360 ? 2.340 4.657 -28.350 1.00 78.25 360 ASP A O 1
ATOM 2685 N N . ALA A 1 361 ? 1.026 3.176 -29.443 1.00 76.75 361 ALA A N 1
ATOM 2686 C CA . ALA A 1 361 ? 1.932 2.030 -29.373 1.00 76.75 361 ALA A CA 1
ATOM 2687 C C . ALA A 1 361 ? 3.213 2.238 -30.204 1.00 76.75 361 ALA A C 1
ATOM 2689 O O . ALA A 1 361 ? 4.308 1.908 -29.764 1.00 76.75 361 ALA A O 1
ATOM 2690 N N . ASP A 1 362 ? 3.098 2.845 -31.392 1.00 81.62 362 ASP A N 1
ATOM 2691 C CA . ASP A 1 362 ? 4.260 3.204 -32.214 1.00 81.62 362 ASP A CA 1
ATOM 2692 C C . ASP A 1 362 ? 4.042 4.536 -32.949 1.00 81.62 362 ASP A C 1
ATOM 2694 O O . ASP A 1 362 ? 3.719 4.574 -34.145 1.00 81.62 362 ASP A O 1
ATOM 2698 N N . PRO A 1 363 ? 4.237 5.669 -32.258 1.00 76.06 363 PRO A N 1
ATOM 2699 C CA . PRO A 1 363 ? 4.013 6.977 -32.858 1.00 76.06 363 PRO A CA 1
ATOM 2700 C C . PRO A 1 363 ? 5.013 7.287 -33.980 1.00 76.06 363 PRO A C 1
ATOM 2702 O O . PRO A 1 363 ? 4.707 8.042 -34.910 1.00 76.06 363 PRO A O 1
ATOM 2705 N N . ALA A 1 364 ? 6.214 6.698 -33.916 1.00 75.44 364 ALA A N 1
ATOM 2706 C CA . ALA A 1 364 ? 7.289 6.918 -34.875 1.00 75.44 364 ALA A CA 1
ATOM 2707 C C . ALA A 1 364 ? 6.940 6.346 -36.257 1.00 75.44 364 ALA A C 1
ATOM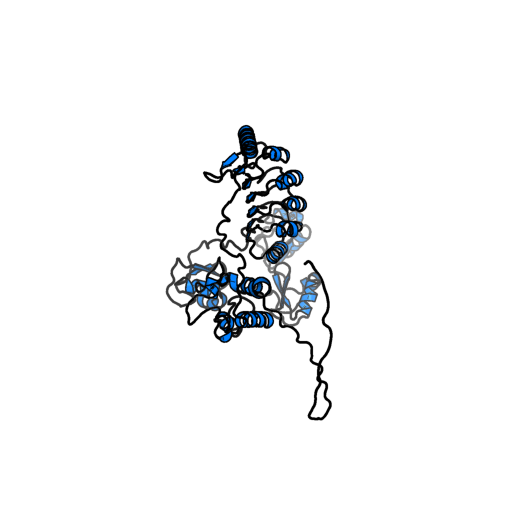 2709 O O . ALA A 1 364 ? 7.181 7.010 -37.267 1.00 75.44 364 ALA A O 1
ATOM 2710 N N . LYS A 1 365 ? 6.281 5.182 -36.309 1.00 81.25 365 LYS A N 1
ATOM 2711 C CA . LYS A 1 365 ? 5.782 4.553 -37.548 1.00 81.25 365 LYS A CA 1
ATOM 2712 C C . LYS A 1 365 ? 4.810 5.417 -38.340 1.00 81.25 365 LYS A C 1
ATOM 2714 O O . LYS A 1 365 ? 4.718 5.292 -39.563 1.00 81.25 365 LYS A O 1
ATOM 2719 N N . TYR A 1 366 ? 4.077 6.298 -37.667 1.00 80.00 366 TYR A N 1
ATOM 2720 C CA . TYR A 1 366 ? 3.111 7.188 -38.309 1.00 80.00 366 TYR A CA 1
ATOM 2721 C C . TYR A 1 366 ? 3.577 8.644 -38.358 1.00 80.00 366 TYR A C 1
ATOM 2723 O O . TYR A 1 366 ? 2.844 9.489 -38.877 1.00 80.00 366 TYR A O 1
ATOM 2731 N N . ALA A 1 367 ? 4.784 8.948 -37.873 1.00 71.00 367 ALA A N 1
ATOM 2732 C CA . ALA A 1 367 ? 5.316 10.307 -37.812 1.00 71.00 367 ALA A CA 1
ATOM 2733 C C . ALA A 1 367 ? 5.369 10.974 -39.198 1.00 71.00 367 ALA A C 1
ATOM 2735 O O . ALA A 1 367 ? 4.980 12.133 -39.341 1.00 71.00 367 ALA A O 1
ATOM 2736 N N . ASP A 1 368 ? 5.726 10.215 -40.237 1.00 70.50 368 ASP A N 1
ATOM 2737 C CA . ASP A 1 368 ? 5.758 10.690 -41.628 1.00 70.50 368 ASP A CA 1
ATOM 2738 C C . ASP A 1 368 ? 4.362 10.961 -42.209 1.00 70.50 368 ASP A C 1
ATOM 2740 O O . ASP A 1 368 ? 4.224 11.662 -43.205 1.00 70.50 368 ASP A O 1
ATOM 2744 N N . LYS A 1 369 ? 3.303 10.428 -41.589 1.00 72.31 369 LYS A N 1
ATOM 2745 C CA . LYS A 1 369 ? 1.905 10.637 -42.000 1.00 72.31 369 LYS A CA 1
ATOM 2746 C C . LYS A 1 369 ? 1.254 11.827 -41.291 1.00 72.31 369 LYS A C 1
ATOM 2748 O O . LYS A 1 369 ? 0.175 12.264 -41.687 1.00 72.31 369 LYS A O 1
ATOM 2753 N N . LEU A 1 370 ? 1.913 12.381 -40.272 1.00 66.75 370 LEU A N 1
ATOM 2754 C CA . LEU A 1 370 ? 1.509 13.614 -39.587 1.00 66.75 370 LEU A CA 1
ATOM 2755 C C . LEU A 1 370 ? 1.946 14.879 -40.339 1.00 66.75 370 LEU A C 1
ATOM 2757 O O . LEU A 1 370 ? 1.679 15.989 -39.885 1.00 66.75 370 LEU A O 1
ATOM 2761 N N . THR A 1 371 ? 2.604 14.738 -41.492 1.00 54.41 371 THR A N 1
ATOM 2762 C CA . THR A 1 371 ? 3.211 15.846 -42.246 1.00 54.41 371 THR A CA 1
ATOM 2763 C C . THR A 1 371 ? 2.212 16.728 -42.992 1.00 54.41 371 THR A C 1
ATOM 2765 O O . THR A 1 371 ? 2.617 17.690 -43.645 1.00 54.41 371 THR A O 1
ATOM 2768 N N . ASN A 1 372 ? 0.909 16.469 -42.872 1.00 49.47 372 ASN A N 1
ATOM 2769 C CA . ASN A 1 372 ? -0.127 17.374 -43.362 1.00 49.47 372 ASN A CA 1
ATOM 2770 C C . ASN A 1 372 ? -0.344 18.518 -42.355 1.00 49.47 372 ASN A C 1
ATOM 2772 O O . ASN A 1 372 ? -1.382 18.597 -41.703 1.00 49.47 372 ASN A O 1
ATOM 2776 N N . GLY A 1 373 ? 0.668 19.382 -42.215 1.00 48.16 373 GLY A N 1
ATOM 2777 C CA . GLY A 1 373 ? 0.617 20.605 -41.406 1.00 48.16 373 GLY A CA 1
ATOM 2778 C C . GLY A 1 373 ? 1.879 20.854 -40.576 1.00 48.16 373 GLY A C 1
ATOM 2779 O O . GLY A 1 373 ? 1.836 20.786 -39.352 1.00 48.16 373 GLY A O 1
ATOM 2780 N N . ASP A 1 374 ? 2.980 21.186 -41.255 1.00 37.25 374 ASP A N 1
ATOM 2781 C CA . ASP A 1 374 ? 4.262 21.681 -40.718 1.00 37.25 374 ASP A CA 1
ATOM 2782 C C . ASP A 1 374 ? 5.202 20.651 -40.047 1.00 37.25 374 ASP A C 1
ATOM 2784 O O . ASP A 1 374 ? 4.989 20.188 -38.923 1.00 37.25 374 ASP A O 1
ATOM 2788 N N . ALA A 1 375 ? 6.312 20.383 -40.751 1.00 34.72 375 ALA A N 1
ATOM 2789 C CA . ALA A 1 375 ? 7.416 19.457 -40.469 1.00 34.72 375 ALA A CA 1
ATOM 2790 C C . ALA A 1 375 ? 7.879 19.334 -38.989 1.00 34.72 375 ALA A C 1
ATOM 2792 O O . ALA A 1 375 ? 7.832 20.313 -38.228 1.00 34.72 375 ALA A O 1
ATOM 2793 N N . PRO A 1 376 ? 8.401 18.157 -38.575 1.00 40.00 376 PRO A N 1
ATOM 2794 C CA . PRO A 1 376 ? 8.998 17.970 -37.254 1.00 40.00 376 PRO A CA 1
ATOM 2795 C C . PRO A 1 376 ? 10.272 18.814 -37.104 1.00 40.00 376 PRO A C 1
ATOM 2797 O O . PRO A 1 376 ? 11.069 18.955 -38.037 1.00 40.00 376 PRO A O 1
ATOM 2800 N N . LYS A 1 377 ? 10.480 19.390 -35.913 1.00 41.75 377 LYS A N 1
ATOM 2801 C CA . LYS A 1 377 ? 11.754 20.041 -35.584 1.00 41.75 377 LYS A CA 1
ATOM 2802 C C . LYS A 1 377 ? 12.829 18.952 -35.521 1.00 41.75 377 LYS A C 1
ATOM 2804 O O . LYS A 1 377 ? 12.660 17.951 -34.839 1.00 41.75 377 LYS A O 1
ATOM 2809 N N . ALA A 1 378 ? 13.908 19.147 -36.274 1.00 40.47 378 ALA A N 1
ATOM 2810 C CA . ALA A 1 378 ? 14.992 18.183 -36.431 1.00 40.47 378 ALA A CA 1
ATOM 2811 C C . ALA A 1 378 ? 15.564 17.687 -35.086 1.00 40.47 378 ALA A C 1
ATOM 2813 O O . ALA A 1 378 ? 15.716 18.476 -34.149 1.00 40.47 378 ALA A O 1
ATOM 2814 N N . LYS A 1 379 ? 15.943 16.397 -35.031 1.00 47.44 379 LYS A N 1
ATOM 2815 C CA . LYS A 1 379 ? 16.744 15.808 -33.941 1.00 47.44 379 LYS A CA 1
ATOM 2816 C C . LYS A 1 379 ? 17.951 16.712 -33.624 1.00 47.44 379 LYS A C 1
ATOM 2818 O O . LYS A 1 379 ? 18.524 17.272 -34.565 1.00 47.44 379 LYS A O 1
ATOM 2823 N N . PRO A 1 380 ? 18.369 16.854 -32.348 1.00 54.59 380 PRO A N 1
ATOM 2824 C CA . PRO A 1 380 ? 19.527 17.670 -31.997 1.00 54.59 380 PRO A CA 1
ATOM 2825 C C . PRO A 1 380 ? 20.756 17.183 -32.769 1.00 54.59 380 PRO A C 1
ATOM 2827 O O . PRO A 1 380 ? 21.179 16.039 -32.630 1.00 54.59 380 PRO A O 1
ATOM 2830 N N . VAL A 1 381 ? 21.302 18.039 -33.630 1.00 70.38 381 VAL A N 1
ATOM 2831 C CA . VAL A 1 381 ? 22.462 17.701 -34.458 1.00 70.38 381 VAL A CA 1
ATOM 2832 C C . VAL A 1 381 ? 23.723 17.959 -33.646 1.00 70.38 381 VAL A C 1
ATOM 2834 O O . VAL A 1 381 ? 23.872 19.030 -33.050 1.00 70.38 381 VAL A O 1
ATOM 2837 N N . ALA A 1 382 ? 24.637 16.990 -33.635 1.00 81.12 382 ALA A N 1
ATOM 2838 C CA . ALA A 1 382 ? 25.930 17.159 -32.994 1.00 81.12 382 ALA A CA 1
ATOM 2839 C C . ALA A 1 382 ? 26.673 18.375 -33.566 1.00 81.12 382 ALA A C 1
ATOM 2841 O O . ALA A 1 382 ? 26.661 18.643 -34.769 1.00 81.12 382 ALA A O 1
ATOM 2842 N N . ILE A 1 383 ? 27.331 19.133 -32.693 1.00 82.12 383 ILE A N 1
ATOM 2843 C CA . ILE A 1 383 ? 27.927 20.422 -33.059 1.00 82.12 383 ILE A CA 1
ATOM 2844 C C . ILE A 1 383 ? 29.164 20.280 -33.947 1.00 82.12 383 ILE A C 1
ATOM 2846 O O . ILE A 1 383 ? 29.594 21.264 -34.545 1.00 82.12 383 ILE A O 1
ATOM 2850 N N . ASN A 1 384 ? 29.752 19.086 -34.011 1.00 85.25 384 ASN A N 1
ATOM 2851 C CA . ASN A 1 384 ? 31.008 18.785 -34.680 1.00 85.25 384 ASN A CA 1
ATOM 2852 C C . ASN A 1 384 ? 30.825 17.708 -35.759 1.00 85.25 384 ASN A C 1
ATOM 2854 O O . ASN A 1 384 ? 30.055 16.769 -35.594 1.00 85.25 384 ASN A O 1
ATOM 2858 N N . LYS A 1 385 ? 31.580 17.845 -36.856 1.00 86.94 385 LYS A N 1
ATOM 2859 C CA . LYS A 1 385 ? 31.647 16.854 -37.948 1.00 86.94 385 LYS A CA 1
ATOM 2860 C C . LYS A 1 385 ? 32.867 15.935 -37.859 1.00 86.94 385 LYS A C 1
ATOM 2862 O O . LYS A 1 385 ? 32.877 14.873 -38.465 1.00 86.94 385 LYS A O 1
ATOM 2867 N N . SER A 1 386 ? 33.873 16.343 -37.090 1.00 91.56 386 SER A N 1
ATOM 2868 C CA . SER A 1 386 ? 35.100 15.583 -36.860 1.00 91.56 386 SER A CA 1
ATOM 2869 C C . SER A 1 386 ? 35.263 15.323 -35.369 1.00 91.56 386 SER A C 1
ATOM 2871 O O . SER A 1 386 ? 34.920 16.167 -34.535 1.00 91.56 386 SER A O 1
ATOM 2873 N N . CYS A 1 387 ? 35.758 14.141 -35.026 1.00 92.12 387 CYS A N 1
ATOM 2874 C CA . CYS A 1 387 ? 35.913 13.687 -33.658 1.00 92.12 387 CYS A CA 1
ATOM 2875 C C . CYS A 1 387 ? 36.972 14.540 -32.939 1.00 92.12 387 CYS A C 1
ATOM 2877 O O . CYS A 1 387 ? 38.103 14.631 -33.417 1.00 92.12 387 CYS A O 1
ATOM 2879 N N . PRO A 1 388 ? 36.674 15.129 -31.768 1.00 90.12 388 PRO A N 1
ATOM 2880 C CA . PRO A 1 388 ? 37.618 16.009 -31.072 1.00 90.12 388 PRO A CA 1
ATOM 2881 C C . PRO A 1 388 ? 38.834 15.258 -30.497 1.00 90.12 388 PRO A C 1
ATOM 2883 O O . PRO A 1 388 ? 39.875 15.861 -30.225 1.00 90.12 388 PRO A O 1
ATOM 2886 N N . VAL A 1 389 ? 38.735 13.935 -30.334 1.00 93.38 389 VAL A N 1
ATOM 2887 C CA . VAL A 1 389 ? 39.831 13.096 -29.830 1.00 93.38 389 VAL A CA 1
ATOM 2888 C C . VAL A 1 389 ? 40.767 12.669 -30.962 1.00 93.38 389 VAL A C 1
ATOM 2890 O O . VAL A 1 389 ? 41.968 12.911 -30.866 1.00 93.38 389 VAL A O 1
ATOM 2893 N N . SER A 1 390 ? 40.229 12.086 -32.040 1.00 91.25 390 SER A N 1
ATOM 2894 C CA . SER A 1 390 ? 41.020 11.473 -33.122 1.00 91.25 390 SER A CA 1
ATOM 2895 C C . SER A 1 390 ? 41.138 12.311 -34.400 1.00 91.25 390 SER A C 1
ATOM 2897 O O . SER A 1 390 ? 42.041 12.070 -35.193 1.00 91.25 390 SER A O 1
ATOM 2899 N N . GLY A 1 391 ? 40.236 13.270 -34.629 1.00 88.56 391 GLY A N 1
ATOM 2900 C CA . GLY A 1 391 ? 40.127 14.032 -35.879 1.00 88.56 391 GLY A CA 1
ATOM 2901 C C . GLY A 1 391 ? 39.390 13.313 -37.018 1.00 88.56 391 GLY A C 1
ATOM 2902 O O . GLY A 1 391 ? 39.150 13.936 -38.046 1.00 88.56 391 GLY A O 1
ATOM 2903 N N . ALA A 1 392 ? 39.012 12.043 -36.843 1.00 92.06 392 ALA A N 1
ATOM 2904 C CA . ALA A 1 392 ? 38.277 11.261 -37.841 1.00 92.06 392 ALA A CA 1
ATOM 2905 C C . ALA A 1 392 ? 36.805 11.692 -37.962 1.00 92.06 392 ALA A C 1
ATOM 2907 O O . ALA A 1 392 ? 36.286 12.382 -37.081 1.00 92.06 392 ALA A O 1
ATOM 2908 N N . ASP A 1 393 ? 36.121 11.249 -39.017 1.00 93.12 393 ASP A N 1
ATOM 2909 C CA . ASP A 1 393 ? 34.680 11.464 -39.172 1.00 93.12 393 ASP A CA 1
ATOM 2910 C C . ASP A 1 393 ? 33.897 10.841 -38.011 1.00 93.12 393 ASP A C 1
ATOM 2912 O O . ASP A 1 393 ? 34.273 9.808 -37.450 1.00 93.12 393 ASP A O 1
ATOM 2916 N N . VAL A 1 394 ? 32.830 11.521 -37.602 1.00 90.75 394 VAL A N 1
ATOM 2917 C CA . VAL A 1 394 ? 32.027 11.127 -36.441 1.00 90.75 394 VAL A CA 1
ATOM 2918 C C . VAL A 1 394 ? 30.937 10.133 -36.818 1.00 90.75 394 VAL A C 1
ATOM 2920 O O . VAL A 1 394 ? 30.353 10.222 -37.895 1.00 90.75 394 VAL A O 1
ATOM 2923 N N . ASP A 1 395 ? 30.620 9.236 -35.889 1.00 86.19 395 ASP A N 1
ATOM 2924 C CA . ASP A 1 395 ? 29.406 8.433 -35.929 1.00 86.19 395 ASP A CA 1
ATOM 2925 C C . ASP A 1 395 ? 28.280 9.220 -35.226 1.00 86.19 395 ASP A C 1
ATOM 2927 O O . ASP A 1 395 ? 28.408 9.533 -34.035 1.00 86.19 395 ASP A O 1
ATOM 2931 N N . PRO A 1 396 ? 27.180 9.567 -35.924 1.00 79.38 396 PRO A N 1
ATOM 2932 C CA . PRO A 1 396 ? 26.049 10.284 -35.336 1.00 79.38 396 PRO A CA 1
ATOM 2933 C C . PRO A 1 396 ? 25.373 9.557 -34.165 1.00 79.38 396 PRO A C 1
ATOM 2935 O O . PRO A 1 396 ? 24.666 10.205 -33.397 1.00 79.38 396 PRO A O 1
ATOM 2938 N N . ALA A 1 397 ? 25.568 8.241 -34.027 1.00 82.38 397 ALA A N 1
ATOM 2939 C CA . ALA A 1 397 ? 25.029 7.445 -32.925 1.00 82.38 397 ALA A CA 1
ATOM 2940 C C . ALA A 1 397 ? 25.911 7.483 -31.663 1.00 82.38 397 ALA A C 1
ATOM 2942 O O . ALA A 1 397 ? 25.454 7.136 -30.575 1.00 82.38 397 ALA A O 1
ATOM 2943 N N . VAL A 1 398 ? 27.171 7.915 -31.776 1.00 87.44 398 VAL A N 1
ATOM 2944 C CA . VAL A 1 398 ? 28.121 7.936 -30.658 1.00 87.44 398 VAL A CA 1
ATOM 2945 C C . VAL A 1 398 ? 28.282 9.369 -30.166 1.00 87.44 398 VAL A C 1
ATOM 2947 O O . VAL A 1 398 ? 29.160 10.104 -30.620 1.00 87.44 398 VAL A O 1
ATOM 2950 N N . THR A 1 399 ? 27.445 9.770 -29.208 1.00 91.38 399 THR A N 1
ATOM 2951 C CA . THR A 1 399 ? 27.379 11.160 -28.729 1.00 91.38 399 THR A CA 1
ATOM 2952 C C . THR A 1 399 ? 27.504 11.299 -27.216 1.00 91.38 399 THR A C 1
ATOM 2954 O O . THR A 1 399 ? 27.155 10.383 -26.477 1.00 91.38 399 THR A O 1
ATOM 2957 N N . SER A 1 400 ? 27.950 12.463 -26.749 1.00 88.69 400 SER A N 1
ATOM 2958 C CA . SER A 1 400 ? 27.939 12.869 -25.338 1.00 88.69 400 SER A CA 1
ATOM 2959 C C . SER A 1 400 ? 27.451 14.314 -25.218 1.00 88.69 400 SER A C 1
ATOM 2961 O O . SER A 1 400 ? 27.677 15.110 -26.135 1.00 88.69 400 SER A O 1
ATOM 2963 N N . ASP A 1 401 ? 26.775 14.659 -24.121 1.00 83.50 401 ASP A N 1
ATOM 2964 C CA . ASP A 1 401 ? 26.446 16.058 -23.824 1.00 83.50 401 ASP A CA 1
ATOM 2965 C C . ASP A 1 401 ? 27.648 16.739 -23.168 1.00 83.50 401 ASP A C 1
ATOM 2967 O O . ASP A 1 401 ? 28.225 16.231 -22.206 1.00 83.50 401 ASP A O 1
ATOM 2971 N N . TYR A 1 402 ? 28.025 17.902 -23.689 1.00 80.75 402 TYR A N 1
ATOM 2972 C CA . TYR A 1 402 ? 29.020 18.759 -23.067 1.00 80.75 402 TYR A CA 1
ATOM 2973 C C . TYR A 1 402 ? 28.525 20.198 -23.053 1.00 80.75 402 TYR A C 1
ATOM 2975 O O . TYR A 1 402 ? 28.375 20.831 -24.101 1.00 80.75 402 TYR A O 1
ATOM 2983 N N . THR A 1 403 ? 28.308 20.749 -21.857 1.00 73.81 403 THR A N 1
ATOM 2984 C CA . THR A 1 403 ? 27.794 22.117 -21.653 1.00 73.81 403 THR A CA 1
ATOM 2985 C C . THR A 1 403 ? 26.432 22.365 -22.325 1.00 73.81 403 THR A C 1
ATOM 2987 O O . THR A 1 403 ? 26.184 23.456 -22.842 1.00 73.81 403 THR A O 1
ATOM 2990 N N . GLY A 1 404 ? 25.550 21.354 -22.350 1.00 61.91 404 GLY A N 1
ATOM 2991 C CA . GLY A 1 404 ? 24.224 21.433 -22.977 1.00 61.91 404 GLY A CA 1
ATOM 2992 C C . GLY A 1 404 ? 24.262 21.383 -24.506 1.00 61.91 404 GLY A C 1
ATOM 2993 O O . GLY A 1 404 ? 23.357 21.887 -25.176 1.00 61.91 404 GLY A O 1
ATOM 2994 N N . ARG A 1 405 ? 25.352 20.861 -25.078 1.00 77.06 405 ARG A N 1
ATOM 2995 C CA . ARG A 1 405 ? 25.558 20.722 -26.521 1.00 77.06 405 ARG A CA 1
ATOM 2996 C C . ARG A 1 405 ? 25.974 19.294 -26.834 1.00 77.06 405 ARG A C 1
ATOM 2998 O O . ARG A 1 405 ? 26.896 18.761 -26.222 1.00 77.06 405 ARG A O 1
ATOM 3005 N N . LEU A 1 406 ? 25.344 18.717 -27.852 1.00 84.75 406 LEU A N 1
ATOM 3006 C CA . LEU A 1 406 ? 25.629 17.357 -28.292 1.00 84.75 406 LEU A CA 1
ATOM 3007 C C . LEU A 1 406 ? 26.948 17.306 -29.078 1.00 84.75 406 LEU A C 1
ATOM 3009 O O . LEU A 1 406 ? 27.100 18.006 -30.081 1.00 84.75 406 LEU A O 1
ATOM 3013 N N . VAL A 1 407 ? 27.893 16.477 -28.639 1.00 89.31 407 VAL A N 1
ATOM 3014 C CA . VAL A 1 407 ? 29.195 16.241 -29.285 1.00 89.31 407 VAL A CA 1
ATOM 3015 C C . VAL A 1 407 ? 29.241 14.806 -29.801 1.00 89.31 407 VAL A C 1
ATOM 3017 O O . VAL A 1 407 ? 28.933 13.889 -29.047 1.00 89.31 407 VAL A O 1
ATOM 3020 N N . ALA A 1 408 ? 29.639 14.598 -31.058 1.00 93.06 408 ALA A N 1
ATOM 3021 C CA . ALA A 1 408 ? 29.749 13.274 -31.679 1.00 93.06 408 ALA A CA 1
ATOM 3022 C C . ALA A 1 408 ? 31.201 12.772 -31.772 1.00 93.06 408 ALA A C 1
ATOM 3024 O O . ALA A 1 408 ? 32.153 13.556 -31.876 1.00 93.06 408 ALA A O 1
ATOM 3025 N N . PHE A 1 409 ? 31.379 11.450 -31.769 1.00 95.19 409 PHE A N 1
ATOM 3026 C CA . PHE A 1 409 ? 32.679 10.775 -31.773 1.00 95.19 409 PHE A CA 1
ATOM 3027 C C . PHE A 1 409 ? 32.732 9.682 -32.838 1.00 95.19 409 PHE A C 1
ATOM 3029 O O . PHE A 1 409 ? 31.713 9.135 -33.225 1.00 95.19 409 PHE A O 1
ATOM 3036 N N . CYS A 1 410 ? 33.930 9.327 -33.304 1.00 90.50 410 CYS A N 1
ATOM 3037 C CA . CYS A 1 410 ? 34.08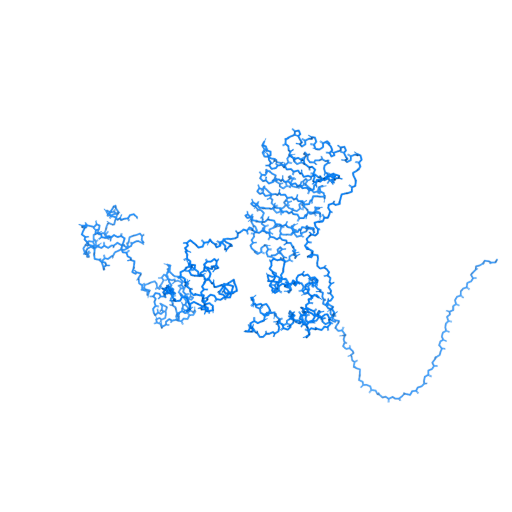9 8.259 -34.296 1.00 90.50 410 CYS A CA 1
ATOM 3038 C C . CYS A 1 410 ? 33.915 6.846 -33.706 1.00 90.50 410 CYS A C 1
ATOM 3040 O O . CYS A 1 410 ? 33.728 5.890 -34.448 1.00 90.50 410 CYS A O 1
ATOM 3042 N N . CYS A 1 411 ? 34.045 6.690 -32.381 1.00 92.56 411 CYS A N 1
ATOM 3043 C CA . CYS A 1 411 ? 33.897 5.413 -31.683 1.00 92.56 411 CYS A CA 1
ATOM 3044 C C . CYS A 1 411 ? 33.747 5.598 -30.163 1.00 92.56 411 CYS A C 1
ATOM 3046 O O . CYS A 1 411 ? 34.122 6.635 -29.602 1.00 92.56 411 CYS A O 1
ATOM 3048 N N . GLY A 1 412 ? 33.284 4.550 -29.471 1.00 89.31 412 GLY A N 1
ATOM 3049 C CA . GLY A 1 412 ? 33.087 4.558 -28.015 1.00 89.31 412 GLY A CA 1
ATOM 3050 C C . GLY A 1 412 ? 34.358 4.819 -27.194 1.00 89.31 412 GLY A C 1
ATOM 3051 O O . GLY A 1 412 ? 34.286 5.434 -26.135 1.00 89.31 412 GLY A O 1
ATOM 3052 N N . LYS A 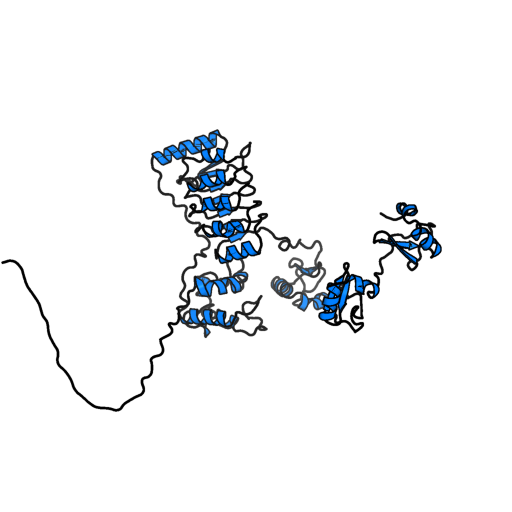1 413 ? 35.546 4.449 -27.696 1.00 93.38 413 LYS A N 1
ATOM 3053 C CA . LYS A 1 413 ? 36.825 4.739 -27.012 1.00 93.38 413 LYS A CA 1
ATOM 3054 C C . LYS A 1 413 ? 37.157 6.232 -27.008 1.00 93.38 413 LYS A C 1
ATOM 3056 O O . LYS A 1 413 ? 37.656 6.752 -26.011 1.00 93.38 413 LYS A O 1
ATOM 3061 N N . CYS A 1 414 ? 36.868 6.924 -28.112 1.00 90.94 414 CYS A N 1
ATOM 3062 C CA . CYS A 1 414 ? 37.037 8.372 -28.204 1.00 90.94 414 CYS A CA 1
ATOM 3063 C C . CYS A 1 414 ? 36.016 9.099 -27.328 1.00 90.94 414 CYS A C 1
ATOM 3065 O O . CYS A 1 414 ? 36.389 10.047 -26.646 1.00 90.94 414 CYS A O 1
ATOM 3067 N N . LYS A 1 415 ? 34.770 8.610 -27.282 1.00 94.75 415 LYS A N 1
ATOM 3068 C CA . LYS A 1 415 ? 33.762 9.103 -26.339 1.00 94.75 415 LYS A CA 1
ATOM 3069 C C . LYS A 1 415 ? 34.243 8.963 -24.890 1.00 94.75 415 LYS A C 1
ATOM 3071 O O . LYS A 1 415 ? 34.330 9.961 -24.192 1.00 94.75 415 LYS A O 1
ATOM 3076 N N . ALA A 1 416 ? 34.665 7.769 -24.473 1.00 91.56 416 ALA A N 1
ATOM 3077 C CA . ALA A 1 416 ? 35.162 7.530 -23.115 1.00 91.56 416 ALA A CA 1
ATOM 3078 C C . ALA A 1 416 ? 36.385 8.400 -22.762 1.00 91.56 416 ALA A C 1
ATOM 3080 O O . ALA A 1 416 ? 36.486 8.915 -21.654 1.00 91.56 416 ALA A O 1
ATOM 3081 N N . SER A 1 417 ? 37.297 8.609 -23.719 1.00 88.56 417 SER A N 1
ATOM 3082 C CA . SER A 1 417 ? 38.467 9.482 -23.531 1.00 88.56 417 SER A CA 1
ATOM 3083 C C . SER A 1 417 ? 38.098 10.961 -23.407 1.00 88.56 417 SER A C 1
ATOM 3085 O O . SER A 1 417 ? 38.810 11.704 -22.736 1.00 88.56 417 SER A O 1
ATOM 3087 N N . PHE A 1 418 ? 37.029 11.395 -24.078 1.00 91.94 418 PHE A N 1
ATOM 3088 C CA . PHE A 1 418 ? 36.496 12.748 -23.966 1.00 91.94 418 PHE A CA 1
ATOM 3089 C C . PHE A 1 418 ? 35.725 12.934 -22.658 1.00 91.94 418 PHE A C 1
ATOM 3091 O O . PHE A 1 418 ? 35.963 13.913 -21.968 1.00 91.94 418 PHE A O 1
ATOM 3098 N N . ASP A 1 419 ? 34.868 11.984 -22.279 1.00 89.56 419 ASP A N 1
ATOM 3099 C CA . ASP A 1 419 ? 34.084 12.050 -21.039 1.00 89.56 419 ASP A CA 1
ATOM 3100 C C . ASP A 1 419 ? 34.977 12.062 -19.787 1.00 89.56 419 ASP A C 1
ATOM 3102 O O . ASP A 1 419 ? 34.632 12.687 -18.788 1.00 89.56 419 ASP A O 1
ATOM 3106 N N . ALA A 1 420 ? 36.143 11.409 -19.847 1.00 90.69 420 ALA A N 1
ATOM 3107 C CA . ALA A 1 420 ? 37.111 11.385 -18.752 1.00 90.69 420 ALA A CA 1
ATOM 3108 C C . ALA A 1 420 ? 37.810 12.738 -18.508 1.00 90.69 420 ALA A C 1
ATOM 3110 O O . ALA A 1 420 ? 38.196 13.025 -17.377 1.00 90.69 420 ALA A O 1
ATOM 3111 N N . ASP A 1 421 ? 37.999 13.554 -19.549 1.00 88.69 421 ASP A N 1
ATOM 3112 C CA . ASP A 1 421 ? 38.602 14.891 -19.448 1.00 88.69 421 ASP A CA 1
ATOM 3113 C C . ASP A 1 421 ? 38.144 15.779 -20.621 1.00 88.69 421 ASP A C 1
ATOM 3115 O O . ASP A 1 421 ? 38.869 15.968 -21.606 1.00 88.69 421 ASP A O 1
ATOM 3119 N N . PRO A 1 422 ? 36.916 16.316 -20.561 1.00 83.25 422 PRO A N 1
ATOM 3120 C CA . PRO A 1 422 ? 36.334 17.032 -21.692 1.00 83.25 422 PRO A CA 1
ATOM 3121 C C . PRO A 1 422 ? 36.940 18.431 -21.871 1.00 83.25 422 PRO A C 1
ATOM 3123 O O . PRO A 1 422 ? 36.991 18.950 -22.991 1.00 83.25 422 PRO A O 1
ATOM 3126 N N . ALA A 1 423 ? 37.484 19.023 -20.800 1.00 81.25 423 ALA A N 1
ATOM 3127 C CA . ALA A 1 423 ? 38.155 20.321 -20.838 1.00 81.25 423 ALA A CA 1
ATOM 3128 C C . ALA A 1 423 ? 39.388 20.299 -21.757 1.00 81.25 423 ALA A C 1
ATOM 3130 O O . ALA A 1 423 ? 39.605 21.242 -22.521 1.00 81.25 423 ALA A O 1
ATOM 3131 N N . LYS A 1 424 ? 40.136 19.187 -21.773 1.00 87.31 424 LYS A N 1
ATOM 3132 C CA . LYS A 1 424 ? 41.291 18.968 -22.662 1.00 87.31 424 LYS A CA 1
ATOM 3133 C C . LYS A 1 424 ? 40.963 19.079 -24.153 1.00 87.31 424 LYS A C 1
ATOM 3135 O O . LYS A 1 424 ? 41.847 19.375 -24.959 1.00 87.31 424 LYS A O 1
ATOM 3140 N N . TYR A 1 425 ? 39.714 18.830 -24.539 1.00 88.38 425 TYR A N 1
ATOM 3141 C CA . TYR A 1 425 ? 39.280 18.835 -25.937 1.00 88.38 425 TYR A CA 1
ATOM 3142 C C . TYR A 1 425 ? 38.341 19.998 -26.277 1.00 88.38 425 TYR A C 1
ATOM 3144 O O . TYR A 1 425 ? 37.923 20.117 -27.429 1.00 88.38 425 TYR A O 1
ATOM 3152 N N . ALA A 1 426 ? 38.037 20.874 -25.316 1.00 79.38 426 ALA A N 1
ATOM 3153 C CA . ALA A 1 426 ? 37.080 21.964 -25.483 1.00 79.38 426 ALA A CA 1
ATOM 3154 C C . ALA A 1 426 ? 37.452 22.918 -26.635 1.00 79.38 426 ALA A C 1
ATOM 3156 O O . ALA A 1 426 ? 36.579 23.323 -27.400 1.00 79.38 426 ALA A O 1
ATOM 3157 N N . ASP A 1 427 ? 38.744 23.202 -26.831 1.00 80.19 427 ASP A N 1
ATOM 3158 C CA . ASP A 1 427 ? 39.229 24.069 -27.919 1.00 80.19 427 ASP A CA 1
ATOM 3159 C C . ASP A 1 427 ? 39.075 23.459 -29.319 1.00 80.19 427 ASP A C 1
ATOM 3161 O O . ASP A 1 427 ? 39.100 24.176 -30.321 1.00 80.19 427 ASP A O 1
ATOM 3165 N N . LYS A 1 428 ? 38.897 22.135 -29.399 1.00 83.06 428 LYS A N 1
ATOM 3166 C CA . LYS A 1 428 ? 38.664 21.410 -30.654 1.00 83.06 428 LYS A CA 1
ATOM 3167 C C . LYS A 1 428 ? 37.183 21.350 -31.027 1.00 83.06 428 LYS A C 1
ATOM 3169 O O . LYS A 1 428 ? 36.850 20.894 -32.120 1.00 83.06 428 LYS A O 1
ATOM 3174 N N . LEU A 1 429 ? 36.293 21.793 -30.138 1.00 81.94 429 LEU A N 1
ATOM 3175 C CA . LEU A 1 429 ? 34.866 21.867 -30.411 1.00 81.94 429 LEU A CA 1
ATOM 3176 C C . LEU A 1 429 ? 34.505 23.203 -31.067 1.00 81.94 429 LEU A C 1
ATOM 3178 O O . LEU A 1 429 ? 35.041 24.251 -30.698 1.00 81.94 429 LEU A O 1
ATOM 3182 N N . PRO A 1 430 ? 33.541 23.212 -32.004 1.00 72.50 430 PRO A N 1
ATOM 3183 C CA . PRO A 1 430 ? 33.037 24.455 -32.567 1.00 72.50 430 PRO A CA 1
ATOM 3184 C C . PRO A 1 430 ? 32.458 25.345 -31.465 1.00 72.50 430 PRO A C 1
ATOM 3186 O O . PRO A 1 430 ? 31.467 24.988 -30.818 1.00 72.50 430 PRO A O 1
ATOM 3189 N N . LYS A 1 431 ? 33.072 26.513 -31.245 1.00 63.66 431 LYS A N 1
ATOM 3190 C CA . LYS A 1 431 ? 32.618 27.495 -30.249 1.00 63.66 431 LYS A CA 1
ATOM 3191 C C . LYS A 1 431 ? 31.158 27.865 -30.517 1.00 63.66 431 LYS A C 1
ATOM 3193 O O . LYS A 1 431 ? 30.756 28.036 -31.669 1.00 63.66 431 LYS A O 1
ATOM 3198 N N . ALA A 1 432 ? 30.346 27.922 -29.463 1.00 53.97 432 ALA A N 1
ATOM 3199 C CA . ALA A 1 432 ? 28.930 28.239 -29.597 1.00 53.97 432 ALA A CA 1
ATOM 3200 C C . ALA A 1 432 ? 28.783 29.632 -30.224 1.00 53.97 432 ALA A C 1
ATOM 3202 O O . ALA A 1 432 ? 29.384 30.591 -29.741 1.00 53.97 432 ALA A O 1
ATOM 3203 N N . LYS A 1 433 ? 27.960 29.765 -31.271 1.00 55.59 433 LYS A N 1
ATOM 3204 C CA . LYS A 1 433 ? 27.422 31.073 -31.667 1.00 55.59 433 LYS A CA 1
ATOM 3205 C C . LYS A 1 433 ? 26.393 31.487 -30.615 1.00 55.59 433 LYS A C 1
ATOM 3207 O O . LYS A 1 433 ? 25.192 31.377 -30.836 1.00 55.59 433 LYS A O 1
ATOM 3212 N N . LEU A 1 434 ? 26.869 31.884 -29.440 1.00 56.19 434 LEU A N 1
ATOM 3213 C CA . LEU A 1 434 ? 26.041 32.558 -28.450 1.00 56.19 434 LEU A CA 1
ATOM 3214 C C . LEU A 1 434 ? 25.642 33.910 -29.045 1.00 56.19 434 LEU A C 1
ATOM 3216 O O . LEU A 1 434 ? 26.481 34.627 -29.585 1.00 56.19 434 LEU A O 1
ATOM 3220 N N . ALA A 1 435 ? 24.355 34.243 -29.004 1.00 63.50 435 ALA A N 1
ATOM 3221 C CA . ALA A 1 435 ? 23.929 35.590 -29.347 1.00 63.50 435 ALA A CA 1
ATOM 3222 C C . ALA A 1 435 ? 24.418 36.537 -28.248 1.00 63.50 435 ALA A C 1
ATOM 3224 O O . ALA A 1 435 ? 24.290 36.231 -27.060 1.00 63.50 435 ALA A O 1
ATOM 3225 N N . ALA A 1 436 ? 24.997 37.670 -28.638 1.00 77.56 436 ALA A N 1
ATOM 3226 C CA . ALA A 1 436 ? 25.420 38.656 -27.664 1.00 77.56 436 ALA A CA 1
ATOM 3227 C C . ALA A 1 436 ? 24.212 39.213 -26.901 1.00 77.56 436 ALA A C 1
ATOM 3229 O O . ALA A 1 436 ? 23.164 39.488 -27.488 1.00 77.56 436 ALA A O 1
ATOM 3230 N N . ILE A 1 437 ? 24.363 39.394 -25.591 1.00 84.06 437 ILE A N 1
ATOM 3231 C CA . ILE A 1 437 ? 23.274 39.834 -24.711 1.00 84.06 437 ILE A CA 1
ATOM 3232 C C . ILE A 1 437 ? 22.876 41.291 -24.949 1.00 84.06 437 ILE A C 1
ATOM 3234 O O . ILE A 1 437 ? 21.803 41.713 -24.534 1.00 84.06 437 ILE A O 1
ATOM 3238 N N . ASN A 1 438 ? 23.731 42.068 -25.610 1.00 85.62 438 ASN A N 1
ATOM 3239 C CA . ASN A 1 438 ? 23.569 43.495 -25.826 1.00 85.62 438 ASN A CA 1
ATOM 3240 C C . ASN A 1 438 ? 23.462 43.831 -27.320 1.00 85.62 438 ASN A C 1
ATOM 3242 O O . ASN A 1 438 ? 24.179 43.282 -28.152 1.00 85.62 438 ASN A O 1
ATOM 3246 N N . LYS A 1 439 ? 22.588 44.793 -27.641 1.00 87.19 439 LYS A N 1
ATOM 3247 C CA . LYS A 1 439 ? 22.432 45.351 -28.998 1.00 87.19 439 LYS A CA 1
ATOM 3248 C C . LYS A 1 439 ? 23.247 46.626 -29.226 1.00 87.19 439 LYS A C 1
ATOM 3250 O O . LYS A 1 439 ? 23.504 46.992 -30.365 1.00 87.19 439 LYS A O 1
ATOM 3255 N N . SER A 1 440 ? 23.681 47.270 -28.144 1.00 91.44 440 SER A N 1
ATOM 3256 C CA . SER A 1 440 ? 24.484 48.493 -28.176 1.00 91.44 440 SER A CA 1
ATOM 3257 C C . SER A 1 440 ? 25.789 48.279 -27.418 1.00 91.44 440 SER A C 1
ATOM 3259 O O . SER A 1 440 ? 25.829 47.592 -26.394 1.00 91.44 440 SER A O 1
ATOM 3261 N N . CYS A 1 441 ? 26.871 48.851 -27.934 1.00 92.50 441 CYS A N 1
ATOM 3262 C CA . CYS A 1 441 ? 28.213 48.714 -27.393 1.00 92.50 441 CYS A CA 1
ATOM 3263 C C . CYS A 1 441 ? 28.284 49.352 -25.993 1.00 92.50 441 CYS A C 1
ATOM 3265 O O . CYS A 1 441 ? 28.057 50.556 -25.873 1.00 92.50 441 CYS A O 1
ATOM 3267 N N . PRO A 1 442 ? 28.667 48.622 -24.931 1.00 91.31 442 PRO A N 1
ATOM 3268 C CA . PRO A 1 442 ? 28.671 49.164 -23.567 1.00 91.31 442 PRO A CA 1
ATOM 3269 C C . PRO A 1 442 ? 29.734 50.260 -23.359 1.00 91.31 442 PRO A C 1
ATOM 3271 O O . PRO A 1 442 ? 29.656 51.054 -22.420 1.00 91.31 442 PRO A O 1
ATOM 3274 N N . VAL A 1 443 ? 30.725 50.344 -24.255 1.00 93.31 443 VAL A N 1
ATOM 3275 C CA . VAL A 1 443 ? 31.791 51.352 -24.196 1.00 93.31 443 VAL A CA 1
ATOM 3276 C C . VAL A 1 443 ? 31.400 52.645 -24.915 1.00 93.31 443 VAL A C 1
ATOM 3278 O O . VAL A 1 443 ? 31.640 53.720 -24.369 1.00 93.31 443 VAL A O 1
ATOM 3281 N N . SER A 1 444 ? 30.808 52.561 -26.112 1.00 92.38 444 SER A N 1
ATOM 3282 C CA . SER A 1 444 ? 30.531 53.726 -26.975 1.00 92.38 444 SER A CA 1
ATOM 3283 C C . SER A 1 444 ? 29.048 54.064 -27.161 1.00 92.38 444 SER A C 1
ATOM 3285 O O . SER A 1 444 ? 28.745 55.176 -27.575 1.00 92.38 444 SER A O 1
ATOM 3287 N N . GLY A 1 445 ? 28.133 53.130 -26.892 1.00 88.62 445 GLY A N 1
ATOM 3288 C CA . GLY A 1 445 ? 26.693 53.258 -27.152 1.00 88.62 445 GLY A CA 1
ATOM 3289 C C . GLY A 1 445 ? 26.265 52.989 -28.601 1.00 88.62 445 GLY A C 1
ATOM 3290 O O . GLY A 1 445 ? 25.071 52.911 -28.859 1.00 88.62 445 GLY A O 1
ATOM 3291 N N . ALA A 1 446 ? 27.209 52.819 -29.531 1.00 91.81 446 ALA A N 1
ATOM 3292 C CA . ALA A 1 446 ? 26.922 52.546 -30.942 1.00 91.81 446 ALA A CA 1
ATOM 3293 C C . ALA A 1 446 ? 26.424 51.109 -31.178 1.00 91.81 446 ALA A C 1
ATOM 3295 O O . ALA A 1 446 ? 26.617 50.239 -30.324 1.00 91.81 446 ALA A O 1
ATOM 3296 N N . ASP A 1 447 ? 25.852 50.852 -32.355 1.00 91.19 447 ASP A N 1
ATOM 3297 C CA . ASP A 1 447 ? 25.463 49.503 -32.774 1.00 91.19 447 ASP A CA 1
ATOM 3298 C C . ASP A 1 447 ? 26.658 48.545 -32.752 1.00 91.19 447 ASP A C 1
ATOM 3300 O O . ASP A 1 447 ? 27.805 48.912 -33.033 1.00 91.19 447 ASP A O 1
ATOM 3304 N N . VAL A 1 448 ? 26.391 47.308 -32.346 1.00 89.88 448 VAL A N 1
ATOM 3305 C CA . VAL A 1 448 ? 27.422 46.283 -32.179 1.00 89.88 448 VAL A CA 1
ATOM 3306 C C . VAL A 1 448 ? 27.717 45.564 -33.490 1.00 89.88 448 VAL A C 1
ATOM 3308 O O . VAL A 1 448 ? 26.820 45.329 -34.295 1.00 89.88 448 VAL A O 1
ATOM 3311 N N . ASP A 1 449 ? 28.971 45.154 -33.670 1.00 83.94 449 ASP A N 1
ATOM 3312 C CA . ASP A 1 449 ? 29.349 44.179 -34.686 1.00 83.94 449 ASP A CA 1
ATOM 3313 C C . ASP A 1 449 ? 29.234 42.771 -34.068 1.00 83.94 449 ASP A C 1
ATOM 3315 O O . ASP A 1 449 ? 29.949 42.473 -33.102 1.00 83.94 449 ASP A O 1
ATOM 3319 N N . PRO A 1 450 ? 28.361 41.886 -34.589 1.00 75.00 450 PRO A N 1
ATOM 3320 C CA . PRO A 1 450 ? 28.206 40.521 -34.087 1.00 75.00 450 PRO A CA 1
ATOM 3321 C C . PRO A 1 450 ? 29.486 39.676 -34.149 1.00 75.00 450 PRO A C 1
ATOM 3323 O O . PRO A 1 450 ? 29.559 38.644 -33.485 1.00 75.00 450 PRO A O 1
ATOM 3326 N N . ALA A 1 451 ? 30.484 40.081 -34.941 1.00 78.12 451 ALA A N 1
ATOM 3327 C CA . ALA A 1 451 ? 31.778 39.411 -35.027 1.00 78.12 451 ALA A CA 1
ATOM 3328 C C . ALA A 1 451 ? 32.773 39.857 -33.939 1.00 78.12 451 ALA A C 1
ATOM 3330 O O . ALA A 1 451 ? 33.789 39.192 -33.728 1.00 78.12 451 ALA A O 1
ATOM 3331 N N . VAL A 1 452 ? 32.509 40.962 -33.233 1.00 84.25 452 VAL A N 1
ATOM 3332 C CA . VAL A 1 452 ? 33.415 41.513 -32.219 1.00 84.25 452 VAL A CA 1
ATOM 3333 C C . VAL A 1 452 ? 32.828 41.288 -30.832 1.00 84.25 452 VAL A C 1
ATOM 3335 O O . VAL A 1 452 ? 32.083 42.116 -30.314 1.00 84.25 452 VAL A O 1
ATOM 3338 N N . THR A 1 453 ? 33.198 40.172 -30.203 1.00 86.44 453 THR A N 1
ATOM 3339 C CA . THR A 1 453 ? 32.585 39.720 -28.945 1.00 86.44 453 THR A CA 1
ATOM 3340 C C . THR A 1 453 ? 33.599 39.320 -27.877 1.00 86.44 453 THR A C 1
ATOM 3342 O O . THR A 1 453 ? 34.690 38.861 -28.209 1.00 86.44 453 THR A O 1
ATOM 3345 N N . SER A 1 454 ? 33.226 39.426 -26.602 1.00 85.81 454 SER A N 1
ATOM 3346 C CA . SER A 1 454 ? 33.979 38.911 -25.448 1.00 85.81 454 SER A CA 1
ATOM 3347 C C . SER A 1 454 ? 33.046 38.183 -24.478 1.00 85.81 454 SER A C 1
ATOM 3349 O O . SER A 1 454 ? 31.869 38.532 -24.399 1.00 85.81 454 SER A O 1
ATOM 3351 N N . ASP A 1 455 ? 33.543 37.177 -23.758 1.00 82.75 455 ASP A N 1
ATOM 3352 C CA . ASP A 1 455 ? 32.771 36.521 -22.693 1.00 82.75 455 ASP A CA 1
ATOM 3353 C C . ASP A 1 455 ? 32.868 37.335 -21.397 1.00 82.75 455 ASP A C 1
ATOM 3355 O O . ASP A 1 455 ? 33.956 37.741 -20.984 1.00 82.75 455 ASP A O 1
ATOM 3359 N N . HIS A 1 456 ? 31.729 37.578 -20.752 1.00 81.06 456 HIS A N 1
ATOM 3360 C CA . HIS A 1 456 ? 31.671 38.152 -19.418 1.00 81.06 456 HIS A CA 1
ATOM 3361 C C . HIS A 1 456 ? 30.669 37.381 -18.558 1.00 81.06 456 HIS A C 1
ATOM 3363 O O . HIS A 1 456 ? 29.461 37.446 -18.787 1.00 81.06 456 HIS A O 1
ATOM 3369 N N . LYS A 1 457 ? 31.170 36.678 -17.532 1.00 79.38 457 LYS A N 1
ATOM 3370 C CA . LYS A 1 457 ? 30.364 35.864 -16.600 1.00 79.38 457 LYS A CA 1
ATOM 3371 C C . LYS A 1 457 ? 29.483 34.828 -17.322 1.00 79.38 457 LYS A C 1
ATOM 3373 O O . LYS A 1 457 ? 28.329 34.633 -16.945 1.00 79.38 457 LYS A O 1
ATOM 3378 N N . GLY A 1 458 ? 30.012 34.191 -18.373 1.00 68.19 458 GLY A N 1
ATOM 3379 C CA . GLY A 1 458 ? 29.299 33.168 -19.148 1.00 68.19 458 GLY A CA 1
ATOM 3380 C C . GLY A 1 458 ? 28.243 33.723 -20.107 1.00 68.19 458 GLY A C 1
ATOM 3381 O O . GLY A 1 458 ? 27.436 32.965 -20.645 1.00 68.19 458 GLY A O 1
ATOM 3382 N N . LYS A 1 459 ? 28.215 35.046 -20.313 1.00 78.19 459 LYS A N 1
ATOM 3383 C CA . LYS A 1 459 ? 27.364 35.727 -21.291 1.00 78.19 459 LYS A CA 1
ATOM 3384 C C . LYS A 1 459 ? 28.242 36.399 -22.345 1.00 78.19 459 LYS A C 1
ATOM 3386 O O . LYS A 1 459 ? 29.229 37.055 -22.016 1.00 78.19 459 LYS A O 1
ATOM 3391 N N . LEU A 1 460 ? 27.859 36.290 -23.617 1.00 84.38 460 LEU A N 1
ATOM 3392 C CA . LEU A 1 460 ? 28.597 36.922 -24.709 1.00 84.38 460 LEU A CA 1
ATOM 3393 C C . LEU A 1 460 ? 28.216 38.407 -24.828 1.00 84.38 460 LEU A C 1
ATOM 3395 O O . LEU A 1 460 ? 27.038 38.734 -24.935 1.00 84.38 460 LEU A O 1
ATOM 3399 N N . VAL A 1 461 ? 29.199 39.305 -24.835 1.00 87.50 461 VAL A N 1
ATOM 3400 C CA . VAL A 1 461 ? 29.021 40.759 -24.992 1.00 87.50 461 VAL A CA 1
ATOM 3401 C C . VAL A 1 461 ? 29.610 41.195 -26.333 1.00 87.50 461 VAL A C 1
ATOM 3403 O O . VAL A 1 461 ? 30.762 40.872 -26.618 1.00 87.50 461 VAL A O 1
ATOM 3406 N N . ALA A 1 462 ? 28.852 41.927 -27.153 1.00 91.31 462 ALA A N 1
ATOM 3407 C CA . ALA A 1 462 ? 29.293 42.439 -28.454 1.00 91.31 462 ALA A CA 1
ATOM 3408 C C . ALA A 1 462 ? 29.698 43.920 -28.411 1.00 91.31 462 ALA A C 1
ATOM 3410 O O . ALA A 1 462 ? 29.203 44.710 -27.602 1.00 91.31 462 ALA A O 1
ATOM 3411 N N . PHE A 1 463 ? 30.592 44.313 -29.318 1.00 93.94 463 PHE A N 1
ATOM 3412 C CA . PHE A 1 463 ? 31.171 45.653 -29.392 1.00 93.94 463 PHE A CA 1
ATOM 3413 C C . PHE A 1 463 ? 31.117 46.191 -30.816 1.00 93.94 463 PHE A C 1
ATOM 3415 O O . PHE A 1 463 ? 31.174 45.441 -31.779 1.00 93.94 463 PHE A O 1
ATOM 3422 N N . CYS A 1 464 ? 31.076 47.513 -30.970 1.00 90.88 464 CYS A N 1
ATOM 3423 C CA . CYS A 1 464 ? 31.089 48.139 -32.296 1.00 90.88 464 CYS A CA 1
ATOM 3424 C C . CYS A 1 464 ? 32.445 48.004 -33.019 1.00 90.88 464 CYS A C 1
ATOM 3426 O O . CYS A 1 464 ? 32.527 48.206 -34.224 1.00 90.88 464 CYS A O 1
ATOM 3428 N N . CYS A 1 465 ? 33.538 47.754 -32.284 1.00 93.31 465 CYS A N 1
ATOM 3429 C CA . CYS A 1 465 ? 34.884 47.596 -32.839 1.00 93.31 465 CYS A CA 1
ATOM 3430 C C . CYS A 1 465 ? 35.864 46.982 -31.825 1.00 93.31 465 CYS A C 1
ATOM 3432 O O . CYS A 1 465 ? 35.648 47.032 -30.609 1.00 93.31 465 CYS A O 1
ATOM 3434 N N . GLY A 1 466 ? 37.002 46.475 -32.314 1.00 89.88 466 GLY A N 1
ATOM 3435 C CA . GLY A 1 466 ? 38.034 45.843 -31.479 1.00 89.88 466 GLY A CA 1
ATOM 3436 C C . GLY A 1 466 ? 38.635 46.753 -30.397 1.00 89.88 466 GLY A C 1
ATOM 3437 O O . GLY A 1 466 ? 39.012 46.274 -29.332 1.00 89.88 466 GLY A O 1
ATOM 3438 N N . LYS A 1 467 ? 38.657 48.078 -30.604 1.00 93.88 467 LYS A N 1
ATOM 3439 C CA . LYS A 1 467 ? 39.118 49.037 -29.579 1.00 93.88 467 LYS A CA 1
ATOM 3440 C C . LYS A 1 467 ? 38.168 49.107 -28.382 1.00 93.88 467 LYS A C 1
ATOM 3442 O O . LYS A 1 467 ? 38.621 49.243 -27.249 1.00 93.88 467 LYS A O 1
ATOM 3447 N N . CYS A 1 468 ? 36.860 49.022 -28.625 1.00 92.44 468 CYS A N 1
ATOM 3448 C CA . CYS A 1 468 ? 35.865 48.992 -27.554 1.00 92.44 468 CYS A CA 1
ATOM 3449 C C . CYS A 1 468 ? 35.921 47.668 -26.796 1.00 92.44 468 CYS A C 1
ATOM 3451 O O . CYS A 1 468 ? 35.911 47.689 -25.570 1.00 92.44 468 CYS A O 1
ATOM 3453 N N . LYS A 1 469 ? 36.091 46.548 -27.511 1.00 94.00 469 LYS A N 1
ATOM 3454 C CA . LYS A 1 469 ? 36.348 45.244 -26.893 1.00 94.00 469 LYS A CA 1
ATOM 3455 C C . LYS A 1 469 ? 37.559 45.297 -25.956 1.00 94.00 469 LYS A C 1
ATOM 3457 O O . LYS A 1 469 ? 37.426 44.988 -24.782 1.00 94.00 469 LYS A O 1
ATOM 3462 N N . ALA A 1 470 ? 38.705 45.783 -26.437 1.00 91.88 470 ALA A N 1
ATOM 3463 C CA . ALA A 1 470 ? 39.926 45.863 -25.632 1.00 91.88 470 ALA A CA 1
ATOM 3464 C C . ALA A 1 470 ? 39.770 46.741 -24.375 1.00 91.88 470 ALA A C 1
ATOM 3466 O O . ALA A 1 470 ? 40.314 46.419 -23.324 1.00 91.88 470 ALA A O 1
ATOM 3467 N N . ARG A 1 471 ? 39.007 47.842 -24.460 1.00 91.12 471 ARG A N 1
ATOM 3468 C CA . ARG A 1 471 ? 38.702 48.694 -23.296 1.00 91.12 471 ARG A CA 1
ATOM 3469 C C . ARG A 1 471 ? 37.786 48.013 -22.287 1.00 91.12 471 ARG A C 1
ATOM 3471 O O . ARG A 1 471 ? 37.977 48.209 -21.094 1.00 91.12 471 ARG A O 1
ATOM 3478 N N . PHE A 1 472 ? 36.799 47.259 -22.762 1.00 92.31 472 PHE A N 1
ATOM 3479 C CA . PHE A 1 472 ? 35.915 46.489 -21.898 1.00 92.31 472 PHE A CA 1
ATOM 3480 C C . PHE A 1 472 ? 36.669 45.348 -21.213 1.00 92.31 472 PHE A C 1
ATOM 3482 O O . PHE A 1 472 ? 36.549 45.199 -20.007 1.00 92.31 472 PHE A O 1
ATOM 3489 N N . ASP A 1 473 ? 37.495 44.601 -21.950 1.00 89.56 473 ASP A N 1
ATOM 3490 C CA . ASP A 1 473 ? 38.285 43.493 -21.398 1.00 89.56 473 ASP A CA 1
ATOM 3491 C C . ASP A 1 473 ? 39.290 43.960 -20.334 1.00 89.56 473 ASP A C 1
ATOM 3493 O O . ASP A 1 473 ? 39.579 43.222 -19.396 1.00 89.56 473 ASP A O 1
ATOM 3497 N N . ALA A 1 474 ? 39.809 45.187 -20.461 1.00 92.38 474 ALA A N 1
ATOM 3498 C CA . ALA A 1 474 ? 40.748 45.765 -19.502 1.00 92.38 474 ALA A CA 1
ATOM 3499 C C . ALA A 1 474 ? 40.102 46.129 -18.151 1.00 92.38 474 ALA A C 1
ATOM 3501 O O . ALA A 1 474 ? 40.785 46.099 -17.131 1.00 92.38 474 ALA A O 1
ATOM 3502 N N . ASP A 1 475 ? 38.813 46.485 -18.137 1.00 91.12 475 ASP A N 1
ATOM 3503 C CA . ASP A 1 475 ? 38.067 46.801 -16.911 1.00 91.12 475 ASP A CA 1
ATOM 3504 C C . ASP A 1 475 ? 36.559 46.534 -17.099 1.00 91.12 475 ASP A C 1
ATOM 3506 O O . ASP A 1 475 ? 35.774 47.462 -17.330 1.00 91.12 475 ASP A O 1
ATOM 3510 N N . PRO A 1 476 ? 36.122 45.263 -17.022 1.00 87.69 476 PRO A N 1
ATOM 3511 C CA . PRO A 1 476 ? 34.728 44.905 -17.280 1.00 87.69 476 PRO A CA 1
ATOM 3512 C C . PRO A 1 476 ? 33.761 45.448 -16.220 1.00 87.69 476 PRO A C 1
ATOM 3514 O O . PRO A 1 476 ? 32.601 45.733 -16.521 1.00 87.69 476 PRO A O 1
ATOM 3517 N N . ALA A 1 477 ? 34.232 45.613 -14.977 1.00 87.44 477 ALA A N 1
ATOM 3518 C CA . ALA A 1 477 ? 33.416 46.073 -13.854 1.00 87.44 477 ALA A CA 1
ATOM 3519 C C . ALA A 1 477 ? 32.889 47.496 -14.084 1.00 87.44 477 ALA A C 1
ATOM 3521 O O . ALA A 1 477 ? 31.723 47.774 -13.805 1.00 87.44 477 ALA A O 1
ATOM 3522 N N . LYS A 1 478 ? 33.701 48.363 -14.698 1.00 91.31 478 LYS A N 1
ATOM 3523 C CA . LYS A 1 478 ? 33.324 49.733 -15.076 1.00 91.31 478 LYS A CA 1
ATOM 3524 C C . LYS A 1 478 ? 32.131 49.821 -16.032 1.00 91.31 478 LYS A C 1
ATOM 3526 O O . LYS A 1 478 ? 31.480 50.862 -16.111 1.00 91.31 478 LYS A O 1
ATOM 3531 N N . TYR A 1 479 ? 31.857 48.757 -16.783 1.00 89.44 479 TYR A N 1
ATOM 3532 C CA . TYR A 1 479 ? 30.798 48.717 -17.792 1.00 89.44 479 TYR A CA 1
ATOM 3533 C C . TYR A 1 479 ? 29.657 47.759 -17.433 1.00 89.44 479 TYR A C 1
ATOM 3535 O O . TYR A 1 479 ? 28.718 47.629 -18.218 1.00 89.44 479 TYR A O 1
ATOM 3543 N N . ALA A 1 480 ? 29.710 47.117 -16.262 1.00 82.62 480 ALA A N 1
ATOM 3544 C CA . ALA A 1 480 ? 28.746 46.101 -15.848 1.00 82.62 480 ALA A CA 1
ATOM 3545 C C . ALA A 1 480 ? 27.304 46.638 -15.798 1.00 82.62 480 ALA A C 1
ATOM 3547 O O . ALA A 1 480 ? 26.392 45.969 -16.275 1.00 82.62 480 ALA A O 1
ATOM 3548 N N . ASP A 1 481 ? 27.108 47.876 -15.335 1.00 85.00 481 ASP A N 1
ATOM 3549 C CA . ASP A 1 481 ? 25.781 48.510 -15.243 1.00 85.00 481 ASP A CA 1
ATOM 3550 C C . ASP A 1 481 ? 25.161 48.852 -16.608 1.00 85.00 481 ASP A C 1
ATOM 3552 O O . ASP A 1 481 ? 23.978 49.177 -16.700 1.00 85.00 481 ASP A O 1
ATOM 3556 N N . LYS A 1 482 ? 25.956 48.788 -17.682 1.00 85.00 482 LYS A N 1
ATOM 3557 C CA . LYS A 1 482 ? 25.508 49.027 -19.061 1.00 85.00 482 LYS A CA 1
ATOM 3558 C C . LYS A 1 482 ? 25.134 47.738 -19.791 1.00 85.00 482 LYS A C 1
ATOM 3560 O O . LYS A 1 482 ? 24.726 47.800 -20.951 1.00 85.00 482 LYS A O 1
ATOM 3565 N N . LEU A 1 483 ? 25.299 46.583 -19.147 1.00 84.31 483 LEU A N 1
ATOM 3566 C CA . LEU A 1 483 ? 24.896 45.294 -19.691 1.00 84.31 483 LEU A CA 1
ATOM 3567 C C . LEU A 1 483 ? 23.482 44.932 -19.216 1.00 84.31 483 LEU A C 1
ATOM 3569 O O . LEU A 1 483 ? 23.139 45.181 -18.059 1.00 84.31 483 LEU A O 1
ATOM 3573 N N . PRO A 1 484 ? 22.652 44.326 -20.082 1.00 74.50 484 PRO A N 1
ATOM 3574 C CA . PRO A 1 484 ? 21.365 43.779 -19.670 1.00 74.50 484 PRO A CA 1
ATOM 3575 C C . PRO A 1 484 ? 21.553 42.728 -18.569 1.00 74.50 484 PRO A C 1
ATOM 3577 O O . PRO A 1 484 ? 22.462 41.896 -18.660 1.00 74.50 484 PRO A O 1
ATOM 3580 N N . ARG A 1 485 ? 20.716 42.796 -17.527 1.00 66.00 485 ARG A N 1
ATOM 3581 C CA . ARG A 1 485 ? 20.782 41.885 -16.375 1.00 66.00 485 ARG A CA 1
ATOM 3582 C C . ARG A 1 485 ? 20.522 40.436 -16.767 1.00 66.00 485 ARG A C 1
ATOM 3584 O O . ARG A 1 485 ? 19.631 40.188 -17.604 1.00 66.00 485 ARG A O 1
#

Secondary structure (DSSP, 8-state):
----------------------------------PPPPIIIIIHHHHHHHTHHHHSSS-BGGG--TTSHHHHH-S-TTS-S--TT-STT-HHHHHHHS-TT-TT-SSSSSPPPPHHHHHHHHHHHHTT------S-----------PPPPHHHHHHHHHHHHHHHHTT-EEEESSTT---EEEE-TT-SSPP-GGGGGGGTT-TTTEEEEE-TT----HHHHGGGGG-TT--EEE-TT-S--HHHHGGGTT-TT--EEE-TT-S-BGGGHHHHHT-TT--EEE-TTSB--HHHHHHHHHHSTT-EEE----TTS--PPPSS----SB-TTT-SBPEEEEEEEETTEEEEESSHHHHHHHHH-TGGGGGGS-SSS-PPPPPPPS-SB-TTT-SBPEEEEEEEETTEEEEESSHHHHHHHHH-SGGGGGGS----PPPS-SB-TTT-SBPEEEEEEEETTEEEEESSHHHHHHHHH-SGGGGGGS--

Sequence (485 aa):
MWILPLTLTALAPFGFTSTGSASGALVQEPDQGKEEVDYKRDIYPILAGSCFECHGPRTQEGKLRLDTRDGLFTGDPDALPVVPGDPDMSLLIELCELPADDPDRMPEDGDPLSAEQLALLRAWITQGAPWEEVEVGLPSKPRLVLAPLSEEQEAARAAALFRLKAAGWAALAVADGLHAVDVNLSLGKPAAGDGQLEDLEGLEPSLVWLNLSGTGVTDVGLAKLSRFTQLRRLNLARTQISAKGLAHLADLKELVVLNLYGSTVGDAAIEAIAALPALQRLYLWDSAFSPEGCSRLAVLRPGLMIDRGLEPGDVVAPPTGGAKNELCPVLGTKVDPKVVSVFDGRPVAFCCAKCKTAFDADPAKYADKLTNGDAPKAKPVAINKSCPVSGADVDPAVTSDYTGRLVAFCCGKCKASFDADPAKYADKLPKAKLAAINKSCPVSGADVDPAVTSDHKGKLVAFCCGKCKARFDADPAKYADKLPR